Protein AF-0000000084344117 (afdb_homodimer)

Structure (mmCIF, N/CA/C/O backbone):
data_AF-0000000084344117-model_v1
#
loop_
_entity.id
_entity.type
_entity.pdbx_description
1 polymer 'Anaerobic sulfite reductase subunit C'
#
loop_
_atom_site.group_PDB
_atom_site.id
_atom_site.type_symbol
_atom_site.label_atom_id
_atom_site.label_alt_id
_atom_site.label_comp_id
_atom_site.label_asym_id
_atom_site.label_entity_id
_atom_site.label_seq_id
_atom_site.pdbx_PDB_ins_code
_atom_site.Cartn_x
_atom_site.Cartn_y
_atom_site.Cartn_z
_atom_site.occupancy
_atom_site.B_iso_or_equiv
_atom_site.auth_seq_id
_atom_site.auth_comp_id
_atom_site.auth_asym_id
_atom_site.auth_atom_id
_atom_site.pdbx_PDB_model_num
ATOM 1 N N . MET A 1 1 ? -4.855 -38.406 4.449 1 34.84 1 MET A N 1
ATOM 2 C CA . MET A 1 1 ? -6.293 -38.438 4.215 1 34.84 1 MET A CA 1
ATOM 3 C C . MET A 1 1 ? -6.719 -37.25 3.338 1 34.84 1 MET A C 1
ATOM 5 O O . MET A 1 1 ? -6.402 -36.094 3.639 1 34.84 1 MET A O 1
ATOM 9 N N . ASN A 1 2 ? -6.863 -37.438 2.084 1 42.69 2 ASN A N 1
ATOM 10 C CA . ASN A 1 2 ? -7.32 -36.531 1.04 1 42.69 2 ASN A CA 1
ATOM 11 C C . ASN A 1 2 ? -8.617 -35.812 1.436 1 42.69 2 ASN A C 1
ATOM 13 O O . ASN A 1 2 ? -9.672 -36.438 1.488 1 42.69 2 ASN A O 1
ATOM 17 N N . HIS A 1 3 ? -8.617 -35.219 2.625 1 52.12 3 HIS A N 1
ATOM 18 C CA . HIS A 1 3 ? -9.883 -34.594 3 1 52.12 3 HIS A CA 1
ATOM 19 C C . HIS A 1 3 ? -10.461 -33.781 1.849 1 52.12 3 HIS A C 1
ATOM 21 O O . HIS A 1 3 ? -9.719 -33.219 1.039 1 52.12 3 HIS A O 1
ATOM 27 N N . ASP A 1 4 ? -11.562 -34.219 1.38 1 69.56 4 ASP A N 1
ATOM 28 C CA . ASP A 1 4 ? -12.352 -33.375 0.467 1 69.56 4 ASP A CA 1
ATOM 29 C C . ASP A 1 4 ? -12.516 -31.969 1.008 1 69.56 4 ASP A C 1
ATOM 31 O O . ASP A 1 4 ? -13.461 -31.688 1.744 1 69.56 4 ASP A O 1
ATOM 35 N N . ILE A 1 5 ? -11.391 -31.266 0.991 1 75.94 5 ILE A N 1
ATOM 36 C CA . ILE A 1 5 ? -11.359 -29.906 1.54 1 75.94 5 ILE A CA 1
ATOM 37 C C . ILE A 1 5 ? -12.117 -28.953 0.612 1 75.94 5 ILE A C 1
ATOM 39 O O . ILE A 1 5 ? -11.836 -28.891 -0.587 1 75.94 5 ILE A O 1
ATOM 43 N N . ASP A 1 6 ? -13.219 -28.375 1.172 1 85.56 6 ASP A N 1
ATOM 44 C CA . ASP A 1 6 ? -13.898 -27.297 0.458 1 85.56 6 ASP A CA 1
ATOM 45 C C . ASP A 1 6 ? -13.102 -26 0.535 1 85.56 6 ASP A C 1
ATOM 47 O O . ASP A 1 6 ? -13.344 -25.156 1.406 1 85.56 6 ASP A O 1
ATOM 51 N N . ILE A 1 7 ? -12.266 -25.781 -0.329 1 83.5 7 ILE A N 1
ATOM 52 C CA . ILE A 1 7 ? -11.32 -24.672 -0.333 1 83.5 7 ILE A CA 1
ATOM 53 C C . ILE A 1 7 ? -12.07 -23.344 -0.405 1 83.5 7 ILE A C 1
ATOM 55 O O . ILE A 1 7 ? -11.664 -22.359 0.216 1 83.5 7 ILE A O 1
ATOM 59 N N . LYS A 1 8 ? -13.148 -23.375 -1.08 1 85.19 8 LYS A N 1
ATOM 60 C CA . LYS A 1 8 ? -13.938 -22.141 -1.223 1 85.19 8 LYS A CA 1
ATOM 61 C C . LYS A 1 8 ? -14.531 -21.719 0.116 1 85.19 8 LYS A C 1
ATOM 63 O O . LYS A 1 8 ? -14.508 -20.531 0.457 1 85.19 8 LYS A O 1
ATOM 68 N N . LYS A 1 9 ? -14.984 -22.625 0.789 1 86.69 9 LYS A N 1
ATOM 69 C CA . LYS A 1 9 ? -15.562 -22.328 2.098 1 86.69 9 LYS A CA 1
ATOM 70 C C . LYS A 1 9 ? -14.5 -21.828 3.068 1 86.69 9 LYS A C 1
ATOM 72 O O . LYS A 1 9 ? -14.719 -20.859 3.801 1 86.69 9 LYS A O 1
ATOM 77 N N . VAL A 1 10 ? -13.352 -22.469 3.059 1 92.56 10 VAL A N 1
ATOM 78 C CA . VAL A 1 10 ? -12.242 -22.109 3.941 1 92.56 10 VAL A CA 1
ATOM 79 C C . VAL A 1 10 ? -11.758 -20.703 3.619 1 92.56 10 VAL A C 1
ATOM 81 O O . VAL A 1 10 ? -11.477 -19.922 4.523 1 92.56 10 VAL A O 1
ATOM 84 N N . ARG A 1 11 ? -11.742 -20.391 2.357 1 91.88 11 ARG A N 1
ATOM 85 C CA . ARG A 1 11 ? -11.352 -19.047 1.925 1 91.88 11 ARG A CA 1
ATOM 86 C C . ARG A 1 11 ? -12.344 -18 2.416 1 91.88 11 ARG A C 1
ATOM 88 O O . ARG A 1 11 ? -11.945 -16.922 2.844 1 91.88 11 ARG A O 1
ATOM 95 N N . THR A 1 12 ? -13.602 -18.312 2.365 1 90.56 12 THR A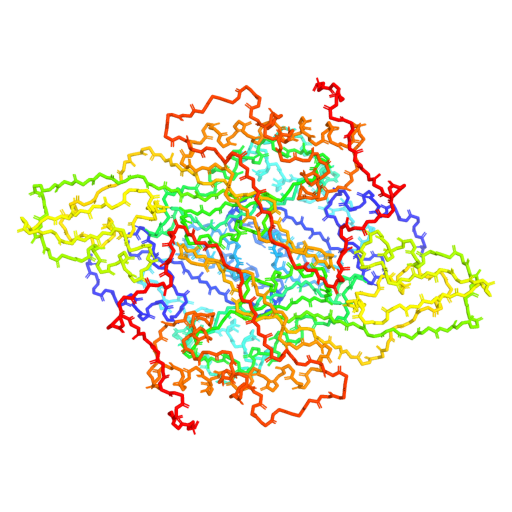 N 1
ATOM 96 C CA . THR A 1 12 ? -14.648 -17.406 2.812 1 90.56 12 THR A CA 1
ATOM 97 C C . THR A 1 12 ? -14.469 -17.062 4.289 1 90.56 12 THR A C 1
ATOM 99 O O . THR A 1 12 ? -14.789 -15.945 4.715 1 90.56 12 THR A O 1
ATOM 102 N N . ASN A 1 13 ? -13.875 -18 5.039 1 93.56 13 ASN A N 1
ATOM 103 C CA . ASN A 1 13 ? -13.641 -17.797 6.469 1 93.56 13 ASN A CA 1
ATOM 104 C C . ASN A 1 13 ? -12.289 -17.156 6.727 1 93.56 13 ASN A C 1
ATOM 106 O O . ASN A 1 13 ? -11.773 -17.203 7.848 1 93.56 13 ASN A O 1
ATOM 110 N N . CYS A 1 14 ? -11.664 -16.609 5.676 1 96.25 14 CYS A N 1
ATOM 111 C CA . CYS A 1 14 ? -10.461 -15.781 5.746 1 96.25 14 CYS A CA 1
ATOM 112 C C . CYS A 1 14 ? -9.219 -16.656 5.91 1 96.25 14 CYS A C 1
ATOM 114 O O . CYS A 1 14 ? -8.25 -16.234 6.547 1 96.25 14 CYS A O 1
ATOM 116 N N . TYR A 1 15 ? -9.312 -17.906 5.398 1 97.62 15 TYR A N 1
ATOM 117 C CA . TYR A 1 15 ? -8.141 -18.766 5.305 1 97.62 15 TYR A CA 1
ATOM 118 C C . TYR A 1 15 ? -7.633 -18.844 3.869 1 97.62 15 TYR A C 1
ATOM 120 O O . TYR A 1 15 ? -8.422 -19 2.932 1 97.62 15 TYR A O 1
ATOM 128 N N . ARG A 1 16 ? -6.344 -18.672 3.695 1 96.5 16 ARG A N 1
ATOM 129 C CA . ARG A 1 16 ? -5.727 -18.797 2.379 1 96.5 16 ARG A CA 1
ATOM 130 C C . ARG A 1 16 ? -4.965 -20.109 2.25 1 96.5 16 ARG A C 1
ATOM 132 O O . ARG A 1 16 ? -4.18 -20.469 3.131 1 96.5 16 ARG A O 1
ATOM 139 N N . GLN A 1 17 ? -5.195 -20.75 1.188 1 95.31 17 GLN A N 1
ATOM 140 C CA . GLN A 1 17 ? -4.562 -22.031 0.939 1 95.31 17 GLN A CA 1
ATOM 141 C C . GLN A 1 17 ? -3.057 -21.891 0.759 1 95.31 17 GLN A C 1
ATOM 143 O O . GLN A 1 17 ? -2.594 -20.938 0.116 1 95.31 17 GLN A O 1
ATOM 148 N N . SER A 1 18 ? -2.328 -22.859 1.298 1 94.81 18 SER A N 1
ATOM 149 C CA . SER A 1 18 ? -0.872 -22.875 1.229 1 94.81 18 SER A CA 1
ATOM 150 C C . SER A 1 18 ? -0.38 -23.781 0.109 1 94.81 18 SER A C 1
ATOM 152 O O . SER A 1 18 ? -1.098 -24.688 -0.323 1 94.81 18 SER A O 1
ATOM 154 N N . LYS A 1 19 ? 0.774 -23.516 -0.294 1 91.5 19 LYS A N 1
ATOM 155 C CA . LYS A 1 19 ? 1.463 -24.438 -1.199 1 91.5 19 LYS A CA 1
ATOM 156 C C . LYS A 1 19 ? 1.737 -25.766 -0.521 1 91.5 19 LYS A C 1
ATOM 158 O O . LYS A 1 19 ? 1.885 -26.797 -1.192 1 91.5 19 LYS A O 1
ATOM 163 N N . VAL A 1 20 ? 1.86 -25.719 0.78 1 91.69 20 VAL A N 1
ATOM 164 C CA . VAL A 1 20 ? 1.965 -26.953 1.549 1 91.69 20 VAL A CA 1
ATOM 165 C C . VAL A 1 20 ? 0.582 -27.578 1.708 1 91.69 20 VAL A C 1
ATOM 167 O O . VAL A 1 20 ? -0.302 -27 2.344 1 91.69 20 VAL A O 1
ATOM 170 N N . PRO A 1 21 ? 0.398 -28.766 1.154 1 91.38 21 PRO A N 1
ATOM 171 C CA . PRO A 1 21 ? -0.928 -29.375 1.167 1 91.38 21 PRO A CA 1
ATOM 172 C C . PRO A 1 21 ? -1.522 -29.469 2.57 1 91.38 21 PRO A C 1
ATOM 174 O O . PRO A 1 21 ? -0.833 -29.875 3.51 1 91.38 21 PRO A O 1
ATOM 177 N N . GLY A 1 22 ? -2.754 -29.031 2.686 1 94.19 22 GLY A N 1
ATOM 178 C CA . GLY A 1 22 ? -3.504 -29.172 3.922 1 94.19 22 GLY A CA 1
ATOM 179 C C . GLY A 1 22 ? -3.303 -28.016 4.887 1 94.19 22 GLY A C 1
ATOM 180 O O . GLY A 1 22 ? -3.924 -27.984 5.949 1 94.19 22 GLY A O 1
ATOM 181 N N . GLU A 1 23 ? -2.416 -27.094 4.562 1 96.44 23 GLU A N 1
ATOM 182 C CA . GLU A 1 23 ? -2.152 -25.953 5.438 1 96.44 23 GLU A CA 1
ATOM 183 C C . GLU A 1 23 ? -2.795 -24.688 4.895 1 96.44 23 GLU A C 1
ATOM 185 O O . GLU A 1 23 ? -2.977 -24.547 3.684 1 96.44 23 GLU A O 1
ATOM 190 N N . PHE A 1 24 ? -3.117 -23.812 5.82 1 98.12 24 PHE A N 1
ATOM 191 C CA . PHE A 1 24 ? -3.766 -22.562 5.488 1 98.12 24 PHE A CA 1
ATOM 192 C C . PHE A 1 24 ? -3.17 -21.406 6.301 1 98.12 24 PHE A C 1
ATOM 194 O O . PHE A 1 24 ? -2.488 -21.641 7.301 1 98.12 24 PHE A O 1
ATOM 201 N N . MET A 1 25 ? -3.359 -20.266 5.836 1 98.38 25 MET A N 1
ATOM 202 C CA . MET A 1 25 ? -3.021 -19.031 6.551 1 98.38 25 MET A CA 1
ATOM 203 C C . MET A 1 25 ? -4.281 -18.281 6.961 1 98.38 25 MET A C 1
ATOM 205 O O . MET A 1 25 ? -5.113 -17.953 6.113 1 98.38 25 MET A O 1
ATOM 209 N N . LEU A 1 26 ? -4.438 -18.078 8.242 1 98.69 26 LEU A N 1
ATOM 210 C CA . LEU A 1 26 ? -5.527 -17.25 8.727 1 98.69 26 LEU A CA 1
ATOM 211 C C . LEU A 1 26 ? -5.168 -15.766 8.617 1 98.69 26 LEU A C 1
ATOM 213 O O . LEU A 1 26 ? -4.078 -15.352 9.016 1 98.69 26 LEU A O 1
ATOM 217 N N . GLN A 1 27 ? -6.004 -14.992 8.07 1 98.25 27 GLN A N 1
ATOM 218 C CA . GLN A 1 27 ? -5.887 -13.539 8.016 1 98.25 27 GLN A CA 1
ATOM 219 C C . GLN A 1 27 ? -6.898 -12.875 8.938 1 98.25 27 GLN A C 1
ATOM 221 O O . GLN A 1 27 ? -8.055 -12.68 8.562 1 98.25 27 GLN A O 1
ATOM 226 N N . MET A 1 28 ? -6.414 -12.484 10.094 1 98.38 28 MET A N 1
ATOM 227 C CA . MET A 1 28 ? -7.297 -11.82 11.047 1 98.38 28 MET A CA 1
ATOM 228 C C . MET A 1 28 ? -7.402 -10.328 10.734 1 98.38 28 MET A C 1
ATOM 230 O O . MET A 1 28 ? -6.391 -9.648 10.562 1 98.38 28 MET A O 1
ATOM 234 N N . ARG A 1 29 ? -8.555 -9.859 10.703 1 98 29 ARG A N 1
ATOM 235 C CA . ARG A 1 29 ? -8.844 -8.484 10.297 1 98 29 ARG A CA 1
ATOM 236 C C . ARG A 1 29 ? -8.57 -7.516 11.445 1 98 29 ARG A C 1
ATOM 238 O O . ARG A 1 29 ? -8.734 -7.863 12.617 1 98 29 ARG A O 1
ATOM 245 N N . VAL A 1 30 ? -8.109 -6.344 11.133 1 98.19 30 VAL A N 1
ATOM 246 C CA . VAL A 1 30 ? -7.938 -5.199 12.023 1 98.19 30 VAL A CA 1
ATOM 247 C C . VAL A 1 30 ? -8.477 -3.938 11.352 1 98.19 30 VAL A C 1
ATOM 249 O O . VAL A 1 30 ? -7.703 -3.088 10.906 1 98.19 30 VAL A O 1
ATOM 252 N N . PRO A 1 31 ? -9.836 -3.764 11.312 1 97.81 31 PRO A N 1
ATOM 253 C CA . PRO A 1 31 ? -10.375 -2.592 10.625 1 97.81 31 PRO A CA 1
ATOM 254 C C . PRO A 1 31 ? -9.719 -1.287 11.07 1 97.81 31 PRO A C 1
ATOM 256 O O . PRO A 1 31 ? -9.695 -0.973 12.258 1 97.81 31 PRO A O 1
ATOM 259 N N . GLY A 1 32 ? -9.141 -0.625 10.094 1 97.81 32 GLY A N 1
ATOM 260 C CA . GLY A 1 32 ? -8.484 0.64 10.391 1 97.81 32 GLY A CA 1
ATOM 261 C C . GLY A 1 32 ? -7.055 0.477 10.859 1 97.81 32 GLY A C 1
ATOM 262 O O . GLY A 1 32 ? -6.367 1.464 11.133 1 97.81 32 GLY A O 1
ATOM 263 N N . GLY A 1 33 ? -6.562 -0.704 11.07 1 98 33 GLY A N 1
ATOM 264 C CA . GLY A 1 33 ? -5.156 -1.017 11.273 1 98 33 GLY A CA 1
ATOM 265 C C . GLY A 1 33 ? -4.691 -0.808 12.703 1 98 33 GLY A C 1
ATOM 266 O O . GLY A 1 33 ? -3.586 -1.208 13.062 1 98 33 GLY A O 1
ATOM 267 N N . THR A 1 34 ? -5.5 -0.123 13.523 1 97.94 34 THR A N 1
ATOM 268 C CA . THR A 1 34 ? -5.16 0.106 14.922 1 97.94 34 THR A CA 1
ATOM 269 C C . THR A 1 34 ? -6 -0.781 15.836 1 97.94 34 THR A C 1
ATOM 271 O O . THR A 1 34 ? -7.211 -0.914 15.641 1 97.94 34 THR A O 1
ATOM 274 N N . THR A 1 35 ? -5.363 -1.42 16.781 1 96.38 35 THR A N 1
ATOM 275 C CA . THR A 1 35 ? -6.086 -2.273 17.719 1 96.38 35 THR A CA 1
ATOM 276 C C . THR A 1 35 ? -5.43 -2.242 19.094 1 96.38 35 THR A C 1
ATOM 278 O O . THR A 1 35 ? -4.418 -1.566 19.297 1 96.38 35 THR A O 1
ATOM 281 N N . ASN A 1 36 ? -6.113 -2.859 20.047 1 97.88 36 ASN A N 1
ATOM 282 C CA . ASN A 1 36 ? -5.512 -3.045 21.359 1 97.88 36 ASN A CA 1
ATOM 283 C C . ASN A 1 36 ? -4.312 -3.988 21.297 1 97.88 36 ASN A C 1
ATOM 285 O O . ASN A 1 36 ? -4.383 -5.051 20.672 1 97.88 36 ASN A O 1
ATOM 289 N N . ALA A 1 37 ? -3.256 -3.607 21.984 1 98.31 37 ALA A N 1
ATOM 290 C CA . ALA A 1 37 ? -2.01 -4.363 21.922 1 98.31 37 ALA A CA 1
ATOM 291 C C . ALA A 1 37 ? -2.18 -5.758 22.516 1 98.31 37 ALA A C 1
ATOM 293 O O . ALA A 1 37 ? -1.412 -6.672 22.203 1 98.31 37 ALA A O 1
ATOM 294 N N . LYS A 1 38 ? -3.15 -5.98 23.344 1 97.94 38 LYS A N 1
ATOM 295 C CA . LYS A 1 38 ? -3.369 -7.273 23.984 1 97.94 38 LYS A CA 1
ATOM 296 C C . LYS A 1 38 ? -3.594 -8.375 22.953 1 97.94 38 LYS A C 1
ATOM 298 O O . LYS A 1 38 ? -3.287 -9.539 23.203 1 97.94 38 LYS A O 1
ATOM 303 N N . TYR A 1 39 ? -4.105 -8.016 21.812 1 98.06 39 TYR A N 1
ATOM 304 C CA . TYR A 1 39 ? -4.438 -9.016 20.812 1 98.06 39 TYR A CA 1
ATOM 305 C C . TYR A 1 39 ? -3.178 -9.562 20.141 1 98.06 39 TYR A C 1
ATOM 307 O O . TYR A 1 39 ? -3.221 -10.594 19.469 1 98.06 39 TYR A O 1
ATOM 315 N N . LEU A 1 40 ? -2.045 -8.852 20.312 1 98.56 40 LEU A N 1
ATOM 316 C CA . LEU A 1 40 ? -0.785 -9.406 19.828 1 98.56 40 LEU A CA 1
ATOM 317 C C . LEU A 1 40 ? -0.472 -10.727 20.516 1 98.56 40 LEU A C 1
ATOM 319 O O . LEU A 1 40 ? 0.058 -11.648 19.891 1 98.56 40 LEU A O 1
ATOM 323 N N . GLY A 1 41 ? -0.822 -10.781 21.781 1 98.25 41 GLY A N 1
ATOM 324 C CA . GLY A 1 41 ? -0.685 -12.047 22.484 1 98.25 41 GLY A CA 1
ATOM 325 C C . GLY A 1 41 ? -1.565 -13.148 21.922 1 98.25 41 GLY A C 1
ATOM 326 O O . GLY A 1 41 ? -1.14 -14.297 21.812 1 98.25 41 GLY A O 1
ATOM 327 N N . THR A 1 42 ? -2.791 -12.789 21.547 1 98.06 42 THR A N 1
ATOM 328 C CA . THR A 1 42 ? -3.715 -13.727 20.922 1 98.06 42 THR A CA 1
ATOM 329 C C . THR A 1 42 ? -3.135 -14.273 19.609 1 98.06 42 THR A C 1
ATOM 331 O O . THR A 1 42 ? -3.158 -15.477 19.375 1 98.06 42 THR A O 1
ATOM 334 N N . VAL A 1 43 ? -2.605 -13.398 18.812 1 98.69 43 VAL A N 1
ATOM 335 C CA . VAL A 1 43 ? -2.037 -13.766 17.531 1 98.69 43 VAL A CA 1
ATOM 336 C C . VAL A 1 43 ? -0.808 -14.648 17.734 1 98.69 43 VAL A C 1
ATOM 338 O O . VAL A 1 43 ? -0.629 -15.648 17.031 1 98.69 43 VAL A O 1
ATOM 341 N N . GLN A 1 44 ? 0.03 -14.242 18.703 1 98.75 44 GLN A N 1
ATOM 342 C CA . GLN A 1 44 ? 1.204 -15.047 19.016 1 98.75 44 GLN A CA 1
ATOM 343 C C . GLN A 1 44 ? 0.808 -16.469 19.422 1 98.75 44 GLN A C 1
ATOM 345 O O . GLN A 1 44 ? 1.42 -17.438 18.969 1 98.75 44 GLN A O 1
ATOM 350 N N . GLU A 1 45 ? -0.209 -16.609 20.219 1 98.75 45 GLU A N 1
ATOM 351 C CA . GLU A 1 45 ? -0.67 -17.906 20.672 1 98.75 45 GLU A CA 1
ATOM 352 C C . GLU A 1 45 ? -1.141 -18.766 19.5 1 98.75 45 GLU A C 1
ATOM 354 O O . GLU A 1 45 ? -0.785 -19.938 19.391 1 98.75 45 GLU A O 1
ATOM 359 N N . ILE A 1 46 ? -1.933 -18.188 18.594 1 98.81 46 ILE A N 1
ATOM 360 C CA . ILE A 1 46 ? -2.42 -18.938 17.438 1 98.81 46 ILE A CA 1
ATOM 361 C C . ILE A 1 46 ? -1.239 -19.406 16.594 1 98.81 46 ILE A C 1
ATOM 363 O O . ILE A 1 46 ? -1.197 -20.578 16.188 1 98.81 46 ILE A O 1
ATOM 367 N N . ALA A 1 47 ? -0.252 -18.516 16.375 1 98.81 47 ALA A N 1
ATOM 368 C CA . ALA A 1 47 ? 0.902 -18.844 15.547 1 98.81 47 ALA A CA 1
ATOM 369 C C . ALA A 1 47 ? 1.714 -19.984 16.156 1 98.81 47 ALA A C 1
ATOM 371 O O . ALA A 1 47 ? 2.213 -20.859 15.43 1 98.81 47 ALA A O 1
ATOM 372 N N . GLU A 1 48 ? 1.835 -20.031 17.453 1 98.75 48 GLU A N 1
ATOM 373 C CA . GLU A 1 48 ? 2.691 -21.016 18.125 1 98.75 48 GLU A CA 1
ATOM 374 C C . GLU A 1 48 ? 1.954 -22.328 18.375 1 98.75 48 GLU A C 1
ATOM 376 O O . GLU A 1 48 ? 2.547 -23.406 18.281 1 98.75 48 GLU A O 1
ATOM 381 N N . ARG A 1 49 ? 0.698 -22.266 18.609 1 98.69 49 ARG A N 1
ATOM 382 C CA . ARG A 1 49 ? -0.063 -23.469 18.953 1 98.69 49 ARG A CA 1
ATOM 383 C C . ARG A 1 49 ? -0.566 -24.172 17.703 1 98.69 49 ARG A C 1
ATOM 385 O O . ARG A 1 49 ? -0.547 -25.406 17.641 1 98.69 49 ARG A O 1
ATOM 392 N N . TRP A 1 50 ? -1.083 -23.406 16.75 1 98.75 50 TRP A N 1
ATOM 393 C CA . TRP A 1 50 ? -1.721 -24.016 15.594 1 98.75 50 TRP A CA 1
ATOM 394 C C . TRP A 1 50 ? -0.972 -23.688 14.305 1 98.75 50 TRP A C 1
ATOM 396 O O . TRP A 1 50 ? -1.09 -24.391 13.305 1 98.75 50 TRP A O 1
ATOM 406 N N . GLY A 1 51 ? -0.261 -22.562 14.297 1 98.38 51 GLY A N 1
ATOM 407 C CA . GLY A 1 51 ? 0.484 -22.156 13.117 1 98.38 51 GLY A CA 1
ATOM 408 C C . GLY A 1 51 ? 1.873 -22.75 13.047 1 98.38 51 GLY A C 1
ATOM 409 O O . GLY A 1 51 ? 2.139 -23.781 13.664 1 98.38 51 GLY A O 1
ATOM 410 N N . ASN A 1 52 ? 2.744 -22.172 12.219 1 97.81 52 ASN A N 1
ATOM 411 C CA . ASN A 1 52 ? 4.102 -22.688 12.062 1 97.81 52 ASN A CA 1
ATOM 412 C C . ASN A 1 52 ? 5.109 -21.844 12.852 1 97.81 52 ASN A C 1
ATOM 414 O O . ASN A 1 52 ? 6.312 -21.922 12.594 1 97.81 52 ASN A O 1
ATOM 418 N N . GLY A 1 53 ? 4.598 -20.938 13.695 1 98.38 53 GLY A N 1
ATOM 419 C CA . GLY A 1 53 ? 5.469 -20.172 14.57 1 98.38 53 GLY A CA 1
ATOM 420 C C . GLY A 1 53 ? 5.883 -18.844 13.961 1 98.38 53 GLY A C 1
ATOM 421 O O . GLY A 1 53 ? 6.52 -18.016 14.633 1 98.38 53 GLY A O 1
ATOM 422 N N . THR A 1 54 ? 5.504 -18.594 12.711 1 98 54 THR A N 1
ATOM 423 C CA . THR A 1 54 ? 5.836 -17.328 12.055 1 98 54 THR A CA 1
ATOM 424 C C . THR A 1 54 ? 4.602 -16.438 11.953 1 98 54 THR A C 1
ATOM 426 O O . THR A 1 54 ? 3.48 -16.891 12.195 1 98 54 THR A O 1
ATOM 429 N N . PHE A 1 55 ? 4.879 -15.195 11.758 1 98.12 55 PHE A N 1
ATOM 430 C CA . PHE A 1 55 ? 3.861 -14.156 11.617 1 98.12 55 PHE A CA 1
ATOM 431 C C . PHE A 1 55 ? 4.184 -13.234 10.453 1 98.12 55 PHE A C 1
ATOM 433 O O . PHE A 1 55 ? 5.332 -12.82 10.281 1 98.12 55 PHE A O 1
ATOM 440 N N . HIS A 1 56 ? 3.178 -13.008 9.641 1 98.69 56 HIS A N 1
ATOM 441 C CA . HIS A 1 56 ? 3.328 -12.07 8.531 1 98.69 56 HIS A CA 1
ATOM 442 C C . HIS A 1 56 ? 2.408 -10.867 8.695 1 98.69 56 HIS A C 1
ATOM 444 O O . HIS A 1 56 ? 1.212 -11.023 8.945 1 98.69 56 HIS A O 1
ATOM 450 N N . ILE A 1 57 ? 2.977 -9.648 8.625 1 98.62 57 ILE A N 1
ATOM 451 C CA . ILE A 1 57 ? 2.166 -8.438 8.586 1 98.62 57 ILE A CA 1
ATOM 452 C C . ILE A 1 57 ? 1.491 -8.312 7.223 1 98.62 57 ILE A C 1
ATOM 454 O O . ILE A 1 57 ? 2.148 -8.008 6.223 1 98.62 57 ILE A O 1
ATOM 458 N N . GLY A 1 58 ? 0.246 -8.508 7.211 1 98.38 58 GLY A N 1
ATOM 459 C CA . GLY A 1 58 ? -0.47 -8.523 5.945 1 98.38 58 GLY A CA 1
ATOM 460 C C . GLY A 1 58 ? -0.362 -7.219 5.18 1 98.38 58 GLY A C 1
ATOM 461 O O . GLY A 1 58 ? -0.386 -6.141 5.777 1 98.38 58 GLY A O 1
ATOM 462 N N . MET A 1 59 ? -0.394 -7.324 3.898 1 97.5 59 MET A N 1
ATOM 463 C CA . MET A 1 59 ? -0.273 -6.148 3.041 1 97.5 59 MET A CA 1
ATOM 464 C C . MET A 1 59 ? -1.49 -5.242 3.188 1 97.5 59 MET A C 1
ATOM 466 O O . MET A 1 59 ? -1.455 -4.078 2.777 1 97.5 59 MET A O 1
ATOM 470 N N . ARG A 1 60 ? -2.557 -5.789 3.713 1 97.75 60 ARG A N 1
ATOM 471 C CA . ARG A 1 60 ? -3.75 -4.988 3.965 1 97.75 60 ARG A CA 1
ATOM 472 C C . ARG A 1 60 ? -4.016 -4.859 5.461 1 97.75 60 ARG A C 1
ATOM 474 O O . ARG A 1 60 ? -5.172 -4.836 5.891 1 97.75 60 ARG A O 1
ATOM 481 N N . GLN A 1 61 ? -2.992 -4.906 6.234 1 98.31 61 GLN A N 1
ATOM 482 C CA . GLN A 1 61 ? -3.027 -4.672 7.676 1 98.31 61 GLN A CA 1
ATOM 483 C C . GLN A 1 61 ? -3.846 -5.746 8.383 1 98.31 61 GLN A C 1
ATOM 485 O O . GLN A 1 61 ? -4.684 -5.438 9.234 1 98.31 61 GLN A O 1
ATOM 490 N N . THR A 1 62 ? -3.668 -7 8.031 1 98.56 62 THR A N 1
ATOM 491 C CA . THR A 1 62 ? -4.211 -8.148 8.742 1 98.56 62 THR A CA 1
ATOM 492 C C . THR A 1 62 ? -3.119 -8.859 9.547 1 98.56 62 THR A C 1
ATOM 494 O O . THR A 1 62 ? -1.932 -8.711 9.242 1 98.56 62 THR A O 1
ATOM 497 N N . PHE A 1 63 ? -3.547 -9.539 10.57 1 98.69 63 PHE A N 1
ATOM 498 C CA . PHE A 1 63 ? -2.678 -10.531 11.203 1 98.69 63 PHE A CA 1
ATOM 499 C C . PHE A 1 63 ? -2.676 -11.828 10.406 1 98.69 63 PHE A C 1
ATOM 501 O O . PHE A 1 63 ? -3.66 -12.57 10.422 1 98.69 63 PHE A O 1
ATOM 508 N N . ASN A 1 64 ? -1.57 -12.094 9.703 1 98.75 64 ASN A N 1
ATOM 509 C CA . ASN A 1 64 ? -1.463 -13.32 8.914 1 98.75 64 ASN A CA 1
ATOM 510 C C . ASN A 1 64 ? -0.731 -14.422 9.68 1 98.75 64 ASN A C 1
ATOM 512 O O . ASN A 1 64 ? 0.43 -14.25 10.055 1 98.75 64 ASN A O 1
ATOM 516 N N . ILE A 1 65 ? -1.366 -15.508 9.898 1 98.81 65 ILE A N 1
ATOM 517 C CA . ILE A 1 65 ? -0.808 -16.625 10.656 1 98.81 65 ILE A CA 1
ATOM 518 C C . ILE A 1 65 ? -0.745 -17.875 9.766 1 98.81 65 ILE A C 1
ATOM 520 O O . ILE A 1 65 ? -1.732 -18.594 9.633 1 98.81 65 ILE A O 1
ATOM 524 N N . PRO A 1 66 ? 0.392 -18.172 9.203 1 98.44 66 PRO A N 1
ATOM 525 C CA . PRO A 1 66 ? 0.508 -19.312 8.305 1 98.44 66 PRO A CA 1
ATOM 526 C C . PRO A 1 66 ? 0.688 -20.641 9.055 1 98.44 66 PRO A C 1
ATOM 528 O O . PRO A 1 66 ? 0.981 -20.625 10.25 1 98.44 66 PRO A O 1
ATOM 531 N N . GLY A 1 67 ? 0.418 -21.734 8.336 1 98.12 67 GLY A N 1
ATOM 532 C CA . GLY A 1 67 ? 0.801 -23.047 8.82 1 98.12 67 GLY A CA 1
ATOM 533 C C . GLY A 1 67 ? -0.297 -23.734 9.602 1 98.12 67 GLY A C 1
ATOM 534 O O . GLY A 1 67 ? -0.041 -24.719 10.305 1 98.12 67 GLY A O 1
ATOM 535 N N . ILE A 1 68 ? -1.485 -23.25 9.461 1 98.5 68 ILE A N 1
ATOM 536 C CA . ILE A 1 68 ? -2.592 -23.859 10.188 1 98.5 68 ILE A CA 1
ATOM 537 C C . ILE A 1 68 ? -3.125 -25.062 9.406 1 98.5 68 ILE A C 1
ATOM 539 O O . ILE A 1 68 ? -3.533 -24.922 8.25 1 98.5 68 ILE A O 1
ATOM 543 N N . LYS A 1 69 ? -3.141 -26.188 10.016 1 97.88 69 LYS A N 1
ATOM 544 C CA . LYS A 1 69 ? -3.668 -27.391 9.375 1 97.88 69 LYS A CA 1
ATOM 545 C C . LYS A 1 69 ? -5.188 -27.328 9.258 1 97.88 69 LYS A C 1
ATOM 547 O O . LYS A 1 69 ? -5.867 -26.828 10.156 1 97.88 69 LYS A O 1
ATOM 552 N N . TYR A 1 70 ? -5.676 -27.938 8.234 1 97 70 TYR A N 1
ATOM 553 C CA . TYR A 1 70 ? -7.109 -27.922 7.949 1 97 70 TYR A CA 1
ATOM 554 C C . TYR A 1 70 ? -7.902 -28.453 9.141 1 97 70 TYR A C 1
ATOM 556 O O . TYR A 1 70 ? -8.922 -27.875 9.523 1 97 70 TYR A O 1
ATOM 564 N N . GLU A 1 71 ? -7.434 -29.516 9.75 1 96.44 71 GLU A N 1
ATOM 565 C CA . GLU A 1 71 ? -8.156 -30.203 10.82 1 96.44 71 GLU A CA 1
ATOM 566 C C . GLU A 1 71 ? -8.227 -29.328 12.078 1 96.44 71 GLU A C 1
ATOM 568 O O . GLU A 1 71 ? -8.992 -29.625 13 1 96.44 71 GLU A O 1
ATOM 573 N N . LYS A 1 72 ? -7.391 -28.266 12.078 1 97.94 72 LYS A N 1
ATOM 574 C CA . LYS A 1 72 ? -7.328 -27.438 13.273 1 97.94 72 LYS A CA 1
ATOM 575 C C . LYS A 1 72 ? -8.125 -26.141 13.078 1 97.94 72 LYS A C 1
ATOM 577 O O . LYS A 1 72 ? -8.258 -25.344 14.016 1 97.94 72 LYS A O 1
ATOM 582 N N . ILE A 1 73 ? -8.727 -25.891 11.969 1 97.69 73 ILE A N 1
ATOM 583 C CA . ILE A 1 73 ? -9.406 -24.656 11.625 1 97.69 73 ILE A CA 1
ATOM 584 C C . ILE A 1 73 ? -10.578 -24.422 12.578 1 97.69 73 ILE A C 1
ATOM 586 O O . ILE A 1 73 ? -10.789 -23.312 13.062 1 97.69 73 ILE A O 1
ATOM 590 N N . GLU A 1 74 ? -11.281 -25.484 12.891 1 97.19 74 GLU A N 1
ATOM 591 C CA . GLU A 1 74 ? -12.422 -25.344 13.789 1 97.19 74 GLU A CA 1
ATOM 592 C C . GLU A 1 74 ? -11.984 -24.875 15.172 1 97.19 74 GLU A C 1
ATOM 594 O O . GLU A 1 74 ? -12.656 -24.047 15.781 1 97.19 74 GLU A O 1
ATOM 599 N N . GLU A 1 75 ? -10.922 -25.422 15.656 1 98.25 75 GLU A N 1
ATOM 600 C CA . GLU A 1 75 ? -10.383 -25.016 16.953 1 98.25 75 GLU A CA 1
ATOM 601 C C . GLU A 1 75 ? -9.961 -23.547 16.953 1 98.25 75 GLU A C 1
ATOM 603 O O . GLU A 1 75 ? -10.234 -22.812 17.906 1 98.25 75 GLU A O 1
ATOM 608 N N . VAL A 1 76 ? -9.289 -23.156 15.875 1 98.56 76 VAL A N 1
ATOM 609 C CA . VAL A 1 76 ? -8.828 -21.781 15.75 1 98.56 76 VAL A CA 1
ATOM 610 C C . VAL A 1 76 ? -10.023 -20.828 15.672 1 98.56 76 VAL A C 1
ATOM 612 O O . VAL A 1 76 ? -10.039 -19.781 16.312 1 98.56 76 VAL A O 1
ATOM 615 N N . ASN A 1 77 ? -11.039 -21.234 14.891 1 97.94 77 ASN A N 1
ATOM 616 C CA . ASN A 1 77 ? -12.242 -20.422 14.758 1 97.94 77 ASN A CA 1
ATOM 617 C C . ASN A 1 77 ? -12.914 -20.188 16.109 1 97.94 77 ASN A C 1
ATOM 619 O O . ASN A 1 77 ? -13.328 -19.078 16.422 1 97.94 77 ASN A O 1
ATOM 623 N N . ALA A 1 78 ? -13 -21.188 16.906 1 98.31 78 ALA A N 1
ATOM 624 C CA . ALA A 1 78 ? -13.586 -21.062 18.234 1 98.31 78 ALA A CA 1
ATOM 625 C C . ALA A 1 78 ? -12.742 -20.141 19.109 1 98.31 78 ALA A C 1
ATOM 627 O O . ALA A 1 78 ? -13.273 -19.375 19.906 1 98.31 78 ALA A O 1
ATOM 628 N N . PHE A 1 79 ? -11.484 -20.281 18.953 1 98.31 79 PHE A N 1
ATOM 629 C CA . PHE A 1 79 ? -10.539 -19.531 19.781 1 98.31 79 PHE A CA 1
ATOM 630 C C . PHE A 1 79 ? -10.641 -18.031 19.5 1 98.31 79 PHE A C 1
ATOM 632 O O . PHE A 1 79 ? -10.469 -17.219 20.406 1 98.31 79 PHE A O 1
ATOM 639 N N . ILE A 1 80 ? -11 -17.609 18.25 1 97.88 80 ILE A N 1
ATOM 640 C CA . ILE A 1 80 ? -10.93 -16.188 17.922 1 97.88 80 ILE A CA 1
ATOM 641 C C . ILE A 1 80 ? -12.312 -15.562 18.062 1 97.88 80 ILE A C 1
ATOM 643 O O . ILE A 1 80 ? -12.516 -14.406 17.688 1 97.88 80 ILE A O 1
ATOM 647 N N . LYS A 1 81 ? -13.25 -16.266 18.625 1 97.94 81 LYS A N 1
ATOM 648 C CA . LYS A 1 81 ? -14.625 -15.781 18.75 1 97.94 81 LYS A CA 1
ATOM 649 C C . LYS A 1 81 ? -14.672 -14.469 19.516 1 97.94 81 LYS A C 1
ATOM 651 O O . LYS A 1 81 ? -15.336 -13.516 19.094 1 97.94 81 LYS A O 1
ATOM 656 N N . ASP A 1 82 ? -14 -14.398 20.656 1 96.94 82 ASP A N 1
ATOM 657 C CA . ASP A 1 82 ? -14 -13.195 21.484 1 96.94 82 ASP A CA 1
ATOM 658 C C . ASP A 1 82 ? -13.359 -12.016 20.75 1 96.94 82 ASP A C 1
ATOM 660 O O . ASP A 1 82 ? -13.781 -10.875 20.906 1 96.94 82 ASP A O 1
ATOM 664 N N . TYR A 1 83 ? -12.297 -12.352 20.016 1 97.69 83 TYR A N 1
ATOM 665 C CA . TYR A 1 83 ? -11.664 -11.312 19.219 1 97.69 83 TYR A CA 1
ATOM 666 C C . TYR A 1 83 ? -12.656 -10.719 18.219 1 97.69 83 TYR A C 1
ATOM 668 O O . TYR A 1 83 ? -12.75 -9.5 18.078 1 97.69 83 TYR A O 1
ATOM 676 N N . LEU A 1 84 ? -13.422 -11.578 17.531 1 97.44 84 LEU A N 1
ATOM 677 C CA . LEU A 1 84 ? -14.422 -11.141 16.562 1 97.44 84 LEU A CA 1
ATOM 678 C C . LEU A 1 84 ? -15.484 -10.273 17.234 1 97.44 84 LEU A C 1
ATOM 680 O O . LEU A 1 84 ? -15.891 -9.25 16.703 1 97.44 84 LEU A O 1
ATOM 684 N N . GLU A 1 85 ? -15.906 -10.68 18.422 1 97.44 85 GLU A N 1
ATOM 685 C CA . GLU A 1 85 ? -16.922 -9.938 19.156 1 97.44 85 GLU A CA 1
ATOM 686 C C . GLU A 1 85 ? -16.438 -8.531 19.484 1 97.44 85 GLU A C 1
ATOM 688 O O . GLU A 1 85 ? -17.156 -7.551 19.25 1 97.44 85 GLU A O 1
ATOM 693 N N . GLU A 1 86 ? -15.266 -8.445 19.938 1 96.88 86 GLU A N 1
ATOM 694 C CA . GLU A 1 86 ? -14.758 -7.152 20.391 1 96.88 86 GLU A CA 1
ATOM 695 C C . GLU A 1 86 ? -14.406 -6.254 19.203 1 96.88 86 GLU A C 1
ATOM 697 O O . GLU A 1 86 ? -14.797 -5.082 19.172 1 96.88 86 GLU A O 1
ATOM 702 N N . VAL A 1 87 ? -13.703 -6.762 18.234 1 96.12 87 VAL A N 1
ATOM 703 C CA . VAL A 1 87 ? -13.125 -5.949 17.172 1 96.12 87 VAL A CA 1
ATOM 704 C C . VAL A 1 87 ? -14.203 -5.605 16.141 1 96.12 87 VAL A C 1
ATOM 706 O O . VAL A 1 87 ? -14.344 -4.449 15.734 1 96.12 87 VAL A O 1
ATOM 709 N N . GLU A 1 88 ? -15.062 -6.566 15.734 1 96 88 GLU A N 1
ATOM 710 C CA . GLU A 1 88 ? -16.031 -6.352 14.664 1 96 88 GLU A CA 1
ATOM 711 C C . GLU A 1 88 ? -17.344 -5.805 15.211 1 96 88 GLU A C 1
ATOM 713 O O . GLU A 1 88 ? -17.938 -4.887 14.633 1 96 88 GLU A O 1
ATOM 718 N N . VAL A 1 89 ? -17.766 -6.309 16.359 1 96.75 89 VAL A N 1
ATOM 719 C CA . VAL A 1 89 ? -19.109 -5.977 16.859 1 96.75 89 VAL A CA 1
ATOM 720 C C . VAL A 1 89 ? -19.016 -4.805 17.828 1 96.75 89 VAL A C 1
ATOM 722 O O . VAL A 1 89 ? -19.625 -3.756 17.609 1 96.75 89 VAL A O 1
ATOM 725 N N . GLU A 1 90 ? -18.25 -4.926 18.844 1 97 90 GLU A N 1
ATOM 726 C CA . GLU A 1 90 ? -18.219 -3.889 19.875 1 97 90 GLU A CA 1
ATOM 727 C C . GLU A 1 90 ? -17.547 -2.615 19.344 1 97 90 GLU A C 1
ATOM 729 O O . GLU A 1 90 ? -18.062 -1.512 19.578 1 97 90 GLU A O 1
ATOM 734 N N . GLU A 1 91 ? -16.469 -2.773 18.641 1 95.88 91 GLU A N 1
ATOM 735 C CA . GLU A 1 91 ? -15.719 -1.606 18.188 1 95.88 91 GLU A CA 1
ATOM 736 C C . GLU A 1 91 ? -16.344 -1.012 16.922 1 95.88 91 GLU A C 1
ATOM 738 O O . GLU A 1 91 ? -16.453 0.21 16.797 1 95.88 91 GLU A O 1
ATOM 743 N N . CYS A 1 92 ? -16.766 -1.816 15.945 1 96.69 92 CYS A N 1
ATOM 744 C CA . CYS A 1 92 ? -17.188 -1.32 14.641 1 96.69 92 CYS A CA 1
ATOM 745 C C . CYS A 1 92 ? -18.703 -1.356 14.516 1 96.69 92 CYS A C 1
ATOM 747 O O . CYS A 1 92 ? -19.266 -0.821 13.555 1 96.69 92 CYS A O 1
ATOM 749 N N . ASP A 1 93 ? -19.406 -2.029 15.453 1 97.06 93 ASP A N 1
ATOM 750 C CA . ASP A 1 93 ? -20.859 -2.139 15.453 1 97.06 93 ASP A CA 1
ATOM 751 C C . ASP A 1 93 ? -21.344 -2.887 14.219 1 97.06 93 ASP A C 1
ATOM 753 O O . ASP A 1 93 ? -22.359 -2.506 13.617 1 97.06 93 ASP A O 1
ATOM 757 N N . CYS A 1 94 ? -20.516 -3.805 13.75 1 96.19 94 CYS A N 1
ATOM 758 C CA . CYS A 1 94 ? -20.938 -4.617 12.609 1 96.19 94 CYS A CA 1
ATOM 759 C C . CYS A 1 94 ? -22.172 -5.445 12.953 1 96.19 94 CYS A C 1
ATOM 761 O O . CYS A 1 94 ? -22.297 -5.945 14.07 1 96.19 94 CYS A O 1
ATOM 763 N N . ASN A 1 95 ? -23.062 -5.594 11.992 1 94.31 95 ASN A N 1
ATOM 764 C CA . ASN A 1 95 ? -24.266 -6.387 12.172 1 94.31 95 ASN A CA 1
ATOM 765 C C . ASN A 1 95 ? -24 -7.875 11.969 1 94.31 95 ASN A C 1
ATOM 767 O O . ASN A 1 95 ? -24.406 -8.461 10.969 1 94.31 95 ASN A O 1
ATOM 771 N N . MET A 1 96 ? -23.391 -8.438 12.992 1 93.75 96 MET A N 1
ATOM 772 C CA . MET A 1 96 ? -23.078 -9.867 12.969 1 93.75 96 MET A CA 1
ATOM 773 C C . MET A 1 96 ? -23.047 -10.445 14.375 1 93.75 96 MET A C 1
ATOM 775 O O . MET A 1 96 ? -22.953 -9.695 15.352 1 93.75 96 MET A O 1
ATOM 779 N N . LYS A 1 97 ? -23.234 -11.781 14.477 1 94.19 97 LYS A N 1
ATOM 780 C CA . LYS A 1 97 ? -23.125 -12.523 15.719 1 94.19 97 LYS A CA 1
ATOM 781 C C . LYS A 1 97 ? -22.016 -13.578 15.633 1 94.19 97 LYS A C 1
ATOM 783 O O . LYS A 1 97 ? -22.219 -14.648 15.055 1 94.19 97 LYS A O 1
ATOM 788 N N . PRO A 1 98 ? -20.875 -13.195 16.203 1 94.5 98 PRO A N 1
ATOM 789 C CA . PRO A 1 98 ? -19.766 -14.156 16.156 1 94.5 98 PRO A CA 1
ATOM 790 C C . PRO A 1 98 ? -20.125 -15.5 16.797 1 94.5 98 PRO A C 1
ATOM 792 O O . PRO A 1 98 ? -20.828 -15.539 17.812 1 94.5 98 PRO A O 1
ATOM 795 N N . ASP A 1 99 ? -19.734 -16.578 16.125 1 94 99 ASP A N 1
ATOM 796 C CA . ASP A 1 99 ? -19.891 -17.938 16.625 1 94 99 ASP A CA 1
ATOM 797 C C . ASP A 1 99 ? -18.609 -18.734 16.469 1 94 99 ASP A C 1
ATOM 799 O O . ASP A 1 99 ? -17.516 -18.156 16.359 1 94 99 ASP A O 1
ATOM 803 N N . ASP A 1 100 ? -18.766 -20.062 16.547 1 95.38 100 ASP A N 1
ATOM 804 C CA . ASP A 1 100 ? -17.562 -20.875 16.594 1 95.38 100 ASP A CA 1
ATOM 805 C C . ASP A 1 100 ? -17.031 -21.172 15.18 1 95.38 100 ASP A C 1
ATOM 807 O O . ASP A 1 100 ? -16.078 -21.938 15.016 1 95.38 100 ASP A O 1
ATOM 811 N N . ASN A 1 101 ? -17.578 -20.484 14.203 1 94.44 101 ASN A N 1
ATOM 812 C CA . ASN A 1 101 ? -17.234 -20.828 12.828 1 94.44 101 ASN A CA 1
ATOM 813 C C . ASN A 1 101 ? -16.266 -19.797 12.227 1 94.44 101 ASN A C 1
ATOM 815 O O . ASN A 1 101 ? -15.898 -19.906 11.055 1 94.44 101 ASN A O 1
ATOM 819 N N . GLY A 1 102 ? -15.891 -18.844 13.023 1 96.38 102 GLY A N 1
ATOM 820 C CA . GLY A 1 102 ? -14.93 -17.875 12.531 1 96.38 102 GLY A CA 1
ATOM 821 C C . GLY A 1 102 ? -15.57 -16.75 11.727 1 96.38 102 GLY A C 1
ATOM 822 O O . GLY A 1 102 ? -16.703 -16.359 11.992 1 96.38 102 GLY A O 1
ATOM 823 N N . TYR A 1 103 ? -14.828 -16.125 10.844 1 96.81 103 TYR A N 1
ATOM 824 C CA . TYR A 1 103 ? -15.336 -15.023 10.023 1 96.81 103 TYR A CA 1
ATOM 825 C C . TYR A 1 103 ? -16.453 -15.508 9.102 1 96.81 103 TYR A C 1
ATOM 827 O O . TYR A 1 103 ? -16.359 -16.594 8.523 1 96.81 103 TYR A O 1
ATOM 835 N N . PRO A 1 104 ? -17.391 -14.672 8.891 1 95.19 104 PRO A N 1
ATOM 836 C CA . PRO A 1 104 ? -18.516 -15.102 8.055 1 95.19 104 PRO A CA 1
ATOM 837 C C . PRO A 1 104 ? -18.25 -14.922 6.566 1 95.19 104 PRO A C 1
ATOM 839 O O . PRO A 1 104 ? -18.938 -15.531 5.734 1 95.19 104 PRO A O 1
ATOM 842 N N . THR A 1 105 ? -17.375 -14.031 6.215 1 93.44 105 THR A N 1
ATOM 843 C CA . THR A 1 105 ? -17.094 -13.734 4.816 1 93.44 105 THR A CA 1
ATOM 844 C C . THR A 1 105 ? -15.727 -13.086 4.664 1 93.44 105 THR A C 1
ATOM 846 O O . THR A 1 105 ? -15.156 -12.578 5.633 1 93.44 105 THR A O 1
ATOM 849 N N . ILE A 1 106 ? -15.211 -13.234 3.461 1 91.5 106 ILE A N 1
ATOM 850 C CA . ILE A 1 106 ? -13.977 -12.547 3.092 1 91.5 106 ILE A CA 1
ATOM 851 C C . ILE A 1 106 ? -14.281 -11.414 2.117 1 91.5 106 ILE A C 1
ATOM 853 O O . ILE A 1 106 ? -13.375 -10.742 1.622 1 91.5 106 ILE A O 1
ATOM 857 N N . GLY A 1 107 ? -15.555 -11.164 1.784 1 89.69 107 GLY A N 1
ATOM 858 C CA . GLY A 1 107 ? -15.977 -10.242 0.739 1 89.69 107 GLY A CA 1
ATOM 859 C C . GLY A 1 107 ? -15.328 -8.875 0.857 1 89.69 107 GLY A C 1
ATOM 860 O O . GLY A 1 107 ? -14.422 -8.539 0.094 1 89.69 107 GLY A O 1
ATOM 861 N N . ALA A 1 108 ? -15.758 -8.188 1.838 1 92.25 108 ALA A N 1
ATOM 862 C CA . ALA A 1 108 ? -15.086 -6.926 2.119 1 92.25 108 ALA A CA 1
ATOM 863 C C . ALA A 1 108 ? -13.719 -7.164 2.766 1 92.25 108 ALA A C 1
ATOM 865 O O . ALA A 1 108 ? -13.625 -7.82 3.803 1 92.25 108 ALA A O 1
ATOM 866 N N . ARG A 1 109 ? -12.734 -6.738 2.162 1 95.69 109 ARG A N 1
ATOM 867 C CA . ARG A 1 109 ? -11.398 -6.902 2.721 1 95.69 109 ARG A CA 1
ATOM 868 C C . ARG A 1 109 ? -11.164 -5.938 3.879 1 95.69 109 ARG A C 1
ATOM 870 O O . ARG A 1 109 ? -11.938 -5.004 4.082 1 95.69 109 ARG A O 1
ATOM 877 N N . ASN A 1 110 ? -10.125 -6.25 4.648 1 98.12 110 ASN A N 1
ATOM 878 C CA . ASN A 1 110 ? -9.789 -5.379 5.773 1 98.12 110 ASN A CA 1
ATOM 879 C C . ASN A 1 110 ? -9.594 -3.936 5.324 1 98.12 110 ASN A C 1
ATOM 881 O O . ASN A 1 110 ? -8.891 -3.676 4.348 1 98.12 110 ASN A O 1
ATOM 885 N N . ILE A 1 111 ? -10.266 -3.027 5.98 1 98.56 111 ILE A N 1
ATOM 886 C CA . ILE A 1 111 ? -10.062 -1.61 5.703 1 98.56 111 ILE A CA 1
ATOM 887 C C . ILE A 1 111 ? -8.703 -1.167 6.227 1 98.56 111 ILE A C 1
ATOM 889 O O . ILE A 1 111 ? -8.398 -1.337 7.41 1 98.56 111 ILE A O 1
ATOM 893 N N . MET A 1 112 ? -7.914 -0.644 5.355 1 98.56 112 MET A N 1
ATOM 894 C CA . MET A 1 112 ? -6.617 -0.11 5.762 1 98.56 112 MET A CA 1
ATOM 895 C C . MET A 1 112 ? -6.742 1.34 6.219 1 98.56 112 MET A C 1
ATOM 897 O O . MET A 1 112 ? -7.633 2.061 5.766 1 98.56 112 MET A O 1
ATOM 901 N N . ALA A 1 113 ? -5.875 1.726 7.082 1 98.81 113 ALA A N 1
ATOM 902 C CA . ALA A 1 113 ? -5.828 3.123 7.5 1 98.81 113 ALA A CA 1
ATOM 903 C C . ALA A 1 113 ? -4.449 3.486 8.047 1 98.81 113 ALA A C 1
ATOM 905 O O . ALA A 1 113 ? -3.832 2.695 8.758 1 98.81 113 ALA A O 1
ATOM 906 N N . CYS A 1 114 ? -3.949 4.633 7.664 1 98.56 114 CYS A N 1
ATOM 907 C CA . CYS A 1 114 ? -2.783 5.137 8.383 1 98.56 114 CYS A CA 1
ATOM 908 C C . CYS A 1 114 ? -3.135 5.473 9.828 1 98.56 114 CYS A C 1
ATOM 910 O O . CYS A 1 114 ? -4.285 5.32 10.242 1 98.56 114 CYS A O 1
ATOM 912 N N . ILE A 1 115 ? -2.191 5.918 10.578 1 97.88 115 ILE A N 1
ATOM 913 C CA . ILE A 1 115 ? -2.389 6.117 12.008 1 97.88 115 ILE A CA 1
ATOM 914 C C . ILE A 1 115 ? -3.338 7.289 12.242 1 97.88 115 ILE A C 1
ATOM 916 O O . ILE A 1 115 ? -4.035 7.34 13.258 1 97.88 115 ILE A O 1
ATOM 920 N N . GLY A 1 116 ? -3.363 8.25 11.336 1 97.12 116 GLY A N 1
ATOM 921 C CA . GLY A 1 116 ? -4.312 9.352 11.383 1 97.12 116 GLY A CA 1
ATOM 922 C C . GLY A 1 116 ? -4.055 10.312 12.531 1 97.12 116 GLY A C 1
ATOM 923 O O . GLY A 1 116 ? -2.941 10.375 13.055 1 97.12 116 GLY A O 1
ATOM 924 N N . ASN A 1 117 ? -5.039 11.133 12.883 1 93.5 117 ASN A N 1
ATOM 925 C CA . ASN A 1 117 ? -4.809 12.273 13.766 1 93.5 117 ASN A CA 1
ATOM 926 C C . ASN A 1 117 ? -4.832 11.859 15.234 1 93.5 117 ASN A C 1
ATOM 928 O O . ASN A 1 117 ? -4.734 12.703 16.125 1 93.5 117 ASN A O 1
ATOM 932 N N . THR A 1 118 ? -4.957 10.523 15.492 1 91.81 118 THR A N 1
ATOM 933 C CA . THR A 1 118 ? -4.75 10.07 16.859 1 91.81 118 THR A CA 1
ATOM 934 C C . THR A 1 118 ? -3.283 10.211 17.266 1 91.81 118 THR A C 1
ATOM 936 O O . THR A 1 118 ? -2.959 10.234 18.453 1 91.81 118 THR A O 1
ATOM 939 N N . HIS A 1 119 ? -2.484 10.281 16.172 1 96.06 119 HIS A N 1
ATOM 940 C CA . HIS A 1 119 ? -1.06 10.414 16.453 1 96.06 119 HIS A CA 1
ATOM 941 C C . HIS A 1 119 ? -0.409 11.445 15.539 1 96.06 119 HIS A C 1
ATOM 943 O O . HIS A 1 119 ? 0.286 12.352 16 1 96.06 119 HIS A O 1
ATOM 949 N N . CYS A 1 120 ? -0.64 11.43 14.336 1 96.81 120 CYS A N 1
ATOM 950 C CA . CYS A 1 120 ? 0.155 12.117 13.328 1 96.81 120 CYS A CA 1
ATOM 951 C C . CYS A 1 120 ? -0.125 13.617 13.336 1 96.81 120 CYS A C 1
ATOM 953 O O . CYS A 1 120 ? -1.28 14.039 13.25 1 96.81 120 CYS A O 1
ATOM 955 N N . ILE A 1 121 ? 0.867 14.414 13.305 1 94.38 121 ILE A N 1
ATOM 956 C CA . ILE A 1 121 ? 0.762 15.875 13.367 1 94.38 121 ILE A CA 1
ATOM 957 C C . ILE A 1 121 ? 0.238 16.406 12.039 1 94.38 121 ILE A C 1
ATOM 959 O O . ILE A 1 121 ? -0.282 17.516 11.969 1 94.38 121 ILE A O 1
ATOM 963 N N . LYS A 1 122 ? 0.318 15.617 10.992 1 96.25 122 LYS A N 1
ATOM 964 C CA . LYS A 1 122 ? -0.1 16.062 9.672 1 96.25 122 LYS A CA 1
ATOM 965 C C . LYS A 1 122 ? -1.562 15.719 9.406 1 96.25 122 LYS A C 1
ATOM 967 O O . LYS A 1 122 ? -2.184 16.266 8.5 1 96.25 122 LYS A O 1
ATOM 972 N N . ALA A 1 123 ? -2.092 14.789 10.148 1 97.56 123 ALA A N 1
ATOM 973 C CA . ALA A 1 123 ? -3.4 14.227 9.836 1 97.56 123 ALA A CA 1
ATOM 974 C C . ALA A 1 123 ? -4.52 15.219 10.148 1 97.56 123 ALA A C 1
ATOM 976 O O . ALA A 1 123 ? -4.527 15.836 11.211 1 97.56 123 ALA A O 1
ATOM 977 N N . ASN A 1 124 ? -5.48 15.32 9.242 1 97.56 124 ASN A N 1
ATOM 978 C CA . ASN A 1 124 ? -6.648 16.188 9.367 1 97.56 124 ASN A CA 1
ATOM 979 C C . ASN A 1 124 ? -7.812 15.453 10.039 1 97.56 124 ASN A C 1
ATOM 981 O O . ASN A 1 124 ? -8.703 16.078 10.609 1 97.56 124 ASN A O 1
ATOM 985 N N . VAL A 1 125 ? -7.758 14.125 9.953 1 98 125 VAL A N 1
ATOM 986 C CA . VAL A 1 125 ? -8.945 13.398 10.398 1 98 125 VAL A CA 1
ATOM 987 C C . VAL A 1 125 ? -8.523 12.164 11.195 1 98 125 VAL A C 1
ATOM 989 O O . VAL A 1 125 ? -7.363 11.758 11.156 1 98 125 VAL A O 1
ATOM 992 N N . ASN A 1 126 ? -9.477 11.656 11.977 1 97.88 126 ASN A N 1
ATOM 993 C CA . ASN A 1 126 ? -9.305 10.383 12.68 1 97.88 126 ASN A CA 1
ATOM 994 C C . ASN A 1 126 ? -9.594 9.195 11.758 1 97.88 126 ASN A C 1
ATOM 996 O O . ASN A 1 126 ? -10.758 8.844 11.547 1 97.88 126 ASN A O 1
ATOM 1000 N N . THR A 1 127 ? -8.57 8.562 11.281 1 98.62 127 THR A N 1
ATOM 1001 C CA . THR A 1 127 ? -8.703 7.535 10.258 1 98.62 127 THR A CA 1
ATOM 1002 C C . THR A 1 127 ? -9.32 6.266 10.844 1 98.62 127 THR A C 1
ATOM 1004 O O . THR A 1 127 ? -10.117 5.594 10.188 1 98.62 127 THR A O 1
ATOM 1007 N N . LYS A 1 128 ? -8.953 5.945 12.078 1 97.94 128 LYS A N 1
ATOM 1008 C CA . LYS A 1 128 ? -9.508 4.762 12.727 1 97.94 128 LYS A CA 1
ATOM 1009 C C . LYS A 1 128 ? -11.016 4.895 12.914 1 97.94 128 LYS A C 1
ATOM 1011 O O . LYS A 1 128 ? -11.766 3.961 12.625 1 97.94 128 LYS A O 1
ATOM 1016 N N . GLU A 1 129 ? -11.438 6.027 13.359 1 98.19 129 GLU A N 1
ATOM 1017 C CA . GLU A 1 129 ? -12.859 6.246 13.594 1 98.19 129 GLU A CA 1
ATOM 1018 C C . GLU A 1 129 ? -13.656 6.152 12.297 1 98.19 129 GLU A C 1
ATOM 1020 O O . GLU A 1 129 ? -14.727 5.539 12.258 1 98.19 129 GLU A O 1
ATOM 1025 N N . LEU A 1 130 ? -13.141 6.766 11.273 1 98.69 130 LEU A N 1
ATOM 1026 C CA . LEU A 1 130 ? -13.828 6.68 9.992 1 98.69 130 LEU A CA 1
ATOM 1027 C C . LEU A 1 130 ? -13.852 5.242 9.484 1 98.69 130 LEU A C 1
ATOM 1029 O O . LEU A 1 130 ? -14.875 4.781 8.961 1 98.69 130 LEU A O 1
ATOM 1033 N N . ALA A 1 131 ? -12.758 4.547 9.594 1 98.69 131 ALA A N 1
ATOM 1034 C CA . ALA A 1 131 ? -12.688 3.152 9.164 1 98.69 131 ALA A CA 1
ATOM 1035 C C . ALA A 1 131 ? -13.734 2.305 9.875 1 98.69 131 ALA A C 1
ATOM 1037 O O . ALA A 1 131 ? -14.375 1.451 9.258 1 98.69 131 ALA A O 1
ATOM 1038 N N . LYS A 1 132 ? -13.93 2.529 11.172 1 98.31 132 LYS A N 1
ATOM 1039 C CA . LYS A 1 132 ? -14.938 1.791 11.938 1 98.31 132 LYS A CA 1
ATOM 1040 C C . LYS A 1 132 ? -16.344 2.041 11.383 1 98.31 132 LYS A C 1
ATOM 1042 O O . LYS A 1 132 ? -17.125 1.109 11.25 1 98.31 132 LYS A O 1
ATOM 1047 N N . LYS A 1 133 ? -16.562 3.27 11.094 1 98.62 133 LYS A N 1
ATOM 1048 C CA . LYS A 1 133 ? -17.891 3.627 10.578 1 98.62 133 LYS A CA 1
ATOM 1049 C C . LYS A 1 133 ? -18.125 3.002 9.211 1 98.62 133 LYS A C 1
ATOM 1051 O O . LYS A 1 133 ? -19.234 2.562 8.906 1 98.62 133 LYS A O 1
ATOM 1056 N N . ILE A 1 134 ? -17.094 2.984 8.375 1 98.75 134 ILE A N 1
ATOM 1057 C CA . ILE A 1 134 ? -17.219 2.355 7.062 1 98.75 134 ILE A CA 1
ATOM 1058 C C . ILE A 1 134 ? -17.391 0.847 7.227 1 98.75 134 ILE A C 1
ATOM 1060 O O . ILE A 1 134 ? -18.188 0.226 6.523 1 98.75 134 ILE A O 1
ATOM 1064 N N . GLU A 1 135 ? -16.594 0.254 8.188 1 98.44 135 GLU A N 1
ATOM 1065 C CA . GLU A 1 135 ? -16.688 -1.18 8.453 1 98.44 135 GLU A CA 1
ATOM 1066 C C . GLU A 1 135 ? -18.109 -1.597 8.805 1 98.44 135 GLU A C 1
ATOM 1068 O O . GLU A 1 135 ? -18.594 -2.623 8.328 1 98.44 135 GLU A O 1
ATOM 1073 N N . LYS A 1 136 ? -18.734 -0.862 9.594 1 98.12 136 LYS A N 1
ATOM 1074 C CA . LYS A 1 136 ? -20.125 -1.115 9.977 1 98.12 136 LYS A CA 1
ATOM 1075 C C . LYS A 1 136 ? -21.016 -1.268 8.75 1 98.12 136 LYS A C 1
ATOM 1077 O O . LYS A 1 136 ? -21.969 -2.053 8.766 1 98.12 136 LYS A O 1
ATOM 1082 N N . ILE A 1 137 ? -20.656 -0.573 7.719 1 98.12 137 ILE A N 1
ATOM 1083 C CA . ILE A 1 137 ? -21.516 -0.498 6.539 1 98.12 137 ILE A CA 1
ATOM 1084 C C . ILE A 1 137 ? -21.188 -1.65 5.59 1 98.12 137 ILE A C 1
ATOM 1086 O O . ILE A 1 137 ? -22.094 -2.275 5.027 1 98.12 137 ILE A O 1
ATOM 1090 N N . ILE A 1 138 ? -19.922 -2.014 5.469 1 96.81 138 ILE A N 1
ATOM 1091 C CA . ILE A 1 138 ? -19.562 -2.846 4.324 1 96.81 138 ILE A CA 1
ATOM 1092 C C . ILE A 1 138 ? -19.281 -4.27 4.793 1 96.81 138 ILE A C 1
ATOM 1094 O O . ILE A 1 138 ? -19.125 -5.18 3.973 1 96.81 138 ILE A O 1
ATOM 1098 N N . PHE A 1 139 ? -19.234 -4.484 6.098 1 96.12 139 PHE A N 1
ATOM 1099 C CA . PHE A 1 139 ? -18.938 -5.816 6.605 1 96.12 139 PHE A CA 1
ATOM 1100 C C . PHE A 1 139 ? -19.984 -6.262 7.613 1 96.12 139 PHE A C 1
ATOM 1102 O O . PHE A 1 139 ? -20.438 -5.469 8.438 1 96.12 139 PHE A O 1
ATOM 1109 N N . PRO A 1 140 ? -20.469 -7.492 7.617 1 95.31 140 PRO A N 1
ATOM 1110 C CA . PRO A 1 140 ? -20.094 -8.508 6.629 1 95.31 140 PRO A CA 1
ATOM 1111 C C . PRO A 1 140 ? -20.891 -8.391 5.332 1 95.31 140 PRO A C 1
ATOM 1113 O O . PRO A 1 140 ? -22.062 -7.988 5.355 1 95.31 140 PRO A O 1
ATOM 1116 N N . SER A 1 141 ? -20.25 -8.594 4.219 1 91 141 SER A N 1
ATOM 1117 C CA . SER A 1 141 ? -20.844 -8.656 2.893 1 91 141 SER A CA 1
ATOM 1118 C C . SER A 1 141 ? -20.078 -9.602 1.978 1 91 141 SER A C 1
ATOM 1120 O O . SER A 1 141 ? -18.859 -9.727 2.08 1 91 141 SER A O 1
ATOM 1122 N N . ASN A 1 142 ? -20.766 -10.266 1.12 1 88.56 142 ASN A N 1
ATOM 1123 C CA . ASN A 1 142 ? -20.109 -11.156 0.168 1 88.56 142 ASN A CA 1
ATOM 1124 C C . ASN A 1 142 ? -19.516 -10.391 -1.007 1 88.56 142 ASN A C 1
ATOM 1126 O O . ASN A 1 142 ? -18.734 -10.945 -1.787 1 88.56 142 ASN A O 1
ATOM 1130 N N . TYR A 1 143 ? -19.859 -9.156 -1.098 1 90.56 143 TYR A N 1
ATOM 1131 C CA . TYR A 1 143 ? -19.359 -8.359 -2.207 1 90.56 143 TYR A CA 1
ATOM 1132 C C . TYR A 1 143 ? -17.969 -7.801 -1.885 1 90.56 143 TYR A C 1
ATOM 1134 O O . TYR A 1 143 ? -17.734 -7.332 -0.77 1 90.56 143 TYR A O 1
ATOM 1142 N N . HIS A 1 144 ? -17.172 -7.855 -2.875 1 94 144 HIS A N 1
ATOM 1143 C CA . HIS A 1 144 ? -15.766 -7.5 -2.725 1 94 144 HIS A CA 1
ATOM 1144 C C . HIS A 1 144 ? -15.578 -5.988 -2.758 1 94 144 HIS A C 1
ATOM 1146 O O . HIS A 1 144 ? -16.188 -5.297 -3.574 1 94 144 HIS A O 1
ATOM 1152 N N . ILE A 1 145 ? -14.758 -5.457 -1.895 1 96.44 145 ILE A N 1
ATOM 1153 C CA . ILE A 1 145 ? -14.367 -4.055 -1.892 1 96.44 145 ILE A CA 1
ATOM 1154 C C . ILE A 1 145 ? -13.047 -3.889 -1.144 1 96.44 145 ILE A C 1
ATOM 1156 O O . ILE A 1 145 ? -12.836 -4.512 -0.099 1 96.44 145 ILE A O 1
ATOM 1160 N N . LYS A 1 146 ? -12.141 -3.131 -1.648 1 97.62 146 LYS A N 1
ATOM 1161 C CA . LYS A 1 146 ? -10.906 -2.727 -0.983 1 97.62 146 LYS A CA 1
ATOM 1162 C C . LYS A 1 146 ? -10.898 -1.229 -0.692 1 97.62 146 LYS A C 1
ATOM 1164 O O . LYS A 1 146 ? -10.992 -0.413 -1.611 1 97.62 146 LYS A O 1
ATOM 1169 N N . VAL A 1 147 ? -10.773 -0.903 0.604 1 98.56 147 VAL A N 1
ATOM 1170 C CA . VAL A 1 147 ? -10.859 0.484 1.05 1 98.56 147 VAL A CA 1
ATOM 1171 C C . VAL A 1 147 ? -9.609 0.851 1.851 1 98.56 147 VAL A C 1
ATOM 1173 O O . VAL A 1 147 ? -9.062 0.017 2.576 1 98.56 147 VAL A O 1
ATOM 1176 N N . SER A 1 148 ? -9.148 2.064 1.713 1 98.62 148 SER A N 1
ATOM 1177 C CA . SER A 1 148 ? -8.094 2.619 2.557 1 98.62 148 SER A CA 1
ATOM 1178 C C . SER A 1 148 ? -8.414 4.055 2.969 1 98.62 148 SER A C 1
ATOM 1180 O O . SER A 1 148 ? -8.969 4.824 2.178 1 98.62 148 SER A O 1
ATOM 1182 N N . VAL A 1 149 ? -8.07 4.395 4.188 1 98.88 149 VAL A N 1
ATOM 1183 C CA . VAL A 1 149 ? -8.305 5.734 4.723 1 98.88 149 VAL A CA 1
ATOM 1184 C C . VAL A 1 149 ? -6.969 6.379 5.09 1 98.88 149 VAL A C 1
ATOM 1186 O O . VAL A 1 149 ? -6.16 5.785 5.809 1 98.88 149 VAL A O 1
ATOM 1189 N N . SER A 1 150 ? -6.734 7.543 4.578 1 98.81 150 SER A N 1
ATOM 1190 C CA . SER A 1 150 ? -5.566 8.344 4.938 1 98.81 150 SER A CA 1
ATOM 1191 C C . SER A 1 150 ? -5.973 9.625 5.652 1 98.81 150 SER A C 1
ATOM 1193 O O . SER A 1 150 ? -7 10.227 5.324 1 98.81 150 SER A O 1
ATOM 1195 N N . GLY A 1 151 ? -5.152 10.07 6.551 1 98.56 151 GLY A N 1
ATOM 1196 C CA . GLY A 1 151 ? -5.516 11.203 7.395 1 98.56 151 GLY A CA 1
ATOM 1197 C C . GLY A 1 151 ? -5.262 12.539 6.73 1 98.56 151 GLY A C 1
ATOM 1198 O O . GLY A 1 151 ? -5.766 13.57 7.191 1 98.56 151 GLY A O 1
ATOM 1199 N N . CYS A 1 152 ? -4.508 12.57 5.703 1 98.44 152 CYS A N 1
ATOM 1200 C CA . CYS A 1 152 ? -4.172 13.781 4.973 1 98.44 152 CYS A CA 1
ATOM 1201 C C . CYS A 1 152 ? -3.77 13.469 3.539 1 98.44 152 CYS A C 1
ATOM 1203 O O . CYS A 1 152 ? -3.631 12.297 3.172 1 98.44 152 CYS A O 1
ATOM 1205 N N . PRO A 1 153 ? -3.518 14.414 2.717 1 98.06 153 PRO A N 1
ATOM 1206 C CA . PRO A 1 153 ? -3.252 14.211 1.29 1 98.06 153 PRO A CA 1
ATOM 1207 C C . PRO A 1 153 ? -1.898 13.555 1.028 1 98.06 153 PRO A C 1
ATOM 1209 O O . PRO A 1 153 ? -1.563 13.266 -0.122 1 98.06 153 PRO A O 1
ATOM 1212 N N . ASN A 1 154 ? -1.107 13.336 2.08 1 97.06 154 ASN A N 1
ATOM 1213 C CA . ASN A 1 154 ? 0.081 12.516 1.864 1 97.06 154 ASN A CA 1
ATOM 1214 C C . ASN A 1 154 ? -0.283 11.117 1.375 1 97.06 154 ASN A C 1
ATOM 1216 O O . ASN A 1 154 ? 0.52 10.461 0.712 1 97.06 154 ASN A O 1
ATOM 1220 N N . ASP A 1 155 ? -1.491 10.648 1.765 1 97.56 155 ASP A N 1
ATOM 1221 C CA . ASP A 1 155 ? -2.029 9.375 1.297 1 97.56 155 ASP A CA 1
ATOM 1222 C C . ASP A 1 155 ? -1.107 8.219 1.677 1 97.56 155 ASP A C 1
ATOM 1224 O O . ASP A 1 155 ? -0.785 7.375 0.839 1 97.56 155 ASP A O 1
ATOM 1228 N N . CYS A 1 156 ? -0.685 8.172 2.943 1 97.06 156 CYS A N 1
ATOM 1229 C CA . CYS A 1 156 ? 0.155 7.082 3.432 1 97.06 156 CYS A CA 1
ATOM 1230 C C . CYS A 1 156 ? -0.576 5.75 3.342 1 97.06 156 CYS A C 1
ATOM 1232 O O . CYS A 1 156 ? 0.056 4.691 3.309 1 97.06 156 CYS A O 1
ATOM 1234 N N . GLY A 1 157 ? -1.88 5.812 3.328 1 97 157 GLY A N 1
ATOM 1235 C CA . GLY A 1 157 ? -2.695 4.613 3.217 1 97 157 GLY A CA 1
ATOM 1236 C C . GLY A 1 157 ? -2.785 4.082 1.799 1 97 157 GLY A C 1
ATOM 123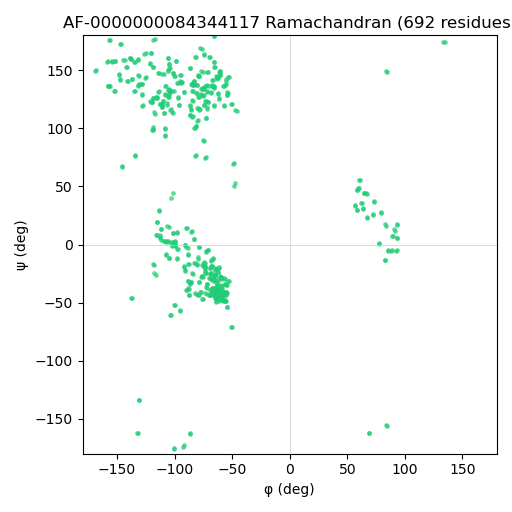7 O O . GLY A 1 157 ? -3.416 3.051 1.555 1 97 157 GLY A O 1
ATOM 1238 N N . LYS A 1 158 ? -2.184 4.758 0.879 1 96.69 158 LYS A N 1
ATOM 1239 C CA . LYS A 1 158 ? -2.186 4.359 -0.525 1 96.69 158 LYS A CA 1
ATOM 1240 C C . LYS A 1 158 ? -3.607 4.27 -1.07 1 96.69 158 LYS A C 1
ATOM 1242 O O . LYS A 1 158 ? -3.979 3.275 -1.695 1 96.69 158 LYS A O 1
ATOM 1247 N N . GLY A 1 159 ? -4.348 5.254 -0.781 1 96.69 159 GLY A N 1
ATOM 1248 C CA . GLY A 1 159 ? -5.727 5.309 -1.248 1 96.69 159 GLY A CA 1
ATOM 1249 C C . GLY A 1 159 ? -5.848 5.203 -2.756 1 96.69 159 GLY A C 1
ATOM 1250 O O . GLY A 1 159 ? -6.793 4.602 -3.268 1 96.69 159 GLY A O 1
ATOM 1251 N N . HIS A 1 160 ? -4.895 5.633 -3.498 1 95.56 160 HIS A N 1
ATOM 1252 C CA . HIS A 1 160 ? -4.91 5.648 -4.957 1 95.56 160 HIS A CA 1
ATOM 1253 C C . HIS A 1 160 ? -4.762 4.242 -5.523 1 95.56 160 HIS A C 1
ATOM 1255 O O . HIS A 1 160 ? -4.934 4.031 -6.727 1 95.56 160 HIS A O 1
ATOM 1261 N N . PHE A 1 161 ? -4.52 3.244 -4.664 1 93.44 161 PHE A N 1
ATOM 1262 C CA . PHE A 1 161 ? -4.32 1.886 -5.156 1 93.44 161 PHE A CA 1
ATOM 1263 C C . PHE A 1 161 ? -5.434 0.964 -4.668 1 93.44 161 PHE A C 1
ATOM 1265 O O . PHE A 1 161 ? -5.266 -0.257 -4.637 1 93.44 161 PHE A O 1
ATOM 1272 N N . GLN A 1 162 ? -6.5 1.565 -4.273 1 96.38 162 GLN A N 1
ATOM 1273 C CA . GLN A 1 162 ? -7.648 0.816 -3.779 1 96.38 162 GLN A CA 1
ATOM 1274 C C . GLN A 1 162 ? -8.891 1.095 -4.625 1 96.38 162 GLN A C 1
ATOM 1276 O O . GLN A 1 162 ? -8.922 2.061 -5.391 1 96.38 162 GLN A O 1
ATOM 1281 N N . ASP A 1 163 ? -9.906 0.206 -4.438 1 97.62 163 ASP A N 1
ATOM 1282 C CA . ASP A 1 163 ? -11.18 0.521 -5.078 1 97.62 163 ASP A CA 1
ATOM 1283 C C . ASP A 1 163 ? -11.68 1.902 -4.656 1 97.62 163 ASP A C 1
ATOM 1285 O O . ASP A 1 163 ? -12.094 2.699 -5.5 1 97.62 163 ASP A O 1
ATOM 1289 N N . PHE A 1 164 ? -11.641 2.109 -3.328 1 98.56 164 PHE A N 1
ATOM 1290 C CA . PHE A 1 164 ? -11.977 3.398 -2.732 1 98.56 164 PHE A CA 1
ATOM 1291 C C . PHE A 1 164 ? -10.859 3.873 -1.807 1 98.56 164 PHE A C 1
ATOM 1293 O O . PHE A 1 164 ? -10.484 3.168 -0.871 1 98.56 164 PHE A O 1
ATOM 1300 N N . GLY A 1 165 ? -10.297 4.988 -2.088 1 98.62 165 GLY A N 1
ATOM 1301 C CA . GLY A 1 165 ? -9.445 5.707 -1.153 1 98.62 165 GLY A CA 1
ATOM 1302 C C . GLY A 1 165 ? -10.117 6.926 -0.554 1 98.62 165 GLY A C 1
ATOM 1303 O O . GLY A 1 165 ? -10.711 7.734 -1.274 1 98.62 165 GLY A O 1
ATOM 1304 N N . VAL A 1 166 ? -10.125 7.008 0.741 1 98.94 166 VAL A N 1
ATOM 1305 C CA . VAL A 1 166 ? -10.672 8.164 1.437 1 98.94 166 VAL A CA 1
ATOM 1306 C C . VAL A 1 166 ? -9.555 8.953 2.113 1 98.94 166 VAL A C 1
ATOM 1308 O O . VAL A 1 166 ? -8.867 8.422 2.99 1 98.94 166 VAL A O 1
ATOM 1311 N N . ILE A 1 167 ? -9.359 10.188 1.727 1 98.81 167 ILE A N 1
ATOM 1312 C CA . ILE A 1 167 ? -8.227 10.992 2.164 1 98.81 167 ILE A CA 1
ATOM 1313 C C . ILE A 1 167 ? -8.727 12.234 2.906 1 98.81 167 ILE A C 1
ATOM 1315 O O . ILE A 1 167 ? -9.461 13.047 2.342 1 98.81 167 ILE A O 1
ATOM 1319 N N . GLY A 1 168 ? -8.305 12.398 4.129 1 98.75 168 GLY A N 1
ATOM 1320 C CA . GLY A 1 168 ? -8.719 13.539 4.926 1 98.75 168 GLY A CA 1
ATOM 1321 C C . GLY A 1 168 ? -8.18 14.859 4.402 1 98.75 168 GLY A C 1
ATOM 1322 O O . GLY A 1 168 ? -7.016 14.945 4 1 98.75 168 GLY A O 1
ATOM 1323 N N . GLN A 1 169 ? -9.031 15.805 4.391 1 98.38 169 GLN A N 1
ATOM 1324 C CA . GLN A 1 169 ? -8.703 17.156 3.959 1 98.38 169 GLN A CA 1
ATOM 1325 C C . GLN A 1 169 ? -9.195 18.203 4.965 1 98.38 169 GLN A C 1
ATOM 1327 O O . GLN A 1 169 ? -10.023 17.891 5.82 1 98.38 169 GLN A O 1
ATOM 1332 N N . ALA A 1 170 ? -8.609 19.312 4.906 1 96.88 170 ALA A N 1
ATOM 1333 C CA . ALA A 1 170 ? -9.055 20.438 5.719 1 96.88 170 ALA A CA 1
ATOM 1334 C C . ALA A 1 170 ? -9.203 21.703 4.879 1 96.88 170 ALA A C 1
ATOM 1336 O O . ALA A 1 170 ? -8.508 21.875 3.875 1 96.88 170 ALA A O 1
ATOM 1337 N N . ARG A 1 171 ? -10.18 22.469 5.234 1 95.94 171 ARG A N 1
ATOM 1338 C CA . ARG A 1 171 ? -10.234 23.844 4.754 1 95.94 171 ARG A CA 1
ATOM 1339 C C . ARG A 1 171 ? -9.664 24.812 5.781 1 95.94 171 ARG A C 1
ATOM 1341 O O . ARG A 1 171 ? -9.883 24.656 6.984 1 95.94 171 ARG A O 1
ATOM 1348 N N . MET A 1 172 ? -8.914 25.766 5.312 1 96.12 172 MET A N 1
ATOM 1349 C CA . MET A 1 172 ? -8.234 26.672 6.223 1 96.12 172 MET A CA 1
ATOM 1350 C C . MET A 1 172 ? -8.906 28.031 6.23 1 96.12 172 MET A C 1
ATOM 1352 O O . MET A 1 172 ? -9.508 28.453 5.234 1 96.12 172 MET A O 1
ATOM 1356 N N . VAL A 1 173 ? -8.805 28.641 7.371 1 96.88 173 VAL A N 1
ATOM 1357 C CA . VAL A 1 173 ? -9.203 30.047 7.539 1 96.88 173 VAL A CA 1
ATOM 1358 C C . VAL A 1 173 ? -7.961 30.906 7.711 1 96.88 173 VAL A C 1
ATOM 1360 O O . VAL A 1 173 ? -7.062 30.578 8.492 1 96.88 173 VAL A O 1
ATOM 1363 N N . TYR A 1 174 ? -7.906 31.969 6.918 1 97.94 174 TYR A N 1
ATOM 1364 C CA . TYR A 1 174 ? -6.809 32.938 7.02 1 97.94 174 TYR A CA 1
ATOM 1365 C C . TYR A 1 174 ? -7.207 34.125 7.867 1 97.94 174 TYR A C 1
ATOM 1367 O O . TYR A 1 174 ? -8.242 34.75 7.625 1 97.94 174 TYR A O 1
ATOM 1375 N N . HIS A 1 175 ? -6.398 34.406 8.883 1 98.12 175 HIS A N 1
ATOM 1376 C CA . HIS A 1 175 ? -6.562 35.594 9.758 1 98.12 175 HIS A CA 1
ATOM 1377 C C . HIS A 1 175 ? -5.48 36.625 9.492 1 98.12 175 HIS A C 1
ATOM 1379 O O . HIS A 1 175 ? -4.461 36.656 10.188 1 98.12 175 HIS A O 1
ATOM 1385 N N . PRO A 1 176 ? -5.793 37.562 8.633 1 97.38 176 PRO A N 1
ATOM 1386 C CA . PRO A 1 176 ? -4.758 38.5 8.227 1 97.38 176 PRO A CA 1
ATOM 1387 C C . PRO A 1 176 ? -4.266 39.375 9.383 1 97.38 176 PRO A C 1
ATOM 1389 O O . PRO A 1 176 ? -3.113 39.812 9.383 1 97.38 176 PRO A O 1
ATOM 1392 N N . GLU A 1 177 ? -5.07 39.594 10.383 1 97.38 177 GLU A N 1
ATOM 1393 C CA . GLU A 1 177 ? -4.711 40.438 11.523 1 97.38 177 GLU A CA 1
ATOM 1394 C C . GLU A 1 177 ? -3.609 39.781 12.359 1 97.38 177 GLU A C 1
ATOM 1396 O O . GLU A 1 177 ? -2.932 40.469 13.133 1 97.38 177 GLU A O 1
ATOM 1401 N N . ARG A 1 178 ? -3.414 38.469 12.203 1 97.81 178 ARG A N 1
ATOM 1402 C CA . ARG A 1 178 ? -2.379 37.75 12.938 1 97.81 178 ARG A CA 1
ATOM 1403 C C . ARG A 1 178 ? -1.125 37.562 12.086 1 97.81 178 ARG A C 1
ATOM 1405 O O . ARG A 1 178 ? -0.08 37.156 12.594 1 97.81 178 ARG A O 1
ATOM 1412 N N . CYS A 1 179 ? -1.229 37.844 10.805 1 98 179 CYS A N 1
ATOM 1413 C CA . CYS A 1 179 ? -0.145 37.594 9.859 1 98 179 CYS A CA 1
ATOM 1414 C C . CYS A 1 179 ? 0.939 38.656 9.984 1 98 179 CYS A C 1
ATOM 1416 O O . CYS A 1 179 ? 0.644 39.844 9.992 1 98 179 CYS A O 1
ATOM 1418 N N . ILE A 1 180 ? 2.227 38.219 10.023 1 98.06 180 ILE A N 1
ATOM 1419 C CA . ILE A 1 180 ? 3.328 39.188 10.141 1 98.06 180 ILE A CA 1
ATOM 1420 C C . ILE A 1 180 ? 4.133 39.188 8.844 1 98.06 180 ILE A C 1
ATOM 1422 O O . ILE A 1 180 ? 5.262 39.688 8.812 1 98.06 180 ILE A O 1
ATOM 1426 N N . GLY A 1 181 ? 3.635 38.5 7.855 1 97.81 181 GLY A N 1
ATOM 1427 C CA . GLY A 1 181 ? 4.219 38.562 6.523 1 97.81 181 GLY A CA 1
ATOM 1428 C C . GLY A 1 181 ? 5.555 37.844 6.43 1 97.81 181 GLY A C 1
ATOM 1429 O O . GLY A 1 181 ? 6.395 38.188 5.605 1 97.81 181 GLY A O 1
ATOM 1430 N N . CYS A 1 182 ? 5.855 36.875 7.242 1 97.75 182 CYS A N 1
ATOM 1431 C CA . CYS A 1 182 ? 7.168 36.219 7.301 1 97.75 182 CYS A CA 1
ATOM 1432 C C . CYS A 1 182 ? 7.363 35.281 6.125 1 97.75 182 CYS A C 1
ATOM 1434 O O . CYS A 1 182 ? 8.492 34.906 5.809 1 97.75 182 CYS A O 1
ATOM 1436 N N . GLY A 1 183 ? 6.25 34.719 5.578 1 98 183 GLY A N 1
ATOM 1437 C CA . GLY A 1 183 ? 6.336 33.906 4.387 1 98 183 GLY A CA 1
ATOM 1438 C C . GLY A 1 183 ? 6.574 32.438 4.695 1 98 183 GLY A C 1
ATOM 1439 O O . GLY A 1 183 ? 6.742 31.625 3.783 1 98 183 GLY A O 1
ATOM 1440 N N . ALA A 1 184 ? 6.547 31.984 5.926 1 98.44 184 ALA A N 1
ATOM 1441 C CA . ALA A 1 184 ? 6.805 30.594 6.297 1 98.44 184 ALA A CA 1
ATOM 1442 C C . ALA A 1 184 ? 5.797 29.656 5.641 1 98.44 184 ALA A C 1
ATOM 1444 O O . ALA A 1 184 ? 6.164 28.594 5.152 1 98.44 184 ALA A O 1
ATOM 1445 N N . CYS A 1 185 ? 4.57 30.062 5.664 1 98.5 185 CYS A N 1
ATOM 1446 C CA . CYS A 1 185 ? 3.525 29.234 5.059 1 98.5 185 CYS A CA 1
ATOM 1447 C C . CYS A 1 185 ? 3.746 29.094 3.559 1 98.5 185 CYS A C 1
ATOM 1449 O O . CYS A 1 185 ? 3.516 28.031 2.992 1 98.5 185 CYS A O 1
ATOM 1451 N N . VAL A 1 186 ? 4.199 30.109 2.863 1 98.38 186 VAL A N 1
ATOM 1452 C CA . VAL A 1 186 ? 4.473 30.109 1.431 1 98.38 186 VAL A CA 1
ATOM 1453 C C . VAL A 1 186 ? 5.594 29.109 1.128 1 98.38 186 VAL A C 1
ATOM 1455 O O . VAL A 1 186 ? 5.469 28.281 0.22 1 98.38 186 VAL A O 1
ATOM 1458 N N . ARG A 1 187 ? 6.629 29.172 1.912 1 97.44 187 ARG A N 1
ATOM 1459 C CA . ARG A 1 187 ? 7.754 28.25 1.718 1 97.44 187 ARG A CA 1
ATOM 1460 C C . ARG A 1 187 ? 7.332 26.812 1.956 1 97.44 187 ARG A C 1
ATOM 1462 O O . ARG A 1 187 ? 7.707 25.922 1.197 1 97.44 187 ARG A O 1
ATOM 1469 N N . ALA A 1 188 ? 6.527 26.594 2.943 1 97.62 188 ALA A N 1
ATOM 1470 C CA . ALA A 1 188 ? 6.055 25.25 3.25 1 97.62 188 ALA A CA 1
ATOM 1471 C C . ALA A 1 188 ? 5.191 24.703 2.119 1 97.62 188 ALA A C 1
ATOM 1473 O O . ALA A 1 188 ? 5.352 23.547 1.709 1 97.62 188 ALA A O 1
ATOM 1474 N N . CYS A 1 189 ? 4.32 25.484 1.657 1 97.38 189 CYS A N 1
ATOM 1475 C CA . CYS A 1 189 ? 3.436 25.062 0.577 1 97.38 189 CYS A CA 1
ATOM 1476 C C . CYS A 1 189 ? 4.227 24.766 -0.689 1 97.38 189 CYS A C 1
ATOM 1478 O O . CYS A 1 189 ? 3.926 23.797 -1.399 1 97.38 189 CYS A O 1
ATOM 1480 N N . GLN A 1 190 ? 5.207 25.562 -0.936 1 94.25 190 GLN A N 1
ATOM 1481 C CA . GLN A 1 190 ? 6.047 25.391 -2.115 1 94.25 190 GLN A CA 1
ATOM 1482 C C . GLN A 1 190 ? 6.836 24.094 -2.047 1 94.25 190 GLN A C 1
ATOM 1484 O O . GLN A 1 190 ? 6.957 23.375 -3.047 1 94.25 190 GLN A O 1
ATOM 1489 N N . HIS A 1 191 ? 7.27 23.75 -0.893 1 92.06 191 HIS A N 1
ATOM 1490 C CA . HIS A 1 191 ? 8.172 22.625 -0.74 1 92.06 191 HIS A CA 1
ATOM 1491 C C . HIS A 1 191 ? 7.395 21.312 -0.559 1 92.06 191 HIS A C 1
ATOM 1493 O O . HIS A 1 191 ? 7.832 20.266 -1.021 1 92.06 191 HIS A O 1
ATOM 1499 N N . HIS A 1 192 ? 6.234 21.406 0.053 1 93.56 192 HIS A N 1
ATOM 1500 C CA . HIS A 1 192 ? 5.621 20.172 0.52 1 93.56 192 HIS A CA 1
ATOM 1501 C C . HIS A 1 192 ? 4.277 19.922 -0.166 1 93.56 192 HIS A C 1
ATOM 1503 O O . HIS A 1 192 ? 3.75 18.812 -0.129 1 93.56 192 HIS A O 1
ATOM 1509 N N . ALA A 1 193 ? 3.781 20.969 -0.719 1 95.38 193 ALA A N 1
ATOM 1510 C CA . ALA A 1 193 ? 2.414 20.828 -1.217 1 95.38 193 ALA A CA 1
ATOM 1511 C C . ALA A 1 193 ? 2.301 21.328 -2.652 1 95.38 193 ALA A C 1
ATOM 1513 O O . ALA A 1 193 ? 3.086 20.938 -3.52 1 95.38 193 ALA A O 1
ATOM 1514 N N . THR A 1 194 ? 1.24 22.172 -3.035 1 95.38 194 THR A N 1
ATOM 1515 C CA . THR A 1 194 ? 0.933 22.422 -4.438 1 95.38 194 THR A CA 1
ATOM 1516 C C . THR A 1 194 ? 1.253 23.875 -4.812 1 95.38 194 THR A C 1
ATOM 1518 O O . THR A 1 194 ? 0.816 24.359 -5.859 1 95.38 194 THR A O 1
ATOM 1521 N N . ARG A 1 195 ? 1.943 24.609 -4.031 1 94.88 195 ARG A N 1
ATOM 1522 C CA . ARG A 1 195 ? 2.438 25.953 -4.328 1 94.88 195 ARG A CA 1
ATOM 1523 C C . ARG A 1 195 ? 1.284 26.906 -4.613 1 94.88 195 ARG A C 1
ATOM 1525 O O . ARG A 1 195 ? 1.292 27.609 -5.621 1 94.88 195 ARG A O 1
ATOM 1532 N N . VAL A 1 196 ? 0.338 27 -3.662 1 96.5 196 VAL A N 1
ATOM 1533 C CA . VAL A 1 196 ? -0.846 27.812 -3.943 1 96.5 196 VAL A CA 1
ATOM 1534 C C . VAL A 1 196 ? -0.798 29.094 -3.131 1 96.5 196 VAL A C 1
ATOM 1536 O O . VAL A 1 196 ? -1.726 29.906 -3.188 1 96.5 196 VAL A O 1
ATOM 1539 N N . LEU A 1 197 ? 0.264 29.328 -2.344 1 97.56 197 LEU A N 1
ATOM 1540 C CA . LEU A 1 197 ? 0.368 30.516 -1.511 1 97.56 197 LEU A CA 1
ATOM 1541 C C . LEU A 1 197 ? 1.435 31.469 -2.049 1 97.56 197 LEU A C 1
ATOM 1543 O O . LEU A 1 197 ? 2.463 31.016 -2.564 1 97.56 197 LEU A O 1
ATOM 1547 N N . SER A 1 198 ? 1.182 32.781 -1.874 1 97.25 198 SER A N 1
ATOM 1548 C CA . SER A 1 198 ? 2.154 33.812 -2.229 1 97.25 198 SER A CA 1
ATOM 1549 C C . SER A 1 198 ? 2.055 35.031 -1.294 1 97.25 198 SER A C 1
ATOM 1551 O O . SER A 1 198 ? 0.971 35.344 -0.805 1 97.25 198 SER A O 1
ATOM 1553 N N . LEU A 1 199 ? 3.172 35.531 -1.007 1 97.62 199 LEU A N 1
ATOM 1554 C CA . LEU A 1 199 ? 3.205 36.781 -0.265 1 97.62 199 LEU A CA 1
ATOM 1555 C C . LEU A 1 199 ? 2.881 37.969 -1.177 1 97.62 199 LEU A C 1
ATOM 1557 O O . LEU A 1 199 ? 3.486 38.125 -2.24 1 97.62 199 LEU A O 1
ATOM 1561 N N . ASN A 1 200 ? 1.937 38.781 -0.73 1 96.88 200 ASN A N 1
ATOM 1562 C CA . ASN A 1 200 ? 1.553 39.906 -1.585 1 96.88 200 ASN A CA 1
ATOM 1563 C C . ASN A 1 200 ? 2.209 41.219 -1.132 1 96.88 200 ASN A C 1
ATOM 1565 O O . ASN A 1 200 ? 2.996 41.219 -0.185 1 96.88 200 ASN A O 1
ATOM 1569 N N . ASP A 1 201 ? 1.854 42.344 -1.805 1 95.06 201 ASP A N 1
ATOM 1570 C CA . ASP A 1 201 ? 2.51 43.625 -1.576 1 95.06 201 ASP A CA 1
ATOM 1571 C C . ASP A 1 201 ? 2.047 44.25 -0.261 1 95.06 201 ASP A C 1
ATOM 1573 O O . ASP A 1 201 ? 2.674 45.188 0.241 1 95.06 201 ASP A O 1
ATOM 1577 N N . ARG A 1 202 ? 1.033 43.906 0.37 1 95.31 202 ARG A N 1
ATOM 1578 C CA . ARG A 1 202 ? 0.492 44.438 1.623 1 95.31 202 ARG A CA 1
ATOM 1579 C C . ARG A 1 202 ? 1.061 43.688 2.818 1 95.31 202 ARG A C 1
ATOM 1581 O O . ARG A 1 202 ? 0.677 43.938 3.961 1 95.31 202 ARG A O 1
ATOM 1588 N N . GLY A 1 203 ? 1.914 42.656 2.455 1 95.81 203 GLY A N 1
ATOM 1589 C CA . GLY A 1 203 ? 2.52 41.875 3.523 1 95.81 203 GLY A CA 1
ATOM 1590 C C . GLY A 1 203 ? 1.617 40.75 4.043 1 95.81 203 GLY A C 1
ATOM 1591 O O . GLY A 1 203 ? 1.76 40.312 5.184 1 95.81 203 GLY A O 1
ATOM 1592 N N . THR A 1 204 ? 0.639 40.438 3.303 1 97.38 204 THR A N 1
ATOM 1593 C CA . THR A 1 204 ? -0.26 39.344 3.652 1 97.38 204 THR A CA 1
ATOM 1594 C C . THR A 1 204 ? -0.198 38.219 2.605 1 97.38 204 THR A C 1
ATOM 1596 O O . THR A 1 204 ? 0.592 38.312 1.662 1 97.38 204 THR A O 1
ATOM 1599 N N . ILE A 1 205 ? -0.913 37.156 2.844 1 98.25 205 ILE A N 1
ATOM 1600 C CA . ILE A 1 205 ? -0.788 35.969 2.002 1 98.25 205 ILE A CA 1
ATOM 1601 C C . ILE A 1 205 ? -1.997 35.844 1.075 1 98.25 205 ILE A C 1
ATOM 1603 O O . ILE A 1 205 ? -3.139 36 1.513 1 98.25 205 ILE A O 1
ATOM 1607 N N . ASP A 1 206 ? -1.743 35.656 -0.206 1 97.56 206 ASP A N 1
ATOM 1608 C CA . ASP A 1 206 ? -2.77 35.281 -1.163 1 97.56 206 ASP A CA 1
ATOM 1609 C C . ASP A 1 206 ? -2.779 33.75 -1.356 1 97.56 206 ASP A C 1
ATOM 1611 O O . ASP A 1 206 ? -1.733 33.094 -1.282 1 97.56 206 ASP A O 1
ATOM 1615 N N . LYS A 1 207 ? -3.951 33.219 -1.575 1 96.31 207 LYS A N 1
ATOM 1616 C CA . LYS A 1 207 ? -4.125 31.797 -1.787 1 96.31 207 LYS A CA 1
ATOM 1617 C C . LYS A 1 207 ? -4.918 31.516 -3.062 1 96.31 207 LYS A C 1
ATOM 1619 O O . LYS A 1 207 ? -5.969 32.125 -3.287 1 96.31 207 LYS A O 1
ATOM 1624 N N . ASP A 1 208 ? -4.367 30.641 -3.924 1 92.69 208 ASP A N 1
ATOM 1625 C CA . ASP A 1 208 ? -5.137 30.047 -5.012 1 92.69 208 ASP A CA 1
ATOM 1626 C C . ASP A 1 208 ? -5.949 28.844 -4.527 1 92.69 208 ASP A C 1
ATOM 1628 O O . ASP A 1 208 ? -5.453 27.719 -4.512 1 92.69 208 ASP A O 1
ATOM 1632 N N . ALA A 1 209 ? -7.176 29 -4.285 1 89.19 209 ALA A N 1
ATOM 1633 C CA . ALA A 1 209 ? -7.988 28 -3.586 1 89.19 209 ALA A CA 1
ATOM 1634 C C . ALA A 1 209 ? -8.258 26.797 -4.477 1 89.19 209 ALA A C 1
ATOM 1636 O O . ALA A 1 209 ? -8.461 25.688 -3.982 1 89.19 209 ALA A O 1
ATOM 1637 N N . CYS A 1 210 ? -8.211 26.969 -5.742 1 87.31 210 CYS A N 1
ATOM 1638 C CA . CYS A 1 210 ? -8.633 25.938 -6.672 1 87.31 210 CYS A CA 1
ATOM 1639 C C . CYS A 1 210 ? -7.664 24.75 -6.633 1 87.31 210 CYS A C 1
ATOM 1641 O O . CYS A 1 210 ? -8.055 23.609 -6.883 1 87.31 210 CYS A O 1
ATOM 1643 N N . CYS A 1 211 ? -6.402 24.984 -6.227 1 91.81 211 CYS A N 1
ATOM 1644 C CA . CYS A 1 211 ? -5.406 23.922 -6.316 1 91.81 211 CYS A CA 1
ATOM 1645 C C . CYS A 1 211 ? -4.914 23.516 -4.934 1 91.81 211 CYS A C 1
ATOM 1647 O O . CYS A 1 211 ? -3.932 22.781 -4.809 1 91.81 211 CYS A O 1
ATOM 1649 N N . CYS A 1 212 ? -5.621 24.078 -3.984 1 95.62 212 CYS A N 1
ATOM 1650 C CA . CYS A 1 212 ? -5.312 23.656 -2.623 1 95.62 212 CYS A CA 1
ATOM 1651 C C . CYS A 1 212 ? -5.812 22.234 -2.367 1 95.62 212 CYS A C 1
ATOM 1653 O O . CYS A 1 212 ? -6.977 21.938 -2.621 1 95.62 212 CYS A O 1
ATOM 1655 N N . VAL A 1 213 ? -4.945 21.375 -1.805 1 96.94 213 VAL A N 1
ATOM 1656 C CA . VAL A 1 213 ? -5.32 19.969 -1.61 1 96.94 213 VAL A CA 1
ATOM 1657 C C . VAL A 1 213 ? -5.758 19.75 -0.165 1 96.94 213 VAL A C 1
ATOM 1659 O O . VAL A 1 213 ? -5.988 18.609 0.253 1 96.94 213 VAL A O 1
ATOM 1662 N N . GLY A 1 214 ? -5.801 20.75 0.642 1 97.5 214 GLY A N 1
ATOM 1663 C CA . GLY A 1 214 ? -6.328 20.656 1.995 1 97.5 214 GLY A CA 1
ATOM 1664 C C . GLY A 1 214 ? -5.41 19.906 2.945 1 97.5 214 GLY A C 1
ATOM 1665 O O . GLY A 1 214 ? -5.879 19.203 3.834 1 97.5 214 GLY A O 1
ATOM 1666 N N . CYS A 1 215 ? -4.109 20.062 2.807 1 97.62 215 CYS A N 1
ATOM 1667 C CA . CYS A 1 215 ? -3.166 19.266 3.592 1 97.62 215 CYS A CA 1
ATOM 1668 C C . CYS A 1 215 ? -2.918 19.922 4.949 1 97.62 215 CYS A C 1
ATOM 1670 O O . CYS A 1 215 ? -2.557 19.234 5.91 1 97.62 215 CYS A O 1
ATOM 1672 N N . GLY A 1 216 ? -2.982 21.234 4.957 1 96.81 216 GLY A N 1
ATOM 1673 C CA . GLY A 1 216 ? -2.838 21.922 6.234 1 96.81 216 GLY A CA 1
ATOM 1674 C C . GLY A 1 216 ? -1.401 22.281 6.559 1 96.81 216 GLY A C 1
ATOM 1675 O O . GLY A 1 216 ? -1.1 22.703 7.676 1 96.81 216 GLY A O 1
ATOM 1676 N N . GLU A 1 217 ? -0.489 22.203 5.625 1 97.31 217 GLU A N 1
ATOM 1677 C CA . GLU A 1 217 ? 0.905 22.578 5.863 1 97.31 217 GLU A CA 1
ATOM 1678 C C . GLU A 1 217 ? 1.027 24.031 6.309 1 97.31 217 GLU A C 1
ATOM 1680 O O . GLU A 1 217 ? 1.89 24.359 7.125 1 97.31 217 GLU A O 1
ATOM 1685 N N . CYS A 1 218 ? 0.199 24.906 5.797 1 98 218 CYS A N 1
ATOM 1686 C CA . CYS A 1 218 ? 0.244 26.328 6.117 1 98 218 CYS A CA 1
ATOM 1687 C C . CYS A 1 218 ? -0.05 26.562 7.594 1 98 218 CYS A C 1
ATOM 1689 O O . CYS A 1 218 ? 0.55 27.438 8.219 1 98 218 CYS A O 1
ATOM 1691 N N . VAL A 1 219 ? -0.933 25.75 8.125 1 97.62 219 VAL A N 1
ATOM 1692 C CA . VAL A 1 219 ? -1.282 25.859 9.539 1 97.62 219 VAL A CA 1
ATOM 1693 C C . VAL A 1 219 ? -0.09 25.438 10.398 1 97.62 219 VAL A C 1
ATOM 1695 O O . VAL A 1 219 ? 0.25 26.125 11.367 1 97.62 219 VAL A O 1
ATOM 1698 N N . LEU A 1 220 ? 0.576 24.359 10.023 1 95.19 220 LEU A N 1
ATOM 1699 C CA . LEU A 1 220 ? 1.694 23.828 10.797 1 95.19 220 LEU A CA 1
ATOM 1700 C C . LEU A 1 220 ? 2.889 24.766 10.75 1 95.19 220 LEU A C 1
ATOM 1702 O O . LEU A 1 220 ? 3.625 24.906 11.727 1 95.19 220 LEU A O 1
ATOM 1706 N N . ALA A 1 221 ? 3.02 25.5 9.664 1 97.5 221 ALA A N 1
ATOM 1707 C CA . ALA A 1 221 ? 4.203 26.328 9.422 1 97.5 221 ALA A CA 1
ATOM 1708 C C . ALA A 1 221 ? 4.039 27.719 10.023 1 97.5 221 ALA A C 1
ATOM 1710 O O . ALA A 1 221 ? 5.02 28.438 10.211 1 97.5 221 ALA A O 1
ATOM 1711 N N . CYS A 1 222 ? 2.818 28.156 10.359 1 98.12 222 CYS A N 1
ATOM 1712 C CA . CYS A 1 222 ? 2.559 29.547 10.75 1 98.12 222 CYS A CA 1
ATOM 1713 C C . CYS A 1 222 ? 2.947 29.781 12.203 1 98.12 222 CYS A C 1
ATOM 1715 O O . CYS A 1 222 ? 2.361 29.188 13.109 1 98.12 222 CYS A O 1
ATOM 1717 N N . PRO A 1 223 ? 3.848 30.594 12.453 1 97.44 223 PRO A N 1
ATOM 1718 C CA . PRO A 1 223 ? 4.285 30.812 13.836 1 97.44 223 PRO A CA 1
ATOM 1719 C C . PRO A 1 223 ? 3.279 31.609 14.656 1 97.44 223 PRO A C 1
ATOM 1721 O O . PRO A 1 223 ? 3.348 31.625 15.891 1 97.44 223 PRO A O 1
ATOM 1724 N N . THR A 1 224 ? 2.346 32.344 13.977 1 97.88 224 THR A N 1
ATOM 1725 C CA . THR A 1 224 ? 1.442 33.25 14.695 1 97.88 224 THR A CA 1
ATOM 1726 C C . THR A 1 224 ? 0.005 32.719 14.617 1 97.88 224 THR A C 1
ATOM 1728 O O . THR A 1 224 ? -0.931 33.438 14.984 1 97.88 224 THR A O 1
ATOM 1731 N N . SER A 1 225 ? -0.203 31.578 14.039 1 97.44 225 SER A N 1
ATOM 1732 C CA . SER A 1 225 ? -1.521 30.969 13.883 1 97.44 225 SER A CA 1
ATOM 1733 C C . SER A 1 225 ? -2.434 31.844 13.023 1 97.44 225 SER A C 1
ATOM 1735 O O . SER A 1 225 ? -3.619 32 13.328 1 97.44 225 SER A O 1
ATOM 1737 N N . ALA A 1 226 ? -1.797 32.438 12.094 1 98.44 226 ALA A N 1
ATOM 1738 C CA . ALA A 1 226 ? -2.6 33.188 11.133 1 98.44 226 ALA A CA 1
ATOM 1739 C C . ALA A 1 226 ? -3.43 32.25 10.258 1 98.44 226 ALA A C 1
ATOM 1741 O O . ALA A 1 226 ? -4.418 32.656 9.648 1 98.44 226 ALA A O 1
ATOM 1742 N N . TRP A 1 227 ? -2.975 31.016 10.086 1 98.12 227 TRP A N 1
ATOM 1743 C CA . TRP A 1 227 ? -3.748 29.969 9.445 1 98.12 227 TRP A CA 1
ATOM 1744 C C . TRP A 1 227 ? -4.34 29.016 10.492 1 98.12 227 TRP A C 1
ATOM 1746 O O . TRP A 1 227 ? -3.637 28.562 11.398 1 98.12 227 TRP A O 1
ATOM 1756 N N . THR A 1 228 ? -5.613 28.75 10.336 1 97.31 228 THR A N 1
ATOM 1757 C CA . THR A 1 228 ? -6.262 27.75 11.172 1 97.31 228 THR A CA 1
ATOM 1758 C C . THR A 1 228 ? -7.137 26.828 10.336 1 97.31 228 THR A C 1
ATOM 1760 O O . THR A 1 228 ? -7.5 27.156 9.211 1 97.31 228 THR A O 1
ATOM 1763 N N . ARG A 1 229 ? -7.398 25.656 10.852 1 95.69 229 ARG A N 1
ATOM 1764 C CA . ARG A 1 229 ? -8.305 24.734 10.188 1 95.69 229 ARG A CA 1
ATOM 1765 C C . ARG A 1 229 ? -9.758 25.031 10.547 1 95.69 229 ARG A C 1
ATOM 1767 O O . ARG A 1 229 ? -10.07 25.312 11.703 1 95.69 229 ARG A O 1
ATOM 1774 N N . LYS A 1 230 ? -10.617 24.984 9.547 1 95.38 230 LYS A N 1
ATOM 1775 C CA . LYS A 1 230 ? -12.039 24.922 9.891 1 95.38 230 LYS A CA 1
ATOM 1776 C C . LYS A 1 230 ? -12.344 23.656 10.703 1 95.38 230 LYS A C 1
ATOM 1778 O O . LYS A 1 230 ? -11.695 22.625 10.523 1 95.38 230 LYS A O 1
ATOM 1783 N N . PRO A 1 231 ? -13.32 23.781 11.586 1 94.75 231 PRO A N 1
ATOM 1784 C CA . PRO A 1 231 ? -13.656 22.625 12.398 1 94.75 231 PRO A CA 1
ATOM 1785 C C . PRO A 1 231 ? -14.234 21.469 11.57 1 94.75 231 PRO A C 1
ATOM 1787 O O . PRO A 1 231 ? -14.047 20.297 11.914 1 94.75 231 PRO A O 1
ATOM 1790 N N . GLU A 1 232 ? -14.906 21.812 10.531 1 95.62 232 GLU A N 1
ATOM 1791 C CA . GLU A 1 232 ? -15.508 20.797 9.672 1 95.62 232 GLU A CA 1
ATOM 1792 C C . GLU A 1 232 ? -14.438 19.969 8.977 1 95.62 232 GLU A C 1
ATOM 1794 O O . GLU A 1 232 ? -13.43 20.5 8.508 1 95.62 232 GLU A O 1
ATOM 1799 N N . LYS A 1 233 ? -14.641 18.656 8.977 1 97.38 233 LYS A N 1
ATOM 1800 C CA . LYS A 1 233 ? -13.727 17.734 8.312 1 97.38 233 LYS A CA 1
ATOM 1801 C C . LYS A 1 233 ? -14.195 17.406 6.898 1 97.38 233 LYS A C 1
ATOM 1803 O O . LYS A 1 233 ? -15.398 17.25 6.66 1 97.38 233 LYS A O 1
ATOM 1808 N N . TYR A 1 234 ? -13.266 17.344 5.98 1 98.44 234 TYR A N 1
ATOM 1809 C CA . TYR A 1 234 ? -13.578 17 4.598 1 98.44 234 TYR A CA 1
ATOM 1810 C C . TYR A 1 234 ? -12.742 15.82 4.121 1 98.44 234 TYR A C 1
ATOM 1812 O O . TYR A 1 234 ? -11.758 15.445 4.77 1 98.44 234 TYR A O 1
ATOM 1820 N N . TYR A 1 235 ? -13.188 15.273 3.033 1 98.81 235 TYR A N 1
ATOM 1821 C CA . TYR A 1 235 ? -12.523 14.094 2.48 1 98.81 235 TYR A CA 1
ATOM 1822 C C . TYR A 1 235 ? -12.484 14.156 0.958 1 98.81 235 TYR A C 1
ATOM 1824 O O . TYR A 1 235 ? -13.422 14.641 0.325 1 98.81 235 TYR A O 1
ATOM 1832 N N . ARG A 1 236 ? -11.391 13.727 0.43 1 98.5 236 ARG A N 1
ATOM 1833 C CA . ARG A 1 236 ? -11.328 13.336 -0.976 1 98.5 236 ARG A CA 1
ATOM 1834 C C . ARG A 1 236 ? -11.602 11.844 -1.146 1 98.5 236 ARG A C 1
ATOM 1836 O O . ARG A 1 236 ? -11.078 11.023 -0.392 1 98.5 236 ARG A O 1
ATOM 1843 N N . ILE A 1 237 ? -12.445 11.453 -2.021 1 98.81 237 ILE A N 1
ATOM 1844 C CA . ILE A 1 237 ? -12.656 10.055 -2.383 1 98.81 237 ILE A CA 1
ATOM 1845 C C . ILE A 1 237 ? -11.984 9.758 -3.725 1 98.81 237 ILE A C 1
ATOM 1847 O O . ILE A 1 237 ? -12.312 10.383 -4.738 1 98.81 237 ILE A O 1
ATOM 1851 N N . VAL A 1 238 ? -11.016 8.898 -3.729 1 98 238 VAL A N 1
ATOM 1852 C CA . VAL A 1 238 ? -10.375 8.422 -4.949 1 98 238 VAL A CA 1
ATOM 1853 C C . VAL A 1 238 ? -10.922 7.047 -5.316 1 98 238 VAL A C 1
ATOM 1855 O O . VAL A 1 238 ? -11.18 6.219 -4.438 1 98 238 VAL A O 1
ATOM 1858 N N . LEU A 1 239 ? -11.047 6.801 -6.617 1 97.25 239 LEU A N 1
ATOM 1859 C CA . LEU A 1 239 ? -11.828 5.668 -7.102 1 97.25 239 LEU A CA 1
ATOM 1860 C C . LEU A 1 239 ? -11.039 4.852 -8.117 1 97.25 239 LEU A C 1
ATOM 1862 O O . LEU A 1 239 ? -10.344 5.418 -8.969 1 97.25 239 LEU A O 1
ATOM 1866 N N . GLY A 1 240 ? -11.141 3.488 -8.008 1 96.75 240 GLY A N 1
ATOM 1867 C CA . GLY A 1 240 ? -10.867 2.617 -9.133 1 96.75 240 GLY A CA 1
ATOM 1868 C C . GLY A 1 240 ? -9.43 2.125 -9.172 1 96.75 240 GLY A C 1
ATOM 1869 O O . GLY A 1 240 ? -9.008 1.511 -10.156 1 96.75 240 GLY A O 1
ATOM 1870 N N . GLY A 1 241 ? -8.633 2.43 -8.156 1 95.62 241 GLY A N 1
ATOM 1871 C CA . GLY A 1 241 ? -7.266 1.93 -8.109 1 95.62 241 GLY A CA 1
ATOM 1872 C C . GLY A 1 241 ? -7.188 0.421 -7.977 1 95.62 241 GLY A C 1
ATOM 1873 O O . GLY A 1 241 ? -8.078 -0.203 -7.398 1 95.62 241 GLY A O 1
ATOM 1874 N N . ARG A 1 242 ? -6.102 -0.138 -8.469 1 94 242 ARG A N 1
ATOM 1875 C CA . ARG A 1 242 ? -5.895 -1.577 -8.336 1 94 242 ARG A CA 1
ATOM 1876 C C . ARG A 1 242 ? -4.473 -1.968 -8.719 1 94 242 ARG A C 1
ATOM 1878 O O . ARG A 1 242 ? -3.84 -1.293 -9.539 1 94 242 ARG A O 1
ATOM 1885 N N . THR A 1 243 ? -4.023 -3.035 -8.062 1 92.38 243 THR A N 1
ATOM 1886 C CA . THR A 1 243 ? -2.852 -3.76 -8.547 1 92.38 243 THR A CA 1
ATOM 1887 C C . THR A 1 243 ? -3.268 -4.906 -9.469 1 92.38 243 THR A C 1
ATOM 1889 O O . THR A 1 243 ? -4.414 -4.969 -9.906 1 92.38 243 THR A O 1
ATOM 1892 N N . GLY A 1 244 ? -2.334 -5.723 -9.859 1 91.19 244 GLY A N 1
ATOM 1893 C CA . GLY A 1 244 ? -2.695 -6.898 -10.633 1 91.19 244 GLY A CA 1
ATOM 1894 C C . GLY A 1 244 ? -1.821 -7.102 -11.859 1 91.19 244 GLY A C 1
ATOM 1895 O O . GLY A 1 244 ? -1.046 -6.219 -12.227 1 91.19 244 GLY A O 1
ATOM 1896 N N . LYS A 1 245 ? -2.086 -8.172 -12.422 1 93.38 245 LYS A N 1
ATOM 1897 C CA . LYS A 1 245 ? -1.224 -8.57 -13.539 1 93.38 245 LYS A CA 1
ATOM 1898 C C . LYS A 1 245 ? -1.876 -8.25 -14.875 1 93.38 245 LYS A C 1
ATOM 1900 O O . LYS A 1 245 ? -1.287 -8.484 -15.938 1 93.38 245 LYS A O 1
ATOM 1905 N N . GLN A 1 246 ? -3.094 -7.699 -14.883 1 92.5 246 GLN A N 1
ATOM 1906 C CA . GLN A 1 246 ? -3.74 -7.395 -16.156 1 92.5 246 GLN A CA 1
ATOM 1907 C C . GLN A 1 246 ? -3.674 -5.898 -16.453 1 92.5 246 GLN A C 1
ATOM 1909 O O . GLN A 1 246 ? -3.066 -5.488 -17.453 1 92.5 246 GLN A O 1
ATOM 1914 N N . THR A 1 247 ? -4.27 -5.148 -15.555 1 92.62 247 THR A N 1
ATOM 1915 C CA . THR A 1 247 ? -4.359 -3.719 -15.836 1 92.62 247 THR A CA 1
ATOM 1916 C C . THR A 1 247 ? -4.246 -2.902 -14.555 1 92.62 247 THR A C 1
ATOM 1918 O O . THR A 1 247 ? -5.184 -2.199 -14.18 1 92.62 247 THR A O 1
ATOM 1921 N N . PRO A 1 248 ? -3.061 -2.928 -13.914 1 94.06 248 PRO A N 1
ATOM 1922 C CA . PRO A 1 248 ? -2.932 -2.062 -12.742 1 94.06 248 PRO A CA 1
ATOM 1923 C C . PRO A 1 248 ? -3.08 -0.582 -13.078 1 94.06 248 PRO A C 1
ATOM 1925 O O . PRO A 1 248 ? -2.713 -0.154 -14.18 1 94.06 248 PRO A O 1
ATOM 1928 N N . ARG A 1 249 ? -3.697 0.18 -12.156 1 94.81 249 ARG A N 1
ATOM 1929 C CA . ARG A 1 249 ? -3.916 1.6 -12.414 1 94.81 249 ARG A CA 1
ATOM 1930 C C . ARG A 1 249 ? -4.027 2.385 -11.109 1 94.81 249 ARG A C 1
ATOM 1932 O O . ARG A 1 249 ? -4.324 1.813 -10.062 1 94.81 249 ARG A O 1
ATOM 1939 N N . MET A 1 250 ? -3.775 3.592 -11.219 1 94.31 250 MET A N 1
ATOM 1940 C CA . MET A 1 250 ? -3.98 4.52 -10.109 1 94.31 250 MET A CA 1
ATOM 1941 C C . MET A 1 250 ? -5.422 5.02 -10.078 1 94.31 250 MET A C 1
ATOM 1943 O O . MET A 1 250 ? -5.996 5.332 -11.117 1 94.31 250 MET A O 1
ATOM 1947 N N . GLY A 1 251 ? -5.988 5.094 -8.898 1 95.75 251 GLY A N 1
ATOM 1948 C CA . GLY A 1 251 ? -7.312 5.676 -8.742 1 95.75 251 GLY A CA 1
ATOM 1949 C C . GLY A 1 251 ? -7.355 7.156 -9.055 1 95.75 251 GLY A C 1
ATOM 1950 O O . GLY A 1 251 ? -6.32 7.828 -9.047 1 95.75 251 GLY A O 1
ATOM 1951 N N . LYS A 1 252 ? -8.523 7.645 -9.398 1 97.12 252 LYS A N 1
ATOM 1952 C CA . LYS A 1 252 ? -8.758 9.047 -9.742 1 97.12 252 LYS A CA 1
ATOM 1953 C C . LYS A 1 252 ? -9.758 9.688 -8.781 1 97.12 252 LYS A C 1
ATOM 1955 O O . LYS A 1 252 ? -10.609 9 -8.211 1 97.12 252 LYS A O 1
ATOM 1960 N N . THR A 1 253 ? -9.625 10.984 -8.633 1 97.06 253 THR A N 1
ATOM 1961 C CA . THR A 1 253 ? -10.539 11.711 -7.75 1 97.06 253 THR A CA 1
ATOM 1962 C C . THR A 1 253 ? -11.977 11.586 -8.234 1 97.06 253 THR A C 1
ATOM 1964 O O . THR A 1 253 ? -12.273 11.891 -9.391 1 97.06 253 THR A O 1
ATOM 1967 N N . PHE A 1 254 ? -12.852 11.156 -7.383 1 98.44 254 PHE A N 1
ATOM 1968 C CA . PHE A 1 254 ? -14.289 11.062 -7.637 1 98.44 254 PHE A CA 1
ATOM 1969 C C . PHE A 1 254 ? -15.031 12.234 -7.016 1 98.44 254 PHE A C 1
ATOM 1971 O O . PHE A 1 254 ? -15.781 12.93 -7.699 1 98.44 254 PHE A O 1
ATOM 1978 N N . ILE A 1 255 ? -14.742 12.422 -5.707 1 98.44 255 ILE A N 1
ATOM 1979 C CA . ILE A 1 255 ? -15.32 13.547 -4.988 1 98.44 255 ILE A CA 1
ATOM 1980 C C . ILE A 1 255 ? -14.227 14.273 -4.203 1 98.44 255 ILE A C 1
ATOM 1982 O O . ILE A 1 255 ? -13.375 13.633 -3.582 1 98.44 255 ILE A O 1
ATOM 1986 N N . ASN A 1 256 ? -14.266 15.539 -4.25 1 97.69 256 ASN A N 1
ATOM 1987 C CA . ASN A 1 256 ? -13.375 16.391 -3.475 1 97.69 256 ASN A CA 1
ATOM 1988 C C . ASN A 1 256 ? -14.141 17.203 -2.424 1 97.69 256 ASN A C 1
ATOM 1990 O O . ASN A 1 256 ? -15.219 17.719 -2.703 1 97.69 256 ASN A O 1
ATOM 1994 N N . PHE A 1 257 ? -13.641 17.188 -1.141 1 97.62 257 PHE A N 1
ATOM 1995 C CA . PHE A 1 257 ? -14.148 17.953 -0.006 1 97.62 257 PHE A CA 1
ATOM 1996 C C . PHE A 1 257 ? -15.547 17.484 0.378 1 97.62 257 PHE A C 1
ATOM 1998 O O . PHE A 1 257 ? -16.453 18.297 0.578 1 97.62 257 PHE A O 1
ATOM 2005 N N . ALA A 1 258 ? -15.719 16.234 0.42 1 98.69 258 ALA A N 1
ATOM 2006 C CA . ALA A 1 258 ? -16.938 15.625 0.942 1 98.69 258 ALA A CA 1
ATOM 2007 C C . ALA A 1 258 ? -16.938 15.602 2.469 1 98.69 258 ALA A C 1
ATOM 2009 O O . ALA A 1 258 ? -15.883 15.438 3.09 1 98.69 258 ALA A O 1
ATOM 2010 N N . THR A 1 259 ? -18.078 15.773 3.029 1 98.44 259 THR A N 1
ATOM 2011 C CA . THR A 1 259 ? -18.219 15.539 4.465 1 98.44 259 THR A CA 1
ATOM 2012 C C . THR A 1 259 ? -18.266 14.047 4.773 1 98.44 259 THR A C 1
ATOM 2014 O O . THR A 1 259 ? -18.375 13.227 3.861 1 98.44 259 THR A O 1
ATOM 2017 N N . GLU A 1 260 ? -18.141 13.75 6.051 1 98.56 260 GLU A N 1
ATOM 2018 C CA . GLU A 1 260 ? -18.219 12.352 6.48 1 98.56 260 GLU A CA 1
ATOM 2019 C C . GLU A 1 260 ? -19.562 11.727 6.09 1 98.56 260 GLU A C 1
ATOM 2021 O O . GLU A 1 260 ? -19.609 10.562 5.699 1 98.56 260 GLU A O 1
ATOM 2026 N N . GLU A 1 261 ? -20.609 12.492 6.191 1 98.56 261 GLU A N 1
ATOM 2027 C CA . GLU A 1 261 ? -21.938 12 5.828 1 98.56 261 GLU A CA 1
ATOM 2028 C C . GLU A 1 261 ? -21.984 11.555 4.371 1 98.56 261 GLU A C 1
ATOM 2030 O O . GLU A 1 261 ? -22.531 10.5 4.059 1 98.56 261 GLU A O 1
ATOM 2035 N N . VAL A 1 262 ? -21.391 12.352 3.535 1 98.75 262 VAL A N 1
ATOM 2036 C CA . VAL A 1 262 ? -21.359 12.016 2.115 1 98.75 262 VAL A CA 1
ATOM 2037 C C . VAL A 1 262 ? -20.547 10.734 1.912 1 98.75 262 VAL A C 1
ATOM 2039 O O . VAL A 1 262 ? -20.969 9.836 1.183 1 98.75 262 VAL A O 1
ATOM 2042 N N . VAL A 1 263 ? -19.375 10.625 2.574 1 98.88 263 VAL A N 1
ATOM 2043 C CA . VAL A 1 263 ? -18.531 9.453 2.469 1 98.88 263 VAL A CA 1
ATOM 2044 C C . VAL A 1 263 ? -19.312 8.195 2.854 1 98.88 263 VAL A C 1
ATOM 2046 O O . VAL A 1 263 ? -19.328 7.215 2.109 1 98.88 263 VAL A O 1
ATOM 2049 N N . LEU A 1 264 ? -19.984 8.273 3.98 1 98.81 264 LEU A N 1
ATOM 2050 C CA . LEU A 1 264 ? -20.719 7.113 4.48 1 98.81 264 LEU A CA 1
ATOM 2051 C C . LEU A 1 264 ? -21.906 6.785 3.574 1 98.81 264 LEU A C 1
ATOM 2053 O O . LEU A 1 264 ? -22.25 5.613 3.391 1 98.81 264 LEU A O 1
ATOM 2057 N N . GLY A 1 265 ? -22.547 7.809 3.062 1 98.75 265 GLY A N 1
ATOM 2058 C CA . GLY A 1 265 ? -23.609 7.578 2.1 1 98.75 265 GLY A CA 1
ATOM 2059 C C . GLY A 1 265 ? -23.156 6.832 0.862 1 98.75 265 GLY A C 1
ATOM 2060 O O . GLY A 1 265 ? -23.844 5.938 0.375 1 98.75 265 GLY A O 1
ATOM 2061 N N . VAL A 1 266 ? -22 7.215 0.366 1 98.75 266 VAL A N 1
ATOM 2062 C CA . VAL A 1 266 ? -21.406 6.555 -0.791 1 98.75 266 VAL A CA 1
ATOM 2063 C C . VAL A 1 266 ? -21.188 5.074 -0.485 1 98.75 266 VAL A C 1
ATOM 2065 O O . VAL A 1 266 ? -21.609 4.207 -1.259 1 98.75 266 VAL A O 1
ATOM 2068 N N . PHE A 1 267 ? -20.609 4.746 0.651 1 98.62 267 PHE A N 1
ATOM 2069 C CA . PHE A 1 267 ? -20.359 3.359 1.024 1 98.62 267 PHE A CA 1
ATOM 2070 C C . PHE A 1 267 ? -21.672 2.619 1.26 1 98.62 267 PHE A C 1
ATOM 2072 O O . PHE A 1 267 ? -21.766 1.414 1.015 1 98.62 267 PHE A O 1
ATOM 2079 N N . GLY A 1 268 ? -22.688 3.332 1.674 1 98.25 268 GLY A N 1
ATOM 2080 C CA . GLY A 1 268 ? -23.984 2.734 1.874 1 98.25 268 GLY A CA 1
ATOM 2081 C C . GLY A 1 268 ? -24.609 2.195 0.595 1 98.25 268 GLY A C 1
ATOM 2082 O O . GLY A 1 268 ? -25.469 1.318 0.636 1 98.25 268 GLY A O 1
ATOM 2083 N N . ASN A 1 269 ? -24.125 2.703 -0.529 1 98.06 269 ASN A N 1
ATOM 2084 C CA . ASN A 1 269 ? -24.688 2.318 -1.815 1 98.06 269 ASN A CA 1
ATOM 2085 C C . ASN A 1 269 ? -23.844 1.263 -2.514 1 98.06 269 ASN A C 1
ATOM 2087 O O . ASN A 1 269 ? -24.188 0.794 -3.598 1 98.06 269 ASN A O 1
ATOM 2091 N N . TRP A 1 270 ? -22.719 0.828 -1.901 1 96.94 270 TRP A N 1
ATOM 2092 C CA . TRP A 1 270 ? -21.812 -0.097 -2.574 1 96.94 270 TRP A CA 1
ATOM 2093 C C . TRP A 1 270 ? -22.484 -1.438 -2.83 1 96.94 270 TRP A C 1
ATOM 2095 O O . TRP A 1 270 ? -22.344 -2.018 -3.908 1 96.94 270 TRP A O 1
ATOM 2105 N N . GLN A 1 271 ? -23.188 -1.963 -1.8 1 94.06 271 GLN A N 1
ATOM 2106 C CA . GLN A 1 271 ? -23.844 -3.254 -1.973 1 94.06 271 GLN A CA 1
ATOM 2107 C C . GLN A 1 271 ? -24.875 -3.205 -3.102 1 94.06 271 GLN A C 1
ATOM 2109 O O . GLN A 1 271 ? -24.953 -4.125 -3.92 1 94.06 271 GLN A O 1
ATOM 2114 N N . LYS A 1 272 ? -25.625 -2.104 -3.117 1 94.56 272 LYS A N 1
ATOM 2115 C CA . LYS A 1 272 ? -26.609 -1.911 -4.18 1 94.56 272 LYS A CA 1
ATOM 2116 C C . LYS A 1 272 ? -25.938 -1.902 -5.551 1 94.56 272 LYS A C 1
ATOM 2118 O O . LYS A 1 272 ? -26.406 -2.555 -6.484 1 94.56 272 LYS A O 1
ATOM 2123 N N . PHE A 1 273 ? -24.891 -1.206 -5.66 1 96.31 273 PHE A N 1
ATOM 2124 C CA . PHE A 1 273 ? -24.156 -1.115 -6.914 1 96.31 273 PHE A CA 1
ATOM 2125 C C . PHE A 1 273 ? -23.594 -2.477 -7.316 1 96.31 273 PHE A C 1
ATOM 2127 O O . PHE A 1 273 ? -23.734 -2.898 -8.469 1 96.31 273 PHE A O 1
ATOM 2134 N N . SER A 1 274 ? -22.922 -3.154 -6.367 1 94.94 274 SER A N 1
ATOM 2135 C CA . SER A 1 274 ? -22.312 -4.441 -6.645 1 94.94 274 SER A CA 1
ATOM 2136 C C . SER A 1 274 ? -23.344 -5.469 -7.102 1 94.94 274 SER A C 1
ATOM 2138 O O . SER A 1 274 ? -23.094 -6.215 -8.055 1 94.94 274 SER A O 1
ATOM 2140 N N . GLN A 1 275 ? -24.484 -5.48 -6.402 1 93.19 275 GLN A N 1
ATOM 2141 C CA . GLN A 1 275 ? -25.562 -6.383 -6.785 1 93.19 275 GLN A CA 1
ATOM 2142 C C . GLN A 1 275 ? -26.031 -6.113 -8.219 1 93.19 275 GLN A C 1
ATOM 2144 O O . GLN A 1 275 ? -26.156 -7.043 -9.016 1 93.19 275 GLN A O 1
ATOM 2149 N N . TRP A 1 276 ? -26.203 -4.875 -8.5 1 93.56 276 TRP A N 1
ATOM 2150 C CA . TRP A 1 276 ? -26.656 -4.477 -9.828 1 93.56 276 TRP A CA 1
ATOM 2151 C C . TRP A 1 276 ? -25.641 -4.855 -10.891 1 93.56 276 TRP A C 1
ATOM 2153 O O . TRP A 1 276 ? -25.984 -5.441 -11.922 1 93.56 276 TRP A O 1
ATOM 2163 N N . ALA A 1 277 ? -24.406 -4.582 -10.586 1 92.44 277 ALA A N 1
ATOM 2164 C CA . ALA A 1 277 ? -23.344 -4.75 -11.57 1 92.44 277 ALA A CA 1
ATOM 2165 C C . ALA A 1 277 ? -23.031 -6.227 -11.805 1 92.44 277 ALA A C 1
ATOM 2167 O O . ALA A 1 277 ? -22.469 -6.598 -12.836 1 92.44 277 ALA A O 1
ATOM 2168 N N . LEU A 1 278 ? -23.375 -7.09 -10.875 1 91.69 278 LEU A N 1
ATOM 2169 C CA . LEU A 1 278 ? -23.109 -8.516 -10.984 1 91.69 278 LEU A CA 1
ATOM 2170 C C . LEU A 1 278 ? -24.375 -9.297 -11.312 1 91.69 278 LEU A C 1
ATOM 2172 O O . LEU A 1 278 ? -24.438 -10.508 -11.117 1 91.69 278 LEU A O 1
ATOM 2176 N N . ASP A 1 279 ? -25.344 -8.641 -11.719 1 88.56 279 ASP A N 1
ATOM 2177 C CA . ASP A 1 279 ? -26.609 -9.258 -12.094 1 88.56 279 ASP A CA 1
ATOM 2178 C C . ASP A 1 279 ? -27.219 -10.039 -10.93 1 88.56 279 ASP A C 1
ATOM 2180 O O . ASP A 1 279 ? -27.734 -11.133 -11.117 1 88.56 279 ASP A O 1
ATOM 2184 N N . TYR A 1 280 ? -26.859 -9.484 -9.68 1 85 280 TYR A N 1
ATOM 2185 C CA . TYR A 1 280 ? -27.422 -9.977 -8.43 1 85 280 TYR A CA 1
ATOM 2186 C C . TYR A 1 280 ? -26.953 -11.391 -8.141 1 85 280 TYR A C 1
ATOM 2188 O O . TYR A 1 280 ? -27.672 -12.18 -7.52 1 85 280 TYR A O 1
ATOM 2196 N N . LYS A 1 281 ? -25.828 -11.727 -8.727 1 83.12 281 LYS A N 1
ATOM 2197 C CA . LYS A 1 281 ? -25.094 -12.953 -8.406 1 83.12 281 LYS A CA 1
ATOM 2198 C C . LYS A 1 281 ? -23.844 -12.648 -7.602 1 83.12 281 LYS A C 1
ATOM 2200 O O . LYS A 1 281 ? -23 -11.852 -8.023 1 83.12 281 LYS A O 1
ATOM 2205 N N . PRO A 1 282 ? -23.75 -13.203 -6.488 1 78.31 282 PRO A N 1
ATOM 2206 C CA . PRO A 1 282 ? -22.609 -12.859 -5.637 1 78.31 282 PRO A CA 1
ATOM 2207 C C . PRO A 1 282 ? -21.297 -13.469 -6.133 1 78.31 282 PRO A C 1
ATOM 2209 O O . PRO A 1 282 ? -20.828 -14.461 -5.574 1 78.31 282 PRO A O 1
ATOM 2212 N N . GLU A 1 283 ? -20.703 -12.984 -7.168 1 81.81 283 GLU A N 1
ATOM 2213 C CA . GLU A 1 283 ? -19.422 -13.398 -7.715 1 81.81 283 GLU A CA 1
ATOM 2214 C C . GLU A 1 283 ? -18.312 -12.422 -7.32 1 81.81 283 GLU A C 1
ATOM 2216 O O . GLU A 1 283 ? -18.578 -11.234 -7.113 1 81.81 283 GLU A O 1
ATOM 2221 N N . TYR A 1 284 ? -17.266 -13.039 -7.191 1 82 284 TYR A N 1
ATOM 2222 C CA . TYR A 1 284 ? -16.094 -12.227 -6.875 1 82 284 TYR A CA 1
ATOM 2223 C C . TYR A 1 284 ? -15.633 -11.438 -8.094 1 82 284 TYR A C 1
ATOM 2225 O O . TYR A 1 284 ? -15.422 -12.008 -9.164 1 82 284 TYR A O 1
ATOM 2233 N N . LEU A 1 285 ? -15.57 -10.125 -7.918 1 86.69 285 LEU A N 1
ATOM 2234 C CA . LEU A 1 285 ? -14.93 -9.227 -8.875 1 86.69 285 LEU A CA 1
ATOM 2235 C C . LEU A 1 285 ? -14.398 -7.977 -8.18 1 86.69 285 LEU A C 1
ATOM 2237 O O . LEU A 1 285 ? -15.086 -7.391 -7.344 1 86.69 285 LEU A O 1
ATOM 2241 N N . HIS A 1 286 ? -13.172 -7.676 -8.508 1 88.81 286 HIS A N 1
ATOM 2242 C CA . HIS A 1 286 ? -12.555 -6.488 -7.938 1 88.81 286 HIS A CA 1
ATOM 2243 C C . HIS A 1 286 ? -13.391 -5.242 -8.211 1 88.81 286 HIS A C 1
ATOM 2245 O O . HIS A 1 286 ? -13.922 -5.074 -9.312 1 88.81 286 HIS A O 1
ATOM 2251 N N . GLY A 1 287 ? -13.461 -4.359 -7.266 1 92.06 287 GLY A N 1
ATOM 2252 C CA . GLY A 1 287 ? -14.273 -3.156 -7.383 1 92.06 287 GLY A CA 1
ATOM 2253 C C . GLY A 1 287 ? -13.93 -2.328 -8.609 1 92.06 287 GLY A C 1
ATOM 2254 O O . GLY A 1 287 ? -14.828 -1.815 -9.289 1 92.06 287 GLY A O 1
ATOM 2255 N N . GLY A 1 288 ? -12.641 -2.217 -8.883 1 91.62 288 GLY A N 1
ATOM 2256 C CA . GLY A 1 288 ? -12.234 -1.481 -10.07 1 91.62 288 GLY A CA 1
ATOM 2257 C C . GLY A 1 288 ? -12.797 -2.055 -11.352 1 91.62 288 GLY A C 1
ATOM 2258 O O . GLY A 1 288 ? -13.219 -1.31 -12.242 1 91.62 288 GLY A O 1
ATOM 2259 N N . HIS A 1 289 ? -12.812 -3.352 -11.43 1 91.94 289 HIS A N 1
ATOM 2260 C CA . HIS A 1 289 ? -13.344 -4.008 -12.617 1 91.94 289 HIS A CA 1
ATOM 2261 C C . HIS A 1 289 ? -14.867 -3.885 -12.68 1 91.94 289 HIS A C 1
ATOM 2263 O O . HIS A 1 289 ? -15.445 -3.811 -13.766 1 91.94 289 HIS A O 1
ATOM 2269 N N . LEU A 1 290 ? -15.5 -3.891 -11.5 1 92.94 290 LEU A N 1
ATOM 2270 C CA . LEU A 1 290 ? -16.938 -3.695 -11.445 1 92.94 290 LEU A CA 1
ATOM 2271 C C . LEU A 1 290 ? -17.328 -2.328 -12 1 92.94 290 LEU A C 1
ATOM 2273 O O . LEU A 1 290 ? -18.297 -2.209 -12.758 1 92.94 290 LEU A O 1
ATOM 2277 N N . ILE A 1 291 ? -16.547 -1.351 -11.602 1 94.31 291 ILE A N 1
ATOM 2278 C CA . ILE A 1 291 ? -16.797 0.005 -12.086 1 94.31 291 ILE A CA 1
ATOM 2279 C C . ILE A 1 291 ? -16.609 0.058 -13.602 1 94.31 291 ILE A C 1
ATOM 2281 O O . ILE A 1 291 ? -17.391 0.691 -14.305 1 94.31 291 ILE A O 1
ATOM 2285 N N . ASP A 1 292 ? -15.57 -0.638 -14.102 1 92.69 292 ASP A N 1
ATOM 2286 C CA . ASP A 1 292 ? -15.32 -0.688 -15.539 1 92.69 292 ASP A CA 1
ATOM 2287 C C . ASP A 1 292 ? -16.5 -1.336 -16.281 1 92.69 292 ASP A C 1
ATOM 2289 O O . ASP A 1 292 ? -16.891 -0.874 -17.344 1 92.69 292 ASP A O 1
ATOM 2293 N N . ARG A 1 293 ? -17 -2.369 -15.688 1 90.62 293 ARG A N 1
ATOM 2294 C CA . ARG A 1 293 ? -18.125 -3.1 -16.281 1 90.62 293 ARG A CA 1
ATOM 2295 C C . ARG A 1 293 ? -19.375 -2.229 -16.359 1 90.62 293 ARG A C 1
ATOM 2297 O O . ARG A 1 293 ? -20.094 -2.252 -17.359 1 90.62 293 ARG A O 1
ATOM 2304 N N . ALA A 1 294 ? -19.625 -1.481 -15.344 1 92.81 294 ALA A N 1
ATOM 2305 C CA . ALA A 1 294 ? -20.828 -0.648 -15.25 1 92.81 294 ALA A CA 1
ATOM 2306 C C . ALA A 1 294 ? -20.672 0.626 -16.078 1 92.81 294 ALA A C 1
ATOM 2308 O O . ALA A 1 294 ? -21.656 1.149 -16.609 1 92.81 294 ALA A O 1
ATOM 2309 N N . GLY A 1 295 ? -19.422 1.12 -16.156 1 93 295 GLY A N 1
ATOM 2310 C CA . GLY A 1 295 ? -19.203 2.471 -16.641 1 93 295 GLY A CA 1
ATOM 2311 C C . GLY A 1 295 ? -19.359 3.531 -15.57 1 93 295 GLY A C 1
ATOM 2312 O O . GLY A 1 295 ? -20.203 3.412 -14.688 1 93 295 GLY A O 1
ATOM 2313 N N . TYR A 1 296 ? -18.609 4.59 -15.719 1 94.81 296 TYR A N 1
ATOM 2314 C CA . TYR A 1 296 ? -18.516 5.594 -14.664 1 94.81 296 TYR A CA 1
ATOM 2315 C C . TYR A 1 296 ? -19.859 6.258 -14.422 1 94.81 296 TYR A C 1
ATOM 2317 O O . TYR A 1 296 ? -20.25 6.488 -13.273 1 94.81 296 TYR A O 1
ATOM 2325 N N . HIS A 1 297 ? -20.578 6.578 -15.484 1 94.75 297 HIS A N 1
ATOM 2326 C CA . HIS A 1 297 ? -21.812 7.352 -15.328 1 94.75 297 HIS A CA 1
ATOM 2327 C C . HIS A 1 297 ? -22.875 6.555 -14.57 1 94.75 297 HIS A C 1
ATOM 2329 O O . HIS A 1 297 ? -23.562 7.094 -13.703 1 94.75 297 HIS A O 1
ATOM 2335 N N . LYS A 1 298 ? -22.969 5.277 -14.93 1 95 298 LYS A N 1
ATOM 2336 C CA . LYS A 1 298 ? -23.922 4.438 -14.195 1 95 298 LYS A CA 1
ATOM 2337 C C . LYS A 1 298 ? -23.453 4.223 -12.758 1 95 298 LYS A C 1
ATOM 2339 O O . LYS A 1 298 ? -24.281 4.199 -11.836 1 95 298 LYS A O 1
ATOM 2344 N N . PHE A 1 299 ? -22.219 4.051 -12.609 1 96.88 299 PHE A N 1
ATOM 2345 C CA . PHE A 1 299 ? -21.672 3.979 -11.258 1 96.88 299 PHE A CA 1
ATOM 2346 C C . PHE A 1 299 ? -22.062 5.207 -10.445 1 96.88 299 PHE A C 1
ATOM 2348 O O . PHE A 1 299 ? -22.594 5.086 -9.344 1 96.88 299 PHE A O 1
ATOM 2355 N N . LYS A 1 300 ? -21.766 6.387 -10.984 1 97.5 300 LYS A N 1
ATOM 2356 C CA . LYS A 1 300 ? -22.047 7.66 -10.328 1 97.5 300 LYS A CA 1
ATOM 2357 C C . LYS A 1 300 ? -23.531 7.77 -9.961 1 97.5 300 LYS A C 1
ATOM 2359 O O . LYS A 1 300 ? -23.859 8.188 -8.852 1 97.5 300 LYS A O 1
ATOM 2364 N N . GLU A 1 301 ? -24.359 7.332 -10.844 1 96.31 301 GLU A N 1
ATOM 2365 C CA . GLU A 1 301 ? -25.797 7.371 -10.617 1 96.31 301 GLU A CA 1
ATOM 2366 C C . GLU A 1 301 ? -26.188 6.531 -9.398 1 96.31 301 GLU A C 1
ATOM 2368 O O . GLU A 1 301 ? -26.891 7.012 -8.508 1 96.31 301 GLU A O 1
ATOM 2373 N N . ILE A 1 302 ? -25.688 5.32 -9.344 1 97 302 ILE A N 1
ATOM 2374 C CA . ILE A 1 302 ? -26.125 4.379 -8.312 1 97 302 ILE A CA 1
ATOM 2375 C C . ILE A 1 302 ? -25.453 4.742 -6.98 1 97 302 ILE A C 1
ATOM 2377 O O . ILE A 1 302 ? -26.125 4.773 -5.941 1 97 302 ILE A O 1
ATOM 2381 N N . ILE A 1 303 ? -24.188 5.102 -6.977 1 98.25 303 ILE A N 1
ATOM 2382 C CA . ILE A 1 303 ? -23.422 5.262 -5.758 1 98.25 303 ILE A CA 1
ATOM 2383 C C . ILE A 1 303 ? -23.844 6.535 -5.031 1 98.25 303 ILE A C 1
ATOM 2385 O O . ILE A 1 303 ? -23.672 6.648 -3.814 1 98.25 303 ILE A O 1
ATOM 2389 N N . LEU A 1 304 ? -24.422 7.508 -5.785 1 98.25 304 LEU A N 1
ATOM 2390 C CA . LEU A 1 304 ? -24.828 8.773 -5.184 1 98.25 304 LEU A CA 1
ATOM 2391 C C . LEU A 1 304 ? -26.328 8.805 -4.934 1 98.25 304 LEU A C 1
ATOM 2393 O O . LEU A 1 304 ? -26.875 9.82 -4.48 1 98.25 304 LEU A O 1
ATOM 2397 N N . ASP A 1 305 ? -26.984 7.719 -5.234 1 97.56 305 ASP A N 1
ATOM 2398 C CA . ASP A 1 305 ? -28.422 7.664 -5.008 1 97.56 305 ASP A CA 1
ATOM 2399 C C . ASP A 1 305 ? -28.766 7.938 -3.545 1 97.56 305 ASP A C 1
ATOM 2401 O O . ASP A 1 305 ? -28.297 7.227 -2.652 1 97.56 305 ASP A O 1
ATOM 2405 N N . GLY A 1 306 ? -29.531 8.977 -3.283 1 97.88 306 GLY A N 1
ATOM 2406 C CA . GLY A 1 306 ? -29.969 9.312 -1.941 1 97.88 306 GLY A CA 1
ATOM 2407 C C . GLY A 1 306 ? -28.906 9.992 -1.11 1 97.88 306 GLY A C 1
ATOM 2408 O O . GLY A 1 306 ? -29.109 10.289 0.069 1 97.88 306 GLY A O 1
ATOM 2409 N N . VAL A 1 307 ? -27.75 10.227 -1.654 1 98.5 307 VAL A N 1
ATOM 2410 C CA . VAL A 1 307 ? -26.672 10.883 -0.928 1 98.5 307 VAL A CA 1
ATOM 2411 C C . VAL A 1 307 ? -26.812 12.398 -1.058 1 98.5 307 VAL A C 1
ATOM 2413 O O . VAL A 1 307 ? -26.828 12.938 -2.168 1 98.5 307 VAL A O 1
ATOM 2416 N N . LYS A 1 308 ? -26.969 13.102 0.063 1 98.06 308 LYS A N 1
ATOM 2417 C CA . LYS A 1 308 ? -27.016 14.555 0.067 1 98.06 308 LYS A CA 1
ATOM 2418 C C . LYS A 1 308 ? -25.609 15.148 0.107 1 98.06 308 LYS A C 1
ATOM 2420 O O . LYS A 1 308 ? -24.938 15.102 1.141 1 98.06 308 LYS A O 1
ATOM 2425 N N . LEU A 1 309 ? -25.219 15.734 -0.968 1 98.25 309 LEU A N 1
ATOM 2426 C CA . LEU A 1 309 ? -23.906 16.328 -1.062 1 98.25 309 LEU A CA 1
ATOM 2427 C C . LEU A 1 309 ? -23.844 17.641 -0.276 1 98.25 309 LEU A C 1
ATOM 2429 O O . LEU A 1 309 ? -24.781 18.422 -0.299 1 98.25 309 LEU A O 1
ATOM 2433 N N . ASN A 1 310 ? -22.781 17.797 0.481 1 97.38 310 ASN A N 1
ATOM 2434 C CA . ASN A 1 310 ? -22.578 19.094 1.104 1 97.38 310 ASN A CA 1
ATOM 2435 C C . ASN A 1 310 ? -22.203 20.156 0.071 1 97.38 310 ASN A C 1
ATOM 2437 O O . ASN A 1 310 ? -21.734 19.828 -1.017 1 97.38 310 ASN A O 1
ATOM 2441 N N . PRO A 1 311 ? -22.344 21.422 0.406 1 96.31 311 PRO A N 1
ATOM 2442 C CA . PRO A 1 311 ? -22.141 22.5 -0.57 1 96.31 311 PRO A CA 1
ATOM 2443 C C . PRO A 1 311 ? -20.719 22.547 -1.115 1 96.31 311 PRO A C 1
ATOM 2445 O O . PRO A 1 311 ? -20.516 22.938 -2.27 1 96.31 311 PRO A O 1
ATOM 2448 N N . GLU A 1 312 ? -19.734 22.156 -0.355 1 94.25 312 GLU A N 1
ATOM 2449 C CA . GLU A 1 312 ? -18.328 22.266 -0.739 1 94.25 312 GLU A CA 1
ATOM 2450 C C . GLU A 1 312 ? -17.906 21.141 -1.669 1 94.25 312 GLU A C 1
ATOM 2452 O O . GLU A 1 312 ? -16.875 21.219 -2.32 1 94.25 312 GLU A O 1
ATOM 2457 N N . ALA A 1 313 ? -18.688 20.078 -1.71 1 97.31 313 ALA A N 1
ATOM 2458 C CA . ALA A 1 313 ? -18.297 18.859 -2.42 1 97.31 313 ALA A CA 1
ATOM 2459 C C . ALA A 1 313 ? -18.266 19.094 -3.926 1 97.31 313 ALA A C 1
ATOM 2461 O O . ALA A 1 313 ? -19.172 19.719 -4.492 1 97.31 313 ALA A O 1
ATOM 2462 N N . LEU A 1 314 ? -17.234 18.734 -4.555 1 97.06 314 LEU A N 1
ATOM 2463 C CA . LEU A 1 314 ? -17.062 18.719 -6.004 1 97.06 314 LEU A CA 1
ATOM 2464 C C . LEU A 1 314 ? -17.016 17.281 -6.527 1 97.06 314 LEU A C 1
ATOM 2466 O O . LEU A 1 314 ? -16.188 16.484 -6.09 1 97.06 314 LEU A O 1
ATOM 2470 N N . VAL A 1 315 ? -17.875 16.906 -7.453 1 98.19 315 VAL A N 1
ATOM 2471 C CA . VAL A 1 315 ? -17.953 15.547 -7.984 1 98.19 315 VAL A CA 1
ATOM 2472 C C . VAL A 1 315 ? -17.406 15.516 -9.406 1 98.19 315 VAL A C 1
ATOM 2474 O O . VAL A 1 315 ? -17.703 16.406 -10.211 1 98.19 315 VAL A O 1
ATOM 2477 N N . ALA A 1 316 ? -16.625 14.531 -9.695 1 97.44 316 ALA A N 1
ATOM 2478 C CA . ALA A 1 316 ? -16.078 14.406 -11.039 1 97.44 316 ALA A CA 1
ATOM 2479 C C . ALA A 1 316 ? -17.188 14.227 -12.078 1 97.44 316 ALA A C 1
ATOM 2481 O O . ALA A 1 316 ? -18.047 13.359 -11.922 1 97.44 316 ALA A O 1
ATOM 2482 N N . ASP A 1 317 ? -17.109 15.031 -13.102 1 97 317 ASP A N 1
ATOM 2483 C CA . ASP A 1 317 ? -18.062 14.875 -14.195 1 97 317 ASP A CA 1
ATOM 2484 C C . ASP A 1 317 ? -17.734 13.625 -15.023 1 97 317 ASP A C 1
ATOM 2486 O O . ASP A 1 317 ? -18.656 12.93 -15.469 1 97 317 ASP A O 1
ATOM 2490 N N . ASN A 1 318 ? -16.484 13.43 -15.266 1 95.88 318 ASN A N 1
ATOM 2491 C CA . ASN A 1 318 ? -15.93 12.258 -15.938 1 95.88 318 ASN A CA 1
ATOM 2492 C C . ASN A 1 318 ? -14.609 11.82 -15.312 1 95.88 318 ASN A C 1
ATOM 2494 O O . ASN A 1 318 ? -13.922 12.625 -14.672 1 95.88 318 ASN A O 1
ATOM 2498 N N . ILE A 1 319 ? -14.336 10.547 -15.43 1 95.31 319 ILE A N 1
ATOM 2499 C CA . ILE A 1 319 ? -13.039 10.023 -15.016 1 95.31 319 ILE A CA 1
ATOM 2500 C C . ILE A 1 319 ? -12.344 9.359 -16.203 1 95.31 319 ILE A C 1
ATOM 2502 O O . ILE A 1 319 ? -12.922 8.477 -16.844 1 95.31 319 ILE A O 1
ATOM 2506 N N . PHE A 1 320 ? -11.156 9.836 -16.5 1 91.5 320 PHE A N 1
ATOM 2507 C CA . PHE A 1 320 ? -10.312 9.242 -17.531 1 91.5 320 PHE A CA 1
ATOM 2508 C C . PHE A 1 320 ? -9.219 8.383 -16.906 1 91.5 320 PHE A C 1
ATOM 2510 O O . PHE A 1 320 ? -8.266 8.914 -16.328 1 91.5 320 PHE A O 1
ATOM 2517 N N . TRP A 1 321 ? -9.289 7.102 -17.125 1 91.94 321 TRP A N 1
ATOM 2518 C CA . TRP A 1 321 ? -8.383 6.152 -16.5 1 91.94 321 TRP A CA 1
ATOM 2519 C C . TRP A 1 321 ? -7.062 6.062 -17.266 1 91.94 321 TRP A C 1
ATOM 2521 O O . TRP A 1 321 ? -7.047 6.148 -18.5 1 91.94 321 TRP A O 1
ATOM 2531 N N . ALA A 1 322 ? -5.977 6.008 -16.547 1 87.94 322 ALA A N 1
ATOM 2532 C CA . ALA A 1 322 ? -4.676 5.625 -17.094 1 87.94 322 ALA A CA 1
ATOM 2533 C C . ALA A 1 322 ? -4.152 4.355 -16.438 1 87.94 322 ALA A C 1
ATOM 2535 O O . ALA A 1 322 ? -3.955 4.32 -15.211 1 87.94 322 ALA A O 1
ATOM 2536 N N . GLU A 1 323 ? -4.059 3.27 -17.25 1 90.75 323 GLU A N 1
ATOM 2537 C CA . GLU A 1 323 ? -3.633 1.99 -16.688 1 90.75 323 GLU A CA 1
ATOM 2538 C C . GLU A 1 323 ? -2.379 1.472 -17.391 1 90.75 323 GLU A C 1
ATOM 2540 O O . GLU A 1 323 ? -2.016 1.957 -18.469 1 90.75 323 GLU A O 1
ATOM 2545 N N . THR A 1 324 ? -1.655 0.654 -16.703 1 90 324 THR A N 1
ATOM 2546 C CA . THR A 1 324 ? -0.556 -0.079 -17.328 1 90 324 THR A CA 1
ATOM 2547 C C . THR A 1 324 ? -1.079 -1.284 -18.094 1 90 324 THR A C 1
ATOM 2549 O O . THR A 1 324 ? -1.861 -2.078 -17.578 1 90 324 THR A O 1
ATOM 2552 N N . GLU A 1 325 ? -0.695 -1.36 -19.344 1 88.69 325 GLU A N 1
ATOM 2553 C CA . GLU A 1 325 ? -1.023 -2.52 -20.172 1 88.69 325 GLU A CA 1
ATOM 2554 C C . GLU A 1 325 ? 0.216 -3.363 -20.453 1 88.69 325 GLU A C 1
ATOM 2556 O O . GLU A 1 325 ? 1.108 -2.938 -21.188 1 88.69 325 GLU A O 1
ATOM 2561 N N . TYR A 1 326 ? 0.236 -4.496 -19.938 1 90.25 326 TYR A N 1
ATOM 2562 C CA . TYR A 1 326 ? 1.337 -5.41 -20.203 1 90.25 326 TYR A CA 1
ATOM 2563 C C . TYR A 1 326 ? 1.191 -6.043 -21.594 1 90.25 326 TYR A C 1
ATOM 2565 O O . TYR A 1 326 ? 2.166 -6.543 -22.156 1 90.25 326 TYR A O 1
ATOM 2573 N N . ARG A 1 327 ? -0.023 -6.141 -22.016 1 88.81 327 ARG A N 1
ATOM 2574 C CA . ARG A 1 327 ? -0.365 -6.484 -23.391 1 88.81 327 ARG A CA 1
ATOM 2575 C C . ARG A 1 327 ? -1.079 -5.328 -24.094 1 88.81 327 ARG A C 1
ATOM 2577 O O . ARG A 1 327 ? -2.111 -4.855 -23.609 1 88.81 327 ARG A O 1
ATOM 2584 N N . SER A 1 328 ? -0.539 -4.953 -25.219 1 84 328 SER A N 1
ATOM 2585 C CA . SER A 1 328 ? -1.166 -3.861 -25.953 1 84 328 SER A CA 1
ATOM 2586 C C . SER A 1 328 ? -2.6 -4.207 -26.344 1 84 328 SER A C 1
ATOM 2588 O O . SER A 1 328 ? -2.906 -5.363 -26.641 1 84 328 SER A O 1
ATOM 2590 N N . ASN A 1 329 ? -3.561 -3.145 -26.375 1 81.94 329 ASN A N 1
ATOM 2591 C CA . ASN A 1 329 ? -4.957 -3.279 -26.781 1 81.94 329 ASN A CA 1
ATOM 2592 C C . ASN A 1 329 ? -5.684 -4.328 -25.938 1 81.94 329 ASN A C 1
ATOM 2594 O O . ASN A 1 329 ? -6.512 -5.074 -26.453 1 81.94 329 ASN A O 1
ATOM 2598 N N . PHE A 1 330 ? -5.23 -4.352 -24.734 1 88.56 330 PHE A N 1
ATOM 2599 C CA . PHE A 1 330 ? -5.816 -5.363 -23.859 1 88.56 330 PHE A CA 1
ATOM 2600 C C . PHE A 1 330 ? -7.336 -5.234 -23.812 1 88.56 330 PHE A C 1
ATOM 2602 O O . PHE A 1 330 ? -8.047 -6.238 -23.797 1 88.56 330 PHE A O 1
ATOM 2609 N N . ASN A 1 331 ? -7.871 -4.027 -23.875 1 86.75 331 ASN A N 1
ATOM 2610 C CA . ASN A 1 331 ? -9.305 -3.789 -23.719 1 86.75 331 ASN A CA 1
ATOM 2611 C C . ASN A 1 331 ? -10.039 -3.891 -25.062 1 86.75 331 ASN A C 1
ATOM 2613 O O . ASN A 1 331 ? -11.266 -3.818 -25.109 1 86.75 331 ASN A O 1
ATOM 2617 N N . VAL A 1 332 ? -9.32 -4 -26.141 1 86.94 332 VAL A N 1
ATOM 2618 C CA . VAL A 1 332 ? -9.914 -4.234 -27.453 1 86.94 332 VAL A CA 1
ATOM 2619 C C . VAL A 1 332 ? -10.102 -5.734 -27.672 1 86.94 332 VAL A C 1
ATOM 2621 O O . VAL A 1 332 ? -9.117 -6.48 -27.75 1 86.94 332 VAL A O 1
ATOM 2624 N N . LYS A 1 333 ? -11.367 -6.238 -27.719 1 86.62 333 LYS A N 1
ATOM 2625 C CA . LYS A 1 333 ? -11.68 -7.664 -27.797 1 86.62 333 LYS A CA 1
ATOM 2626 C C . LYS A 1 333 ? -12.914 -7.906 -28.656 1 86.62 333 LYS A C 1
ATOM 2628 O O . LYS A 1 333 ? -13.695 -6.984 -28.906 1 86.62 333 LYS A O 1
ATOM 2633 N N . PRO A 1 334 ? -13 -9.18 -29.156 1 87.31 334 PRO A N 1
ATOM 2634 C CA . PRO A 1 334 ? -14.242 -9.508 -29.859 1 87.31 334 PRO A CA 1
ATOM 2635 C C . PRO A 1 334 ? -15.492 -9.211 -29.031 1 87.31 334 PRO A C 1
ATOM 2637 O O . PRO A 1 334 ? -15.484 -9.414 -27.812 1 87.31 334 PRO A O 1
ATOM 2640 N N . ILE A 1 335 ? -16.5 -8.781 -29.703 1 88.25 335 ILE A N 1
ATOM 2641 C CA . ILE A 1 335 ? -17.719 -8.32 -29.047 1 88.25 335 ILE A CA 1
ATOM 2642 C C . ILE A 1 335 ? -18.266 -9.43 -28.156 1 88.25 335 ILE A C 1
ATOM 2644 O O . ILE A 1 335 ? -18.828 -9.148 -27.094 1 88.25 335 ILE A O 1
ATOM 2648 N N . GLY A 1 336 ? -18.094 -10.688 -28.594 1 85.62 336 GLY A N 1
ATOM 2649 C CA . GLY A 1 336 ? -18.609 -11.82 -27.828 1 85.62 336 GLY A CA 1
ATOM 2650 C C . GLY A 1 336 ? -17.922 -12.008 -26.5 1 85.62 336 GLY A C 1
ATOM 2651 O O . GLY A 1 336 ? -18.438 -12.711 -25.625 1 85.62 336 GLY A O 1
ATOM 2652 N N . MET A 1 337 ? -16.797 -11.32 -26.266 1 86.75 337 MET A N 1
ATOM 2653 C CA . MET A 1 337 ? -16.047 -11.438 -25.031 1 86.75 337 MET A CA 1
ATOM 2654 C C . MET A 1 337 ? -16.406 -10.32 -24.062 1 86.75 337 MET A C 1
ATOM 2656 O O . MET A 1 337 ? -15.914 -10.289 -22.922 1 86.75 337 MET A O 1
ATOM 2660 N N . HIS A 1 338 ? -17.25 -9.438 -24.547 1 83.56 338 HIS A N 1
ATOM 2661 C CA . HIS A 1 338 ? -17.625 -8.32 -23.688 1 83.56 338 HIS A CA 1
ATOM 2662 C C . HIS A 1 338 ? -18.609 -8.766 -22.609 1 83.56 338 HIS A C 1
ATOM 2664 O O . HIS A 1 338 ? -19.578 -9.484 -22.891 1 83.56 338 HIS A O 1
ATOM 2670 N N . LYS A 1 339 ? -18.281 -8.461 -21.406 1 79.81 339 LYS A N 1
ATOM 2671 C CA . LYS A 1 339 ? -19.172 -8.719 -20.266 1 79.81 339 LYS A CA 1
ATOM 2672 C C . LYS A 1 339 ? -19.891 -7.445 -19.828 1 79.81 339 LYS A C 1
ATOM 2674 O O . LYS A 1 339 ? -20.094 -7.223 -18.641 1 79.81 339 LYS A O 1
ATOM 2679 N N . SER A 1 340 ? -20.406 -6.672 -20.719 1 76.56 340 SER A N 1
ATOM 2680 C CA . SER A 1 340 ? -21.047 -5.398 -20.422 1 76.56 340 SER A CA 1
ATOM 2681 C C . SER A 1 340 ? -22.453 -5.609 -19.859 1 76.56 340 SER A C 1
ATOM 2683 O O . SER A 1 340 ? -23.062 -6.66 -20.078 1 76.56 340 SER A O 1
ATOM 2685 N N . ILE A 1 341 ? -22.812 -4.711 -19.047 1 83 341 ILE A N 1
ATOM 2686 C CA . ILE A 1 341 ? -24.125 -4.703 -18.438 1 83 341 ILE A CA 1
ATOM 2687 C C . ILE A 1 341 ? -25.078 -3.84 -19.281 1 83 341 ILE A C 1
ATOM 2689 O O . ILE A 1 341 ? -24.672 -2.797 -19.797 1 83 341 ILE A O 1
ATOM 2693 N N . GLU A 1 342 ? -26.25 -4.34 -19.391 1 79.56 342 GLU A N 1
ATOM 2694 C CA . GLU A 1 342 ? -27.25 -3.471 -20 1 79.56 342 GLU A CA 1
ATOM 2695 C C . GLU A 1 342 ? -27.531 -2.258 -19.125 1 79.56 342 GLU A C 1
ATOM 2697 O O . GLU A 1 342 ? -27.953 -2.404 -17.969 1 79.56 342 GLU A O 1
ATOM 2702 N N . SER A 1 343 ? -27.281 -1.129 -19.641 1 76.44 343 SER A N 1
ATOM 2703 C CA . SER A 1 343 ? -27.406 0.107 -18.875 1 76.44 343 SER A CA 1
ATOM 2704 C C . SER A 1 343 ? -28.859 0.314 -18.406 1 76.44 343 SER A C 1
ATOM 2706 O O . SER A 1 343 ? -29.109 1.062 -17.469 1 76.44 343 SER A O 1
ATOM 2708 N N . THR A 1 344 ? -29.766 -0.359 -19.078 1 78.81 344 THR A N 1
ATOM 2709 C CA . THR A 1 344 ? -31.172 -0.16 -18.781 1 78.81 344 THR A CA 1
ATOM 2710 C C . THR A 1 344 ? -31.656 -1.145 -17.719 1 78.81 344 THR A C 1
ATOM 2712 O O . THR A 1 344 ? -32.812 -1.105 -17.312 1 78.81 344 THR A O 1
ATOM 2715 N N . ARG A 1 345 ? -30.719 -1.919 -17.344 1 84.81 345 ARG A N 1
ATOM 2716 C CA . ARG A 1 345 ? -31.109 -2.844 -16.281 1 84.81 345 ARG A CA 1
ATOM 2717 C C . ARG A 1 345 ? -31.672 -2.092 -15.078 1 84.81 345 ARG A C 1
ATOM 2719 O O . ARG A 1 345 ? -31.109 -1.076 -14.656 1 84.81 345 ARG A O 1
ATOM 2726 N N . GLU A 1 346 ? -32.719 -2.592 -14.508 1 86 346 GLU A N 1
ATOM 2727 C CA . GLU A 1 346 ? -33.375 -1.934 -13.391 1 86 346 GLU A CA 1
ATOM 2728 C C . GLU A 1 346 ? -32.531 -2.027 -12.117 1 86 346 GLU A C 1
ATOM 2730 O O . GLU A 1 346 ? -31.922 -3.061 -11.852 1 86 346 GLU A O 1
ATOM 2735 N N . ILE A 1 347 ? -32.5 -0.972 -11.492 1 85.94 347 ILE A N 1
ATOM 2736 C CA . ILE A 1 347 ? -31.875 -0.941 -10.188 1 85.94 347 ILE A CA 1
ATOM 2737 C C . ILE A 1 347 ? -32.875 -1.356 -9.109 1 85.94 347 ILE A C 1
ATOM 2739 O O . ILE A 1 347 ? -33.938 -0.742 -8.961 1 85.94 347 ILE A O 1
ATOM 2743 N N . ARG A 1 348 ? -32.531 -2.498 -8.477 1 81.5 348 ARG A N 1
ATOM 2744 C CA . ARG A 1 348 ? -33.406 -2.98 -7.422 1 81.5 348 ARG A CA 1
ATOM 2745 C C . ARG A 1 348 ? -32.969 -2.434 -6.062 1 81.5 348 ARG A C 1
ATOM 2747 O O . ARG A 1 348 ? -31.797 -2.174 -5.836 1 81.5 348 ARG A O 1
ATOM 2754 N N . MET B 1 1 ? 8.375 20.172 31.562 1 34.72 1 MET B N 1
ATOM 2755 C CA . MET B 1 1 ? 9.758 20.453 31.203 1 34.72 1 MET B CA 1
ATOM 2756 C C . MET B 1 1 ? 9.945 20.453 29.688 1 34.72 1 MET B C 1
ATOM 2758 O O . MET B 1 1 ? 9.594 19.484 29.016 1 34.72 1 MET B O 1
ATOM 2762 N N . ASN B 1 2 ? 9.883 21.562 29.062 1 42.97 2 ASN B N 1
ATOM 2763 C CA . ASN B 1 2 ? 10.109 21.859 27.656 1 42.97 2 ASN B CA 1
ATOM 2764 C C . ASN B 1 2 ? 11.398 21.219 27.156 1 42.97 2 ASN B C 1
ATOM 2766 O O . ASN B 1 2 ? 12.492 21.656 27.516 1 42.97 2 ASN B O 1
ATOM 2770 N N . HIS B 1 3 ? 11.547 19.906 27.375 1 52.69 3 HIS B N 1
ATOM 2771 C CA . HIS B 1 3 ? 12.812 19.328 26.938 1 52.69 3 HIS B CA 1
ATOM 2772 C C . HIS B 1 3 ? 13.156 19.766 25.516 1 52.69 3 HIS B C 1
ATOM 2774 O O . HIS B 1 3 ? 12.266 19.984 24.703 1 52.69 3 HIS B O 1
ATOM 2780 N N . ASP B 1 4 ? 14.211 20.484 25.406 1 69.75 4 ASP B N 1
ATOM 2781 C CA . ASP B 1 4 ? 14.797 20.75 24.094 1 69.75 4 ASP B CA 1
ATOM 2782 C C . ASP B 1 4 ? 14.953 19.453 23.297 1 69.75 4 ASP B C 1
ATOM 2784 O O . ASP B 1 4 ? 15.984 18.781 23.391 1 69.75 4 ASP B O 1
ATOM 2788 N N . ILE B 1 5 ? 13.797 18.922 22.906 1 76.25 5 ILE B N 1
ATOM 2789 C CA . ILE B 1 5 ? 13.773 17.641 22.203 1 76.25 5 ILE B CA 1
ATOM 2790 C C . ILE B 1 5 ? 14.312 17.828 20.781 1 76.25 5 ILE B C 1
ATOM 2792 O O . ILE B 1 5 ? 13.844 18.688 20.031 1 76.25 5 ILE B O 1
ATOM 2796 N N . ASP B 1 6 ? 15.445 17.109 20.5 1 85.62 6 ASP B N 1
ATOM 2797 C CA . ASP B 1 6 ? 15.938 17.047 19.125 1 85.62 6 ASP B CA 1
ATOM 2798 C C . ASP B 1 6 ? 15.07 16.109 18.281 1 85.62 6 ASP B C 1
ATOM 2800 O O . ASP B 1 6 ? 15.383 14.93 18.141 1 85.62 6 ASP B O 1
ATOM 2804 N N . ILE B 1 7 ? 14.117 16.578 17.703 1 83.81 7 ILE B N 1
ATOM 2805 C CA . ILE B 1 7 ? 13.102 15.82 16.984 1 83.81 7 ILE B CA 1
ATOM 2806 C C . ILE B 1 7 ? 13.742 15.094 15.797 1 83.81 7 ILE B C 1
ATOM 2808 O O . ILE B 1 7 ? 13.367 13.969 15.477 1 83.81 7 ILE B O 1
ATOM 2812 N N . LYS B 1 8 ? 14.711 15.719 15.242 1 85.25 8 LYS B N 1
ATOM 2813 C CA . LYS B 1 8 ? 15.383 15.117 14.094 1 85.25 8 LYS B CA 1
ATOM 2814 C C . LYS B 1 8 ? 16.125 13.852 14.5 1 85.25 8 LYS B C 1
ATOM 2816 O O . LYS B 1 8 ? 16.078 12.836 13.789 1 85.25 8 LYS B O 1
ATOM 2821 N N . LYS B 1 9 ? 16.75 13.93 15.555 1 86.56 9 LYS B N 1
ATOM 2822 C CA . LYS B 1 9 ? 17.484 12.773 16.047 1 86.56 9 LYS B CA 1
ATOM 2823 C C . LYS B 1 9 ? 16.547 11.625 16.406 1 86.56 9 LYS B C 1
ATOM 2825 O O . LYS B 1 9 ? 16.812 10.469 16.078 1 86.56 9 LYS B O 1
ATOM 2830 N N . VAL B 1 10 ? 15.453 11.961 17.062 1 92.62 10 VAL B N 1
ATOM 2831 C CA . VAL B 1 10 ? 14.469 10.969 17.484 1 92.62 10 VAL B CA 1
ATOM 2832 C C . VAL B 1 10 ? 13.844 10.297 16.266 1 92.62 10 VAL B C 1
ATOM 2834 O O . VAL B 1 10 ? 13.641 9.086 16.25 1 92.62 10 VAL B O 1
ATOM 2837 N N . ARG B 1 11 ? 13.633 11.078 15.25 1 92 11 ARG B N 1
ATOM 2838 C CA . ARG B 1 11 ? 13.086 10.547 14 1 92 11 ARG B CA 1
ATOM 2839 C C . ARG B 1 11 ? 14.062 9.57 13.352 1 92 11 ARG B C 1
ATOM 2841 O O . ARG B 1 11 ? 13.656 8.539 12.82 1 92 11 ARG B O 1
ATOM 2848 N N . THR B 1 12 ? 15.32 9.898 13.383 1 90.62 12 THR B N 1
ATOM 2849 C CA . THR B 1 12 ? 16.359 9.055 12.805 1 90.62 12 THR B CA 1
ATOM 2850 C C . THR B 1 12 ? 16.359 7.68 13.461 1 90.62 12 THR B C 1
ATOM 2852 O O . THR B 1 12 ? 16.672 6.672 12.82 1 90.62 12 THR B O 1
ATOM 2855 N N . ASN B 1 13 ? 15.945 7.652 14.742 1 93.69 13 ASN B N 1
ATOM 2856 C CA . ASN B 1 13 ? 15.906 6.402 15.5 1 93.69 13 ASN B CA 1
ATOM 2857 C C . ASN B 1 13 ? 14.562 5.699 15.344 1 93.69 13 ASN B C 1
ATOM 2859 O O . ASN B 1 13 ? 14.219 4.82 16.141 1 93.69 13 ASN B O 1
ATOM 2863 N N . CYS B 1 14 ? 13.758 6.129 14.367 1 96.25 14 CYS B N 1
ATOM 2864 C CA . CYS B 1 14 ? 12.523 5.473 13.938 1 96.25 14 CYS B CA 1
ATOM 2865 C C . CYS B 1 14 ? 11.375 5.801 14.891 1 96.25 14 CYS B C 1
ATOM 2867 O O . CYS B 1 14 ? 10.477 4.98 15.094 1 96.25 14 CYS B O 1
ATOM 2869 N N . TYR B 1 15 ? 11.492 6.996 15.539 1 97.69 15 TYR B N 1
ATOM 2870 C CA . TYR B 1 15 ? 10.383 7.527 16.328 1 97.69 15 TYR B CA 1
ATOM 2871 C C . TYR B 1 15 ? 9.68 8.656 15.57 1 97.69 15 TYR B C 1
ATOM 2873 O O . TYR B 1 15 ? 10.328 9.539 15.016 1 97.69 15 TYR B O 1
ATOM 2881 N N . ARG B 1 16 ? 8.359 8.586 15.523 1 96.56 16 ARG B N 1
ATOM 2882 C CA . ARG B 1 16 ? 7.57 9.641 14.898 1 96.56 16 ARG B CA 1
ATOM 2883 C C . ARG B 1 16 ? 6.895 10.516 15.953 1 96.56 16 ARG B C 1
ATOM 2885 O O . ARG B 1 16 ? 6.277 10 16.891 1 96.56 16 ARG B O 1
ATOM 2892 N N . GLN B 1 17 ? 7.008 11.75 15.742 1 95.38 17 GLN B N 1
ATOM 2893 C CA . GLN B 1 17 ? 6.438 12.711 16.688 1 95.38 17 GLN B CA 1
ATOM 2894 C C . GLN B 1 17 ? 4.914 12.648 16.672 1 95.38 17 GLN B C 1
ATOM 2896 O O . GLN B 1 17 ? 4.297 12.516 15.617 1 95.38 17 GLN B O 1
ATOM 2901 N N . SER B 1 18 ? 4.352 12.789 17.875 1 94.94 18 SER B N 1
ATOM 2902 C CA . SER B 1 18 ? 2.902 12.75 18.047 1 94.94 18 SER B CA 1
ATOM 2903 C C . SER B 1 18 ? 2.318 14.156 18.141 1 94.94 18 SER B C 1
ATOM 2905 O O . SER B 1 18 ? 3.029 15.109 18.469 1 94.94 18 SER B O 1
ATOM 2907 N N . LYS B 1 19 ? 1.097 14.219 17.859 1 91.62 19 LYS B N 1
ATOM 2908 C CA . LYS B 1 19 ? 0.351 15.445 18.109 1 91.62 19 LYS B CA 1
ATOM 2909 C C . LYS B 1 19 ? 0.276 15.742 19.609 1 91.62 19 LYS B C 1
ATOM 2911 O O . LYS B 1 19 ? 0.108 16.891 20.016 1 91.62 19 LYS B O 1
ATOM 2916 N N . VAL B 1 20 ? 0.347 14.695 20.375 1 91.81 20 VAL B N 1
ATOM 2917 C CA . VAL B 1 20 ? 0.445 14.867 21.812 1 91.81 20 VAL B CA 1
ATOM 2918 C C . VAL B 1 20 ? 1.878 15.227 22.203 1 91.81 20 VAL B C 1
ATOM 2920 O O . VAL B 1 20 ? 2.799 14.43 22 1 91.81 20 VAL B O 1
ATOM 2923 N N . PRO B 1 21 ? 2.061 16.422 22.75 1 91.44 21 PRO B N 1
ATOM 2924 C CA . PRO B 1 21 ? 3.416 16.891 23.047 1 91.44 21 PRO B CA 1
ATOM 2925 C C . PRO B 1 21 ? 4.211 15.898 23.906 1 91.44 21 PRO B C 1
ATOM 2927 O O . PRO B 1 21 ? 3.693 15.367 24.891 1 91.44 21 PRO B O 1
ATOM 2930 N N . GLY B 1 22 ? 5.41 15.609 23.453 1 94.19 22 GLY B N 1
ATOM 2931 C CA . GLY B 1 22 ? 6.336 14.797 24.219 1 94.19 22 GLY B CA 1
ATOM 2932 C C . GLY B 1 22 ? 6.195 13.312 23.953 1 94.19 22 GLY B C 1
ATOM 2933 O O . GLY B 1 22 ? 6.961 12.5 24.484 1 94.19 22 GLY B O 1
ATOM 2934 N N . GLU B 1 23 ? 5.207 12.922 23.156 1 96.5 23 GLU B N 1
ATOM 2935 C CA . GLU B 1 23 ? 4.992 11.516 22.844 1 96.5 23 GLU B CA 1
ATOM 2936 C C . GLU B 1 23 ? 5.461 11.18 21.438 1 96.5 23 GLU B C 1
ATOM 2938 O O . GLU B 1 23 ? 5.461 12.047 20.547 1 96.5 23 GLU B O 1
ATOM 2943 N N . PHE B 1 24 ? 5.848 9.938 21.281 1 98.12 24 PHE B N 1
ATOM 2944 C CA . PHE B 1 24 ? 6.352 9.445 20 1 98.12 24 PHE B CA 1
ATOM 2945 C C . PHE B 1 24 ? 5.805 8.055 19.688 1 98.12 24 PHE B C 1
ATOM 2947 O O . PHE B 1 24 ? 5.293 7.379 20.594 1 98.12 24 PHE B O 1
ATOM 2954 N N . MET B 1 25 ? 5.844 7.719 18.484 1 98.38 25 MET B N 1
ATOM 2955 C CA . MET B 1 25 ? 5.527 6.371 18.016 1 98.38 25 MET B CA 1
ATOM 2956 C C . MET B 1 25 ? 6.777 5.668 17.5 1 98.38 25 MET B C 1
ATOM 2958 O O . MET B 1 25 ? 7.453 6.176 16.609 1 98.38 25 MET B O 1
ATOM 2962 N N . LEU B 1 26 ? 7.098 4.551 18.109 1 98.69 26 LEU B N 1
ATOM 2963 C CA . LEU B 1 26 ? 8.188 3.729 17.594 1 98.69 26 LEU B CA 1
ATOM 2964 C C . LEU B 1 26 ? 7.711 2.865 16.438 1 98.69 26 LEU B C 1
ATOM 2966 O O . LEU B 1 26 ? 6.664 2.221 16.516 1 98.69 26 LEU B O 1
ATOM 2970 N N . GLN B 1 27 ? 8.398 2.869 15.383 1 98.31 27 GLN B N 1
ATOM 2971 C CA . GLN B 1 27 ? 8.172 1.99 14.242 1 98.31 27 GLN B CA 1
ATOM 2972 C C . GLN B 1 27 ? 9.258 0.926 14.141 1 98.31 27 GLN B C 1
ATOM 2974 O O . GLN B 1 27 ? 10.336 1.18 13.586 1 98.31 27 GLN B O 1
ATOM 2979 N N . MET B 1 28 ? 8.922 -0.242 14.609 1 98.38 28 MET B N 1
ATOM 2980 C CA . MET B 1 28 ? 9.891 -1.335 14.555 1 98.38 28 MET B CA 1
ATOM 2981 C C . MET B 1 28 ? 9.844 -2.023 13.195 1 98.38 28 MET B C 1
ATOM 2983 O O . MET B 1 28 ? 8.773 -2.379 12.703 1 98.38 28 MET B O 1
ATOM 2987 N N . ARG B 1 29 ? 10.938 -2.207 12.648 1 98 29 ARG B N 1
ATOM 2988 C CA . ARG B 1 29 ? 11.07 -2.736 11.289 1 98 29 ARG B CA 1
ATOM 2989 C C . ARG B 1 29 ? 10.906 -4.25 11.281 1 98 29 ARG B C 1
ATOM 2991 O O . ARG B 1 29 ? 11.266 -4.93 12.242 1 98 29 ARG B O 1
ATOM 2998 N N . VAL B 1 30 ? 10.336 -4.785 10.242 1 98.25 30 VAL B N 1
ATOM 2999 C CA . VAL B 1 30 ? 10.211 -6.203 9.922 1 98.25 30 VAL B CA 1
ATOM 3000 C C . VAL B 1 30 ? 10.562 -6.434 8.453 1 98.25 30 VAL B C 1
ATOM 3002 O O . VAL B 1 30 ? 9.672 -6.676 7.629 1 98.25 30 VAL B O 1
ATOM 3005 N N . PRO B 1 31 ? 11.883 -6.418 8.102 1 97.81 31 PRO B N 1
ATOM 3006 C CA . PRO B 1 31 ? 12.234 -6.574 6.691 1 97.81 31 PRO B CA 1
ATOM 3007 C C . PRO B 1 31 ? 11.562 -7.777 6.039 1 97.81 31 PRO B C 1
ATOM 3009 O O . PRO B 1 31 ? 11.695 -8.906 6.527 1 97.81 31 PRO B O 1
ATOM 3012 N N . GLY B 1 32 ? 10.805 -7.484 5.02 1 97.88 32 GLY B N 1
ATOM 3013 C CA . GLY B 1 32 ? 10.109 -8.547 4.305 1 97.88 32 GLY B CA 1
ATOM 3014 C C . GLY B 1 32 ? 8.781 -8.914 4.93 1 97.88 32 GLY B C 1
ATOM 3015 O O . GLY B 1 32 ? 8.07 -9.789 4.422 1 97.88 32 GLY B O 1
ATOM 3016 N N . GLY B 1 33 ? 8.398 -8.375 6.039 1 98 33 GLY B N 1
ATOM 3017 C CA . GLY B 1 33 ? 7.062 -8.43 6.609 1 98 33 GLY B CA 1
ATOM 3018 C C . GLY B 1 33 ? 6.797 -9.703 7.387 1 98 33 GLY B C 1
ATOM 3019 O O . GLY B 1 33 ? 5.793 -9.812 8.094 1 98 33 GLY B O 1
ATOM 3020 N N . THR B 1 34 ? 7.652 -10.727 7.246 1 97.94 34 THR B N 1
ATOM 3021 C CA . THR B 1 34 ? 7.508 -11.984 7.973 1 97.94 34 THR B CA 1
ATOM 3022 C C . THR B 1 34 ? 8.531 -12.078 9.094 1 97.94 34 THR B C 1
ATOM 3024 O O . THR B 1 34 ? 9.711 -11.758 8.906 1 97.94 34 THR B O 1
ATOM 3027 N N . THR B 1 35 ? 8.078 -12.461 10.266 1 96.5 35 THR B N 1
ATOM 3028 C CA . THR B 1 35 ? 8.984 -12.602 11.398 1 96.5 35 THR B CA 1
ATOM 3029 C C . THR B 1 35 ? 8.531 -13.727 12.312 1 96.5 35 THR B C 1
ATOM 3031 O O . THR B 1 35 ? 7.508 -14.375 12.062 1 96.5 35 THR B O 1
ATOM 3034 N N . ASN B 1 36 ? 9.398 -14.023 13.281 1 97.94 36 ASN B N 1
ATOM 3035 C CA . ASN B 1 36 ? 9 -14.969 14.32 1 97.94 36 ASN B CA 1
ATOM 3036 C C . ASN B 1 36 ? 7.875 -14.414 15.188 1 97.94 36 ASN B C 1
ATOM 3038 O O . ASN B 1 36 ? 7.926 -13.258 15.609 1 97.94 36 ASN B O 1
ATOM 3042 N N . ALA B 1 37 ? 6.902 -15.258 15.469 1 98.31 37 ALA B N 1
ATOM 3043 C CA . ALA B 1 37 ? 5.711 -14.82 16.203 1 98.31 37 ALA B CA 1
ATOM 3044 C C . ALA B 1 37 ? 6.062 -14.398 17.625 1 98.31 37 ALA B C 1
ATOM 3046 O O . ALA B 1 37 ? 5.32 -13.641 18.25 1 98.31 37 ALA B O 1
ATOM 3047 N N . LYS B 1 38 ? 7.168 -14.828 18.156 1 98 38 LYS B N 1
ATOM 3048 C CA . LYS B 1 38 ? 7.562 -14.508 19.516 1 98 38 LYS B CA 1
ATOM 3049 C C . LYS B 1 38 ? 7.711 -13 19.719 1 98 38 LYS B C 1
ATOM 3051 O O . LYS B 1 38 ? 7.531 -12.484 20.812 1 98 38 LYS B O 1
ATOM 3056 N N . TYR B 1 39 ? 8.023 -12.305 18.656 1 98.12 39 TYR B N 1
ATOM 3057 C CA . TYR B 1 39 ? 8.281 -10.867 18.766 1 98.12 39 TYR B CA 1
ATOM 3058 C C . TYR B 1 39 ? 6.977 -10.102 18.969 1 98.12 39 TYR B C 1
ATOM 3060 O O . TYR B 1 39 ? 6.996 -8.93 19.359 1 98.12 39 TYR B O 1
ATOM 3068 N N . LEU B 1 40 ? 5.836 -10.758 18.688 1 98.56 40 LEU B N 1
ATOM 3069 C CA . LEU B 1 40 ? 4.559 -10.125 19 1 98.56 40 LEU B CA 1
ATOM 3070 C C . LEU B 1 40 ? 4.441 -9.852 20.5 1 98.56 40 LEU B C 1
ATOM 3072 O O . LEU B 1 40 ? 3.891 -8.82 20.906 1 98.56 40 LEU B O 1
ATOM 3076 N N . GLY B 1 41 ? 4.969 -10.773 21.266 1 98.25 41 GLY B N 1
ATOM 3077 C CA . GLY B 1 41 ? 5.02 -10.539 22.703 1 98.25 41 GLY B CA 1
ATOM 3078 C C . GLY B 1 41 ? 5.887 -9.352 23.078 1 98.25 41 GLY B C 1
ATOM 3079 O O . GLY B 1 41 ? 5.531 -8.578 23.969 1 98.25 41 GLY B O 1
ATOM 3080 N N . THR B 1 42 ? 7.02 -9.195 22.391 1 98.06 42 THR B N 1
ATOM 3081 C CA . THR B 1 42 ? 7.91 -8.055 22.609 1 98.06 42 THR B CA 1
ATOM 3082 C C . THR B 1 42 ? 7.191 -6.746 22.312 1 98.06 42 THR B C 1
ATOM 3084 O O . THR B 1 42 ? 7.258 -5.801 23.094 1 98.06 42 THR B O 1
ATOM 3087 N N . VAL B 1 43 ? 6.492 -6.715 21.219 1 98.69 43 VAL B N 1
ATOM 3088 C CA . VAL B 1 43 ? 5.77 -5.52 20.797 1 98.69 43 VAL B CA 1
ATOM 3089 C C . VAL B 1 43 ? 4.648 -5.215 21.781 1 98.69 43 VAL B C 1
ATOM 3091 O O . VAL B 1 43 ? 4.441 -4.055 22.156 1 98.69 43 VAL B O 1
ATOM 3094 N N . GLN B 1 44 ? 3.941 -6.273 22.172 1 98.81 44 GLN B N 1
ATOM 3095 C CA . GLN B 1 44 ? 2.881 -6.09 23.172 1 98.81 44 GLN B CA 1
ATOM 3096 C C . GLN B 1 44 ? 3.43 -5.492 24.453 1 98.81 44 GLN B C 1
ATOM 3098 O O . GLN B 1 44 ? 2.826 -4.582 25.031 1 98.81 44 GLN B O 1
ATOM 3103 N N . GLU B 1 45 ? 4.547 -5.961 24.922 1 98.75 45 GLU B N 1
ATOM 3104 C CA . GLU B 1 45 ? 5.16 -5.461 26.141 1 98.75 45 GLU B CA 1
ATOM 3105 C C . GLU B 1 45 ? 5.512 -3.98 26.016 1 98.75 45 GLU B C 1
ATOM 3107 O O . GLU B 1 45 ? 5.227 -3.191 26.922 1 98.75 45 GLU B O 1
ATOM 3112 N N . ILE B 1 46 ? 6.125 -3.592 24.891 1 98.81 46 ILE B N 1
ATOM 3113 C CA . ILE B 1 46 ? 6.492 -2.193 24.688 1 98.81 46 ILE B CA 1
ATOM 3114 C C . ILE B 1 46 ? 5.238 -1.322 24.719 1 98.81 46 ILE B C 1
ATOM 3116 O O . ILE B 1 46 ? 5.215 -0.276 25.375 1 98.81 46 ILE B O 1
ATOM 3120 N N . ALA B 1 47 ? 4.172 -1.78 24.031 1 98.81 47 ALA B N 1
ATOM 3121 C CA . ALA B 1 47 ? 2.936 -1.011 23.938 1 98.81 47 ALA B CA 1
ATOM 3122 C C . ALA B 1 47 ? 2.299 -0.823 25.312 1 98.81 47 ALA B C 1
ATOM 3124 O O . ALA B 1 47 ? 1.765 0.245 25.625 1 98.81 47 ALA B O 1
ATOM 3125 N N . GLU B 1 48 ? 2.367 -1.807 26.188 1 98.75 48 GLU B N 1
ATOM 3126 C CA . GLU B 1 48 ? 1.687 -1.782 27.469 1 98.75 48 GLU B CA 1
ATOM 3127 C C . GLU B 1 48 ? 2.541 -1.095 28.531 1 98.75 48 GLU B C 1
ATOM 3129 O O . GLU B 1 48 ? 2.016 -0.391 29.406 1 98.75 48 GLU B O 1
ATOM 3134 N N . ARG B 1 49 ? 3.816 -1.22 28.469 1 98.69 49 ARG B N 1
ATOM 3135 C CA . ARG B 1 49 ? 4.699 -0.688 29.5 1 98.69 49 ARG B CA 1
ATOM 3136 C C . ARG B 1 49 ? 5.066 0.765 29.203 1 98.69 49 ARG B C 1
ATOM 3138 O O . ARG B 1 49 ? 5.125 1.589 30.125 1 98.69 49 ARG B O 1
ATOM 3145 N N . TRP B 1 50 ? 5.375 1.052 27.938 1 98.75 50 TRP B N 1
ATOM 3146 C CA . TRP B 1 50 ? 5.887 2.383 27.625 1 98.75 50 TRP B CA 1
ATOM 3147 C C . TRP B 1 50 ? 4.938 3.113 26.672 1 98.75 50 TRP B C 1
ATOM 3149 O O . TRP B 1 50 ? 4.961 4.344 26.594 1 98.75 50 TRP B O 1
ATOM 3159 N N . GLY B 1 51 ? 4.16 2.369 25.906 1 98.38 51 GLY B N 1
ATOM 3160 C CA . GLY B 1 51 ? 3.227 2.977 24.969 1 98.38 51 GLY B CA 1
ATOM 3161 C C . GLY B 1 51 ? 1.888 3.312 25.594 1 98.38 51 GLY B C 1
ATOM 3162 O O . GLY B 1 51 ? 1.786 3.461 26.812 1 98.38 51 GLY B O 1
ATOM 3163 N N . ASN B 1 52 ? 0.866 3.535 24.75 1 97.75 52 ASN B N 1
ATOM 3164 C CA . ASN B 1 52 ? -0.46 3.887 25.25 1 97.75 52 ASN B CA 1
ATOM 3165 C C . ASN B 1 52 ? -1.4 2.684 25.234 1 97.75 52 ASN B C 1
ATOM 3167 O O . ASN B 1 52 ? -2.619 2.844 25.312 1 97.75 52 ASN B O 1
ATOM 3171 N N . GLY B 1 53 ? -0.843 1.493 24.984 1 98.38 53 GLY B N 1
ATOM 3172 C CA . GLY B 1 53 ? -1.632 0.272 25.047 1 98.38 53 GLY B CA 1
ATOM 3173 C C . GLY B 1 53 ? -2.219 -0.122 23.703 1 98.38 53 GLY B C 1
ATOM 3174 O O . GLY B 1 53 ? -2.811 -1.196 23.562 1 98.38 53 GLY B O 1
ATOM 3175 N N . THR B 1 54 ? -2.047 0.719 22.672 1 98 54 THR B N 1
ATOM 3176 C CA . THR B 1 54 ? -2.555 0.408 21.344 1 98 54 THR B CA 1
ATOM 3177 C C . THR B 1 54 ? -1.413 0.014 20.406 1 98 54 THR B C 1
ATOM 3179 O O . THR B 1 54 ? -0.24 0.19 20.75 1 98 54 THR B O 1
ATOM 3182 N N . PHE B 1 55 ? -1.802 -0.637 19.375 1 98.12 55 PHE B N 1
ATOM 3183 C CA . PHE B 1 55 ? -0.886 -1.106 18.344 1 98.12 55 PHE B CA 1
ATOM 3184 C C . PHE B 1 55 ? -1.435 -0.804 16.953 1 98.12 55 PHE B C 1
ATOM 3186 O O . PHE B 1 55 ? -2.621 -1.008 16.688 1 98.12 55 PHE B O 1
ATOM 3193 N N . HIS B 1 56 ? -0.575 -0.245 16.125 1 98.69 56 HIS B N 1
ATOM 3194 C CA . HIS B 1 56 ? -0.946 0.027 14.75 1 98.69 56 HIS B CA 1
ATOM 3195 C C . HIS B 1 56 ? -0.098 -0.792 13.781 1 98.69 56 HIS B C 1
ATOM 3197 O O . HIS B 1 56 ? 1.131 -0.809 13.883 1 98.69 56 HIS B O 1
ATOM 3203 N N . ILE B 1 57 ? -0.751 -1.538 12.867 1 98.62 57 ILE B N 1
ATOM 3204 C CA . ILE B 1 57 ? -0.042 -2.209 11.789 1 98.62 57 ILE B CA 1
ATOM 3205 C C . ILE B 1 57 ? 0.418 -1.179 10.758 1 98.62 57 ILE B C 1
ATOM 3207 O O . ILE B 1 57 ? -0.397 -0.63 10.008 1 98.62 57 ILE B O 1
ATOM 3211 N N . GLY B 1 58 ? 1.665 -0.964 10.719 1 98.38 58 GLY B N 1
ATOM 3212 C CA . GLY B 1 58 ? 2.188 0.082 9.852 1 98.38 58 GLY B CA 1
ATOM 3213 C C . GLY B 1 58 ? 1.88 -0.148 8.383 1 98.38 58 GLY B C 1
ATOM 3214 O O . GLY B 1 58 ? 1.916 -1.284 7.906 1 98.38 58 GLY B O 1
ATOM 3215 N N . MET B 1 59 ? 1.743 0.913 7.68 1 97.56 59 MET B N 1
ATOM 3216 C CA . MET B 1 59 ? 1.419 0.837 6.258 1 97.56 59 MET B CA 1
ATOM 3217 C C . MET B 1 59 ? 2.578 0.24 5.465 1 97.56 59 MET B C 1
ATOM 3219 O O . MET B 1 59 ? 2.404 -0.169 4.316 1 97.56 59 MET B O 1
ATOM 3223 N N . ARG B 1 60 ? 3.744 0.245 6.055 1 97.81 60 ARG B N 1
ATOM 3224 C CA . ARG B 1 60 ? 4.898 -0.375 5.418 1 97.81 60 ARG B CA 1
ATOM 3225 C C . ARG B 1 60 ? 5.363 -1.601 6.199 1 97.81 60 ARG B C 1
ATOM 3227 O O . ARG B 1 60 ? 6.566 -1.871 6.281 1 97.81 60 ARG B O 1
ATOM 3234 N N . GLN B 1 61 ? 4.469 -2.248 6.848 1 98.31 61 GLN B N 1
ATOM 3235 C CA . GLN B 1 61 ? 4.691 -3.51 7.547 1 98.31 61 GLN B CA 1
ATOM 3236 C C . GLN B 1 61 ? 5.676 -3.334 8.703 1 98.31 61 GLN B C 1
ATOM 3238 O O . GLN B 1 61 ? 6.602 -4.133 8.859 1 98.31 61 GLN B O 1
ATOM 3243 N N . THR B 1 62 ? 5.531 -2.279 9.484 1 98.56 62 THR B N 1
ATOM 3244 C CA . THR B 1 62 ? 6.25 -2.07 10.734 1 98.56 62 THR B CA 1
ATOM 3245 C C . THR B 1 62 ? 5.336 -2.326 11.93 1 98.56 62 THR B C 1
ATOM 3247 O O . THR B 1 62 ? 4.109 -2.262 11.812 1 98.56 62 THR B O 1
ATOM 3250 N N . PHE B 1 63 ? 5.957 -2.664 13.039 1 98.69 63 PHE B N 1
ATOM 3251 C CA . PHE B 1 63 ? 5.258 -2.596 14.32 1 98.69 63 PHE B CA 1
ATOM 3252 C C . PHE B 1 63 ? 5.234 -1.165 14.844 1 98.69 63 PHE B C 1
ATOM 3254 O O . PHE B 1 63 ? 6.258 -0.645 15.289 1 98.69 63 PHE B O 1
ATOM 3261 N N . ASN B 1 64 ? 4.055 -0.53 14.773 1 98.75 64 ASN B N 1
ATOM 3262 C CA . ASN B 1 64 ? 3.922 0.84 15.258 1 98.75 64 ASN B CA 1
ATOM 3263 C C . ASN B 1 64 ? 3.387 0.882 16.688 1 98.75 64 ASN B C 1
ATOM 3265 O O . ASN B 1 64 ? 2.285 0.401 16.953 1 98.75 64 ASN B O 1
ATOM 3269 N N . ILE B 1 65 ? 4.129 1.439 17.578 1 98.88 65 ILE B N 1
ATOM 3270 C CA . ILE B 1 65 ? 3.766 1.518 18.984 1 98.88 65 ILE B CA 1
ATOM 3271 C C . ILE B 1 65 ? 3.66 2.98 19.406 1 98.88 65 ILE B C 1
ATOM 3273 O O . ILE B 1 65 ? 4.664 3.609 19.75 1 98.88 65 ILE B O 1
ATOM 3277 N N . PRO B 1 66 ? 2.473 3.523 19.453 1 98.44 66 PRO B N 1
ATOM 3278 C CA . PRO B 1 66 ? 2.307 4.934 19.812 1 98.44 66 PRO B CA 1
ATOM 3279 C C . PRO B 1 66 ? 2.33 5.168 21.312 1 98.44 66 PRO B C 1
ATOM 3281 O O . PRO B 1 66 ? 2.209 4.219 22.094 1 98.44 66 PRO B O 1
ATOM 3284 N N . GLY B 1 67 ? 2.572 6.43 21.688 1 98.12 67 GLY B N 1
ATOM 3285 C CA . GLY B 1 67 ? 2.352 6.863 23.047 1 98.12 67 GLY B CA 1
ATOM 3286 C C . GLY B 1 67 ? 3.592 6.758 23.922 1 98.12 67 GLY B C 1
ATOM 3287 O O . GLY B 1 67 ? 3.5 6.797 25.156 1 98.12 67 GLY B O 1
ATOM 3288 N N . ILE B 1 68 ? 4.719 6.645 23.281 1 98.56 68 ILE B N 1
ATOM 3289 C CA . ILE B 1 68 ? 5.953 6.535 24.062 1 98.56 68 ILE B CA 1
ATOM 3290 C C . ILE B 1 68 ? 6.453 7.926 24.438 1 98.56 68 ILE B C 1
ATOM 3292 O O . ILE B 1 68 ? 6.688 8.766 23.562 1 98.56 68 ILE B O 1
ATOM 3296 N N . LYS B 1 69 ? 6.633 8.164 25.688 1 97.88 69 LYS B N 1
ATOM 3297 C CA . LYS B 1 69 ? 7.148 9.445 26.156 1 97.88 69 LYS B CA 1
ATOM 3298 C C . LYS B 1 69 ? 8.625 9.609 25.812 1 97.88 69 LYS B C 1
ATOM 3300 O O . LYS B 1 69 ? 9.391 8.641 25.859 1 97.8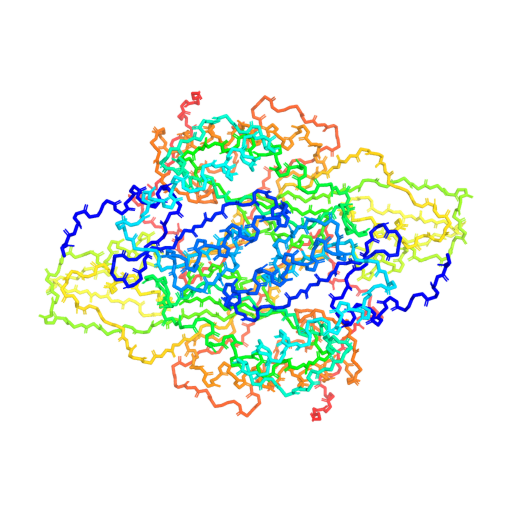8 69 LYS B O 1
ATOM 3305 N N . TYR B 1 70 ? 9.008 10.812 25.578 1 97 70 TYR B N 1
ATOM 3306 C CA . TYR B 1 70 ? 10.375 11.117 25.188 1 97 70 TYR B CA 1
ATOM 3307 C C . TYR B 1 70 ? 11.367 10.586 26.219 1 97 70 TYR B C 1
ATOM 3309 O O . TYR B 1 70 ? 12.391 9.992 25.844 1 97 70 TYR B O 1
ATOM 3317 N N . GLU B 1 71 ? 11.062 10.742 27.484 1 96.5 71 GLU B N 1
ATOM 3318 C CA . GLU B 1 71 ? 11.977 10.391 28.562 1 96.5 71 GLU B CA 1
ATOM 3319 C C . GLU B 1 71 ? 12.172 8.875 28.656 1 96.5 71 GLU B C 1
ATOM 3321 O O . GLU B 1 71 ? 13.078 8.398 29.328 1 96.5 71 GLU B O 1
ATOM 3326 N N . LYS B 1 72 ? 11.273 8.148 27.953 1 97.94 72 LYS B N 1
ATOM 3327 C CA . LYS B 1 72 ? 11.328 6.695 28.047 1 97.94 72 LYS B CA 1
ATOM 3328 C C . LYS B 1 72 ? 11.992 6.09 26.812 1 97.94 72 LYS B C 1
ATOM 3330 O O . LYS B 1 72 ? 12.211 4.879 26.734 1 97.94 72 LYS B O 1
ATOM 3335 N N . ILE B 1 73 ? 12.406 6.84 25.844 1 97.75 73 ILE B N 1
ATOM 3336 C CA . ILE B 1 73 ? 12.945 6.375 24.578 1 97.75 73 ILE B CA 1
ATOM 3337 C C . ILE B 1 73 ? 14.227 5.574 24.812 1 97.75 73 ILE B C 1
ATOM 3339 O O . ILE B 1 73 ? 14.43 4.52 24.219 1 97.75 73 ILE B O 1
ATOM 3343 N N . GLU B 1 74 ? 15.039 6.059 25.734 1 97.19 74 GLU B N 1
ATOM 3344 C CA . GLU B 1 74 ? 16.297 5.355 26.016 1 97.19 74 GLU B CA 1
ATOM 3345 C C . GLU B 1 74 ? 16.031 3.955 26.562 1 97.19 74 GLU B C 1
ATOM 3347 O O . GLU B 1 74 ? 16.719 3 26.188 1 97.19 74 GLU B O 1
ATOM 3352 N N . GLU B 1 75 ? 15.078 3.834 27.422 1 98.25 75 GLU B N 1
ATOM 3353 C CA . GLU B 1 75 ? 14.703 2.537 27.984 1 98.25 75 GLU B CA 1
ATOM 3354 C C . GLU B 1 75 ? 14.188 1.598 26.891 1 98.25 75 GLU B C 1
ATOM 3356 O O . GLU B 1 75 ? 14.539 0.417 26.875 1 98.25 75 GLU B O 1
ATOM 3361 N N . VAL B 1 76 ? 13.344 2.133 26.047 1 98.62 76 VAL B N 1
ATOM 3362 C CA . VAL B 1 76 ? 12.773 1.339 24.953 1 98.62 76 VAL B CA 1
ATOM 3363 C C . VAL B 1 76 ? 13.883 0.893 24 1 98.62 76 VAL B C 1
ATOM 3365 O O . VAL B 1 76 ? 13.906 -0.263 23.578 1 98.62 76 VAL B O 1
ATOM 3368 N N . ASN B 1 77 ? 14.789 1.822 23.688 1 98 77 ASN B N 1
ATOM 3369 C CA . ASN B 1 77 ? 15.906 1.503 22.812 1 98 77 ASN B CA 1
ATOM 3370 C C . ASN B 1 77 ? 16.75 0.352 23.359 1 98 77 ASN B C 1
ATOM 3372 O O . ASN B 1 77 ? 17.125 -0.556 22.609 1 98 77 ASN B O 1
ATOM 3376 N N . ALA B 1 78 ? 17.016 0.374 24.609 1 98.31 78 ALA B N 1
ATOM 3377 C CA . ALA B 1 78 ? 17.781 -0.702 25.234 1 98.31 78 ALA B CA 1
ATOM 3378 C C . ALA B 1 78 ? 17.016 -2.02 25.188 1 98.31 78 ALA B C 1
ATOM 3380 O O . ALA B 1 78 ? 17.594 -3.084 25 1 98.31 78 ALA B O 1
ATOM 3381 N N . PHE B 1 79 ? 15.75 -1.896 25.375 1 98.31 79 PHE B N 1
ATOM 3382 C CA . PHE B 1 79 ? 14.891 -3.068 25.438 1 98.31 79 PHE B CA 1
ATOM 3383 C C . PHE B 1 79 ? 14.844 -3.787 24.094 1 98.31 79 PHE B C 1
ATOM 3385 O O . PHE B 1 79 ? 14.75 -5.016 24.047 1 98.31 79 PHE B O 1
ATOM 3392 N N . ILE B 1 80 ? 14.992 -3.053 22.953 1 97.94 80 ILE B N 1
ATOM 3393 C CA . ILE B 1 80 ? 14.773 -3.686 21.656 1 97.94 80 ILE B CA 1
ATOM 3394 C C . ILE B 1 80 ? 16.125 -4.098 21.047 1 97.94 80 ILE B C 1
ATOM 3396 O O . ILE B 1 80 ? 16.188 -4.516 19.891 1 97.94 80 ILE B O 1
ATOM 3400 N N . LYS B 1 81 ? 17.172 -4.027 21.797 1 98 81 LYS B N 1
ATOM 3401 C CA . LYS B 1 81 ? 18.516 -4.332 21.312 1 98 81 LYS B CA 1
ATOM 3402 C C . LYS B 1 81 ? 18.578 -5.754 20.75 1 98 81 LYS B C 1
ATOM 3404 O O . LYS B 1 81 ? 19.109 -5.973 19.656 1 98 81 LYS B O 1
ATOM 3409 N N . ASP B 1 82 ? 18.062 -6.723 21.484 1 97 82 ASP B N 1
ATOM 3410 C CA . ASP B 1 82 ? 18.109 -8.117 21.062 1 97 82 ASP B CA 1
ATOM 3411 C C . ASP B 1 82 ? 17.281 -8.328 19.797 1 97 82 ASP B C 1
ATOM 3413 O O . ASP B 1 82 ? 17.656 -9.141 18.938 1 97 82 ASP B O 1
ATOM 3417 N N . TYR B 1 83 ? 16.156 -7.633 19.75 1 97.75 83 TYR B N 1
ATOM 3418 C CA . TYR B 1 83 ? 15.344 -7.695 18.547 1 97.75 83 TYR B CA 1
ATOM 3419 C C . TYR B 1 83 ? 16.141 -7.227 17.328 1 97.75 83 TYR B C 1
ATOM 3421 O O . TYR B 1 83 ? 16.125 -7.875 16.281 1 97.75 83 TYR B O 1
ATOM 3429 N N . LEU B 1 84 ? 16.859 -6.094 17.469 1 97.56 84 LEU B N 1
ATOM 3430 C CA . LEU B 1 84 ? 17.672 -5.551 16.391 1 97.56 84 LEU B CA 1
ATOM 3431 C C . LEU B 1 84 ? 18.75 -6.539 15.977 1 97.56 84 LEU B C 1
ATOM 3433 O O . LEU B 1 84 ? 19.016 -6.73 14.781 1 97.56 84 LEU B O 1
ATOM 3437 N N . GLU B 1 85 ? 19.375 -7.176 16.953 1 97.56 85 GLU B N 1
ATOM 3438 C CA . GLU B 1 85 ? 20.422 -8.148 16.672 1 97.56 85 GLU B CA 1
ATOM 3439 C C . GLU B 1 85 ? 19.906 -9.32 15.859 1 97.56 85 GLU B C 1
ATOM 3441 O O . GLU B 1 85 ? 20.5 -9.703 14.844 1 97.56 85 GLU B O 1
ATOM 3446 N N . GLU B 1 86 ? 18.797 -9.805 16.234 1 97 86 GLU B N 1
ATOM 3447 C CA . GLU B 1 86 ? 18.266 -11 15.594 1 97 86 GLU B CA 1
ATOM 3448 C C . GLU B 1 86 ? 17.688 -10.672 14.219 1 97 86 GLU B C 1
ATOM 3450 O O . GLU B 1 86 ? 17.969 -11.367 13.234 1 97 86 GLU B O 1
ATOM 3455 N N . VAL B 1 87 ? 16.891 -9.641 14.109 1 96.31 87 VAL B N 1
ATOM 3456 C CA . VAL B 1 87 ? 16.109 -9.359 12.906 1 96.31 87 VAL B CA 1
ATOM 3457 C C . VAL B 1 87 ? 17 -8.703 11.852 1 96.31 87 VAL B C 1
ATOM 3459 O O . VAL B 1 87 ? 17 -9.109 10.688 1 96.31 87 VAL B O 1
ATOM 3462 N N . GLU B 1 88 ? 17.859 -7.73 12.227 1 96.12 88 GLU B N 1
ATOM 3463 C CA . GLU B 1 88 ? 18.641 -6.969 11.266 1 96.12 88 GLU B CA 1
ATOM 3464 C C . GLU B 1 88 ? 19.984 -7.641 10.992 1 96.12 88 GLU B C 1
ATOM 3466 O O . GLU B 1 88 ? 20.422 -7.73 9.836 1 96.12 88 GLU B O 1
ATOM 3471 N N . VAL B 1 89 ? 20.609 -8.188 12.023 1 96.94 89 VAL B N 1
ATOM 3472 C CA . VAL B 1 89 ? 21.969 -8.68 11.875 1 96.94 89 VAL B CA 1
ATOM 3473 C C . VAL B 1 89 ? 21.953 -10.18 11.578 1 96.94 89 VAL B C 1
ATOM 3475 O O . VAL B 1 89 ? 22.453 -10.625 10.539 1 96.94 89 VAL B O 1
ATOM 3478 N N . GLU B 1 90 ? 21.344 -10.945 12.414 1 97.12 90 GLU B N 1
ATOM 3479 C CA . GLU B 1 90 ? 21.375 -12.398 12.242 1 97.12 90 GLU B CA 1
ATOM 3480 C C . GLU B 1 90 ? 20.562 -12.836 11.023 1 97.12 90 GLU B C 1
ATOM 3482 O O . GLU B 1 90 ? 21.016 -13.664 10.234 1 97.12 90 GLU B O 1
ATOM 3487 N N . GLU B 1 91 ? 19.406 -12.258 10.867 1 96 91 GLU B N 1
ATOM 3488 C CA . GLU B 1 91 ? 18.516 -12.695 9.789 1 96 91 GLU B CA 1
ATOM 3489 C C . GLU B 1 91 ? 18.906 -12.047 8.461 1 96 91 GLU B C 1
ATOM 3491 O O . GLU B 1 91 ? 18.906 -12.711 7.422 1 96 91 GLU B O 1
ATOM 3496 N N . CYS B 1 92 ? 19.25 -10.75 8.43 1 96.75 92 CYS B N 1
ATOM 3497 C CA . CYS B 1 92 ? 19.453 -10.016 7.18 1 96.75 92 CYS B CA 1
ATOM 3498 C C . CYS B 1 92 ? 20.938 -9.789 6.906 1 96.75 92 CYS B C 1
ATOM 3500 O O . CYS B 1 92 ? 21.312 -9.344 5.82 1 96.75 92 CYS B O 1
ATOM 3502 N N . ASP B 1 93 ? 21.797 -10.047 7.91 1 97 93 ASP B N 1
ATOM 3503 C CA . ASP B 1 93 ? 23.234 -9.875 7.785 1 97 93 ASP B CA 1
ATOM 3504 C C . ASP B 1 93 ? 23.594 -8.414 7.543 1 97 93 ASP B C 1
ATOM 3506 O O . ASP B 1 93 ? 24.469 -8.109 6.73 1 97 93 ASP B O 1
ATOM 3510 N N . CYS B 1 94 ? 22.781 -7.531 8.094 1 96.25 94 CYS B N 1
ATOM 3511 C CA . CYS B 1 94 ? 23.078 -6.113 7.969 1 96.25 94 CYS B CA 1
ATOM 3512 C C . CYS B 1 94 ? 24.391 -5.77 8.648 1 96.25 94 CYS B C 1
ATOM 3514 O O . CYS B 1 94 ? 24.719 -6.316 9.703 1 96.25 94 CYS B O 1
ATOM 3516 N N . ASN B 1 95 ? 25.141 -4.879 8.047 1 94.44 95 ASN B N 1
ATOM 3517 C CA . ASN B 1 95 ? 26.422 -4.434 8.602 1 94.44 95 ASN B CA 1
ATOM 3518 C C . ASN B 1 95 ? 26.219 -3.365 9.672 1 94.44 95 ASN B C 1
ATOM 3520 O O . ASN B 1 95 ? 26.531 -2.191 9.445 1 94.44 95 ASN B O 1
ATOM 3524 N N . MET B 1 96 ? 25.812 -3.844 10.812 1 93.88 96 MET B N 1
ATOM 3525 C CA . MET B 1 96 ? 25.609 -2.953 11.953 1 93.88 96 MET B CA 1
ATOM 3526 C C . MET B 1 96 ? 25.828 -3.693 13.266 1 93.88 96 MET B C 1
ATOM 3528 O O . MET B 1 96 ? 25.812 -4.926 13.297 1 93.88 96 MET B O 1
ATOM 3532 N N . LYS B 1 97 ? 26.125 -2.912 14.336 1 94.38 97 LYS B N 1
ATOM 3533 C CA . LYS B 1 97 ? 26.219 -3.426 15.695 1 94.38 97 LYS B CA 1
ATOM 3534 C C . LYS B 1 97 ? 25.203 -2.771 16.609 1 94.38 97 LY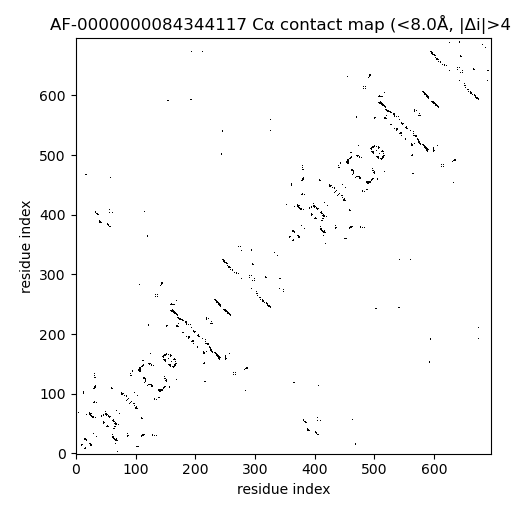S B C 1
ATOM 3536 O O . LYS B 1 97 ? 25.391 -1.637 17.062 1 94.38 97 LYS B O 1
ATOM 3541 N N . PRO B 1 98 ? 24.125 -3.547 16.844 1 94.69 98 PRO B N 1
ATOM 3542 C CA . PRO B 1 98 ? 23.094 -2.982 17.719 1 94.69 98 PRO B CA 1
ATOM 3543 C C . PRO B 1 98 ? 23.641 -2.607 19.094 1 94.69 98 PRO B C 1
ATOM 3545 O O . PRO B 1 98 ? 24.484 -3.32 19.656 1 94.69 98 PRO B O 1
ATOM 3548 N N . ASP B 1 99 ? 23.234 -1.434 19.578 1 94.12 99 ASP B N 1
ATOM 3549 C CA . ASP B 1 99 ? 23.562 -0.957 20.922 1 94.12 99 ASP B CA 1
ATOM 3550 C C . ASP B 1 99 ? 22.328 -0.435 21.641 1 94.12 99 ASP B C 1
ATOM 3552 O O . ASP B 1 99 ? 21.203 -0.791 21.281 1 94.12 99 ASP B O 1
ATOM 3556 N N . ASP B 1 100 ? 22.562 0.344 22.688 1 95.44 100 ASP B N 1
ATOM 3557 C CA . ASP B 1 100 ? 21.438 0.739 23.531 1 95.44 100 ASP B CA 1
ATOM 3558 C C . ASP B 1 100 ? 20.75 1.973 22.969 1 95.44 100 ASP B C 1
ATOM 3560 O O . ASP B 1 100 ? 19.828 2.516 23.594 1 95.44 100 ASP B O 1
ATOM 3564 N N . ASN B 1 101 ? 21.094 2.346 21.75 1 94.56 101 ASN B N 1
ATOM 3565 C CA . ASN B 1 101 ? 20.562 3.602 21.234 1 94.56 101 ASN B CA 1
ATOM 3566 C C . ASN B 1 101 ? 19.469 3.365 20.203 1 94.56 101 ASN B C 1
ATOM 3568 O O . ASN B 1 101 ? 18.938 4.316 19.625 1 94.56 101 ASN B O 1
ATOM 3572 N N . GLY B 1 102 ? 19.141 2.121 19.984 1 96.44 102 GLY B N 1
ATOM 3573 C CA . GLY B 1 102 ? 18.047 1.827 19.062 1 96.44 102 GLY B CA 1
ATOM 3574 C C . GLY B 1 102 ? 18.5 1.794 17.609 1 96.44 102 GLY B C 1
ATOM 3575 O O . GLY B 1 102 ? 19.625 1.431 17.312 1 96.44 102 GLY B O 1
ATOM 3576 N N . TYR B 1 103 ? 17.578 2.025 16.688 1 96.81 103 TYR B N 1
ATOM 3577 C CA . TYR B 1 103 ? 17.891 2.014 15.266 1 96.81 103 TYR B CA 1
ATOM 3578 C C . TYR B 1 103 ? 18.891 3.111 14.914 1 96.81 103 TYR B C 1
ATOM 3580 O O . TYR B 1 103 ? 18.797 4.234 15.414 1 96.81 103 TYR B O 1
ATOM 3588 N N . PRO B 1 104 ? 19.734 2.818 14.008 1 95.25 104 PRO B N 1
ATOM 3589 C CA . PRO B 1 104 ? 20.766 3.812 13.664 1 95.25 104 PRO B CA 1
ATOM 3590 C C . PRO B 1 104 ? 20.266 4.84 12.648 1 95.25 104 PRO B C 1
ATOM 3592 O O . PRO B 1 104 ? 20.875 5.914 12.516 1 95.25 104 PRO B O 1
ATOM 3595 N N . THR B 1 105 ? 19.297 4.492 11.859 1 93.5 105 THR B N 1
ATOM 3596 C CA . THR B 1 105 ? 18.797 5.371 10.805 1 93.5 105 THR B CA 1
ATOM 3597 C C . THR B 1 105 ? 17.375 4.996 10.414 1 93.5 105 THR B C 1
ATOM 3599 O O . THR B 1 105 ? 16.906 3.896 10.719 1 93.5 105 THR B O 1
ATOM 3602 N N . ILE B 1 106 ? 16.719 5.984 9.844 1 91.5 106 ILE B N 1
ATOM 3603 C CA . ILE B 1 106 ? 15.398 5.758 9.273 1 91.5 106 ILE B CA 1
ATOM 3604 C C . ILE B 1 106 ? 15.477 5.828 7.75 1 91.5 106 ILE B C 1
ATOM 3606 O O . ILE B 1 106 ? 14.461 5.734 7.062 1 91.5 106 ILE B O 1
ATOM 3610 N N . GLY B 1 107 ? 16.656 6.012 7.164 1 89.75 107 GLY B N 1
ATOM 3611 C CA . GLY B 1 107 ? 16.859 6.277 5.746 1 89.75 107 GLY B CA 1
ATOM 3612 C C . GLY B 1 107 ? 16.141 5.277 4.852 1 89.75 107 GLY B C 1
ATOM 3613 O O . GLY B 1 107 ? 15.109 5.598 4.262 1 89.75 107 GLY B O 1
ATOM 3614 N N . ALA B 1 108 ? 16.672 4.121 4.875 1 92.31 108 ALA B N 1
ATOM 3615 C CA . ALA B 1 108 ? 15.953 3.062 4.164 1 92.31 108 ALA B CA 1
ATOM 3616 C C . ALA B 1 108 ? 14.719 2.617 4.941 1 92.31 108 ALA B C 1
ATOM 3618 O O . ALA B 1 108 ? 14.82 2.211 6.102 1 92.31 108 ALA B O 1
ATOM 3619 N N . ARG B 1 109 ? 13.625 2.754 4.379 1 95.69 109 ARG B N 1
ATOM 3620 C CA . ARG B 1 109 ? 12.391 2.332 5.039 1 95.69 109 ARG B CA 1
ATOM 3621 C C . ARG B 1 109 ? 12.266 0.813 5.039 1 95.69 109 ARG B C 1
ATOM 3623 O O . ARG B 1 109 ? 13 0.123 4.328 1 95.69 109 ARG B O 1
ATOM 3630 N N . ASN B 1 110 ? 11.367 0.337 5.91 1 98.19 110 ASN B N 1
ATOM 3631 C CA . ASN B 1 110 ? 11.141 -1.104 5.973 1 98.19 110 ASN B CA 1
ATOM 3632 C C . ASN B 1 110 ? 10.781 -1.673 4.602 1 98.19 110 ASN B C 1
ATOM 3634 O O . ASN B 1 110 ? 9.922 -1.129 3.906 1 98.19 110 ASN B O 1
ATOM 3638 N N . ILE B 1 111 ? 11.484 -2.703 4.195 1 98.56 111 ILE B N 1
ATOM 3639 C CA . ILE B 1 111 ? 11.148 -3.387 2.951 1 98.56 111 ILE B CA 1
ATOM 3640 C C . ILE B 1 111 ? 9.852 -4.168 3.125 1 98.56 111 ILE B C 1
ATOM 3642 O O . ILE B 1 111 ? 9.734 -5.004 4.023 1 98.56 111 ILE B O 1
ATOM 3646 N N . MET B 1 112 ? 8.906 -3.873 2.297 1 98.62 112 MET B N 1
ATOM 3647 C CA . MET B 1 112 ? 7.648 -4.617 2.316 1 98.62 112 MET B CA 1
ATOM 3648 C C . MET B 1 112 ? 7.742 -5.867 1.453 1 98.62 112 MET B C 1
ATOM 3650 O O . MET B 1 112 ? 8.516 -5.91 0.493 1 98.62 112 MET B O 1
ATOM 3654 N N . ALA B 1 113 ? 6.988 -6.84 1.812 1 98.81 113 ALA B N 1
ATOM 3655 C CA . ALA B 1 113 ? 6.902 -8.047 0.99 1 98.81 113 ALA B CA 1
ATOM 3656 C C . ALA B 1 113 ? 5.594 -8.789 1.239 1 98.81 113 ALA B C 1
ATOM 3658 O O . ALA B 1 113 ? 5.141 -8.891 2.381 1 98.81 113 ALA B O 1
ATOM 3659 N N . CYS B 1 114 ? 4.965 -9.242 0.177 1 98.56 114 CYS B N 1
ATOM 3660 C CA . CYS B 1 114 ? 3.883 -10.195 0.391 1 98.56 114 CYS B CA 1
ATOM 3661 C C . CYS B 1 114 ? 4.41 -11.5 0.964 1 98.56 114 CYS B C 1
ATOM 3663 O O . CYS B 1 114 ? 5.617 -11.656 1.17 1 98.56 114 CYS B O 1
ATOM 3665 N N . ILE B 1 115 ? 3.555 -12.43 1.221 1 97.94 115 ILE B N 1
ATOM 3666 C CA . ILE B 1 115 ? 3.938 -13.656 1.916 1 97.94 115 ILE B CA 1
ATOM 3667 C C . ILE B 1 115 ? 4.828 -14.508 1.012 1 97.94 115 ILE B C 1
ATOM 3669 O O . ILE B 1 115 ? 5.66 -15.273 1.497 1 97.94 115 ILE B O 1
ATOM 3673 N N . GLY B 1 116 ? 4.645 -14.398 -0.302 1 97.19 116 GLY B N 1
ATOM 3674 C CA . GLY B 1 116 ? 5.512 -15.055 -1.268 1 97.19 116 GLY B CA 1
ATOM 3675 C C . GLY B 1 116 ? 5.371 -16.562 -1.27 1 97.19 116 GLY B C 1
ATOM 3676 O O . GLY B 1 116 ? 4.348 -17.094 -0.839 1 97.19 116 GLY B O 1
ATOM 3677 N N . ASN B 1 117 ? 6.336 -17.281 -1.832 1 93.62 117 ASN B N 1
ATOM 3678 C CA . ASN B 1 117 ? 6.164 -18.703 -2.146 1 93.62 117 ASN B CA 1
ATOM 3679 C C . ASN B 1 117 ? 6.426 -19.578 -0.927 1 93.62 117 ASN B C 1
ATOM 3681 O O . ASN B 1 117 ? 6.406 -20.797 -1.027 1 93.62 117 ASN B O 1
ATOM 3685 N N . THR B 1 118 ? 6.676 -18.938 0.261 1 91.81 118 THR B N 1
ATOM 3686 C CA . THR B 1 118 ? 6.699 -19.734 1.479 1 91.81 118 THR B CA 1
ATOM 3687 C C . THR B 1 118 ? 5.301 -20.234 1.825 1 91.81 118 THR B C 1
ATOM 3689 O O . THR B 1 118 ? 5.148 -21.203 2.582 1 91.81 118 THR B O 1
ATOM 3692 N N . HIS B 1 119 ? 4.355 -19.5 1.218 1 96.06 119 HIS B N 1
ATOM 3693 C CA . HIS B 1 119 ? 2.98 -19.906 1.492 1 96.06 119 HIS B CA 1
ATOM 3694 C C . HIS B 1 119 ? 2.135 -19.875 0.223 1 96.06 119 HIS B C 1
ATOM 3696 O O . HIS B 1 119 ? 1.45 -20.844 -0.093 1 96.06 119 HIS B O 1
ATOM 3702 N N . CYS B 1 120 ? 2.189 -18.922 -0.539 1 96.88 120 CYS B N 1
ATOM 3703 C CA . CYS B 1 120 ? 1.21 -18.609 -1.576 1 96.88 120 CYS B CA 1
ATOM 3704 C C . CYS B 1 120 ? 1.382 -19.547 -2.775 1 96.88 120 CYS B C 1
ATOM 3706 O O . CYS B 1 120 ? 2.477 -19.641 -3.328 1 96.88 120 CYS B O 1
ATOM 3708 N N . ILE B 1 121 ? 0.34 -20.078 -3.273 1 94.38 121 ILE B N 1
ATOM 3709 C CA . ILE B 1 121 ? 0.35 -21.031 -4.379 1 94.38 121 ILE B CA 1
ATOM 3710 C C . ILE B 1 121 ? 0.636 -20.281 -5.688 1 94.38 121 ILE B C 1
ATOM 3712 O O . ILE B 1 121 ? 1.062 -20.906 -6.672 1 94.38 121 ILE B O 1
ATOM 3716 N N . LYS B 1 122 ? 0.462 -19 -5.699 1 96.25 122 LYS B N 1
ATOM 3717 C CA . LYS B 1 122 ? 0.652 -18.219 -6.922 1 96.25 122 LYS B CA 1
ATOM 3718 C C . LYS B 1 122 ? 2.082 -17.688 -7.023 1 96.25 122 LYS B C 1
ATOM 3720 O O . LYS B 1 122 ? 2.525 -17.281 -8.102 1 96.25 122 LYS B O 1
ATOM 3725 N N . ALA B 1 123 ? 2.789 -17.656 -5.926 1 97.62 123 ALA B N 1
ATOM 3726 C CA . ALA B 1 123 ? 4.074 -16.969 -5.867 1 97.62 123 ALA B CA 1
ATOM 3727 C C . ALA B 1 123 ? 5.152 -17.75 -6.613 1 97.62 123 ALA B C 1
ATOM 3729 O O . ALA B 1 123 ? 5.27 -18.969 -6.453 1 97.62 123 ALA B O 1
ATOM 3730 N N . ASN B 1 124 ? 5.965 -17.031 -7.383 1 97.56 124 ASN B N 1
ATOM 3731 C CA . ASN B 1 124 ? 7.074 -17.594 -8.148 1 97.56 124 ASN B CA 1
ATOM 3732 C C . ASN B 1 124 ? 8.375 -17.578 -7.344 1 97.56 124 ASN B C 1
ATOM 3734 O O . ASN B 1 124 ? 9.297 -18.344 -7.633 1 97.56 124 ASN B O 1
ATOM 3738 N N . VAL B 1 125 ? 8.398 -16.688 -6.348 1 98 125 VAL B N 1
ATOM 3739 C CA . VAL B 1 125 ? 9.688 -16.5 -5.68 1 98 125 VAL B CA 1
ATOM 3740 C C . VAL B 1 125 ? 9.469 -16.375 -4.172 1 98 125 VAL B C 1
ATOM 3742 O O . VAL B 1 125 ? 8.344 -16.172 -3.713 1 98 125 VAL B O 1
ATOM 3745 N N . ASN B 1 126 ? 10.547 -16.609 -3.434 1 97.81 126 ASN B N 1
ATOM 3746 C CA . ASN B 1 126 ? 10.57 -16.359 -1.995 1 97.81 126 ASN B CA 1
ATOM 3747 C C . ASN B 1 126 ? 10.812 -14.891 -1.677 1 97.81 126 ASN B C 1
ATOM 3749 O O . ASN B 1 126 ? 11.953 -14.43 -1.696 1 97.81 126 ASN B O 1
ATOM 3753 N N . THR B 1 127 ? 9.773 -14.203 -1.33 1 98.62 127 THR B N 1
ATOM 3754 C CA . THR B 1 127 ? 9.836 -12.75 -1.177 1 98.62 127 THR B CA 1
ATOM 3755 C C . THR B 1 127 ? 10.609 -12.375 0.081 1 98.62 127 THR B C 1
ATOM 3757 O O . THR B 1 127 ? 11.359 -11.391 0.086 1 98.62 127 THR B O 1
ATOM 3760 N N . LYS B 1 128 ? 10.453 -13.148 1.135 1 97.94 128 LYS B N 1
ATOM 3761 C CA . LYS B 1 128 ? 11.172 -12.875 2.373 1 97.94 128 LYS B CA 1
ATOM 3762 C C . LYS B 1 128 ? 12.68 -13 2.17 1 97.94 128 LYS B C 1
ATOM 3764 O O . LYS B 1 128 ? 13.445 -12.148 2.617 1 97.94 128 LYS B O 1
ATOM 3769 N N . GLU B 1 129 ? 13.086 -14.031 1.506 1 98.19 129 GLU B N 1
ATOM 3770 C CA . GLU B 1 129 ? 14.508 -14.25 1.271 1 98.19 129 GLU B CA 1
ATOM 3771 C C . GLU B 1 129 ? 15.109 -13.117 0.437 1 98.19 129 GLU B C 1
ATOM 3773 O O . GLU B 1 129 ? 16.203 -12.633 0.736 1 98.19 129 GLU B O 1
ATOM 3778 N N . LEU B 1 130 ? 14.414 -12.742 -0.589 1 98.69 130 LEU B N 1
ATOM 3779 C CA . LEU B 1 130 ? 14.914 -11.648 -1.407 1 98.69 130 LEU B CA 1
ATOM 3780 C C . LEU B 1 130 ? 14.961 -10.352 -0.605 1 98.69 130 LEU B C 1
ATOM 3782 O O . LEU B 1 130 ? 15.922 -9.586 -0.709 1 98.69 130 LEU B O 1
ATOM 3786 N N . ALA B 1 131 ? 13.938 -10.086 0.165 1 98.69 131 ALA B N 1
ATOM 3787 C CA . ALA B 1 131 ? 13.906 -8.875 0.991 1 98.69 131 ALA B CA 1
ATOM 3788 C C . ALA B 1 131 ? 15.102 -8.828 1.935 1 98.69 131 ALA B C 1
ATOM 3790 O O . ALA B 1 131 ? 15.703 -7.77 2.127 1 98.69 131 ALA B O 1
ATOM 3791 N N . LYS B 1 132 ? 15.469 -9.961 2.521 1 98.31 132 LYS B N 1
ATOM 3792 C CA . LYS B 1 132 ? 16.609 -10.023 3.42 1 98.31 132 LYS B CA 1
ATOM 3793 C C . LYS B 1 132 ? 17.906 -9.664 2.686 1 98.31 132 LYS B C 1
ATOM 3795 O O . LYS B 1 132 ? 18.734 -8.914 3.213 1 98.31 132 LYS B O 1
ATOM 3800 N N . LYS B 1 133 ? 18 -10.188 1.527 1 98.69 133 LYS B N 1
ATOM 3801 C CA . LYS B 1 133 ? 19.203 -9.914 0.742 1 98.69 133 LYS B CA 1
ATOM 3802 C C . LYS B 1 133 ? 19.281 -8.445 0.355 1 98.69 133 LYS B C 1
ATOM 3804 O O . LYS B 1 133 ? 20.375 -7.855 0.354 1 98.69 133 LYS B O 1
ATOM 3809 N N . ILE B 1 134 ? 18.141 -7.852 0.004 1 98.75 134 ILE B N 1
ATOM 3810 C CA . ILE B 1 134 ? 18.125 -6.434 -0.329 1 98.75 134 ILE B CA 1
ATOM 3811 C C . ILE B 1 134 ? 18.422 -5.605 0.919 1 98.75 134 ILE B C 1
ATOM 3813 O O . ILE B 1 134 ? 19.156 -4.613 0.854 1 98.75 134 ILE B O 1
ATOM 3817 N N . GLU B 1 135 ? 17.828 -6.039 2.082 1 98.44 135 GLU B N 1
ATOM 3818 C CA . GLU B 1 135 ? 18.047 -5.344 3.346 1 98.44 135 GLU B CA 1
ATOM 3819 C C . GLU B 1 135 ? 19.531 -5.258 3.68 1 98.44 135 GLU B C 1
ATOM 3821 O O . GLU B 1 135 ? 20.016 -4.211 4.113 1 98.44 135 GLU B O 1
ATOM 3826 N N . LYS B 1 136 ? 20.219 -6.277 3.502 1 98.19 136 LYS B N 1
ATOM 3827 C CA . LYS B 1 136 ? 21.656 -6.328 3.734 1 98.19 136 LYS B CA 1
ATOM 3828 C C . LYS B 1 136 ? 22.375 -5.215 2.975 1 98.19 136 LYS B C 1
ATOM 3830 O O . LYS B 1 136 ? 23.375 -4.664 3.457 1 98.19 136 LYS B O 1
ATOM 3835 N N . ILE B 1 137 ? 21.828 -4.871 1.856 1 98.19 137 ILE B N 1
ATOM 3836 C CA . ILE B 1 137 ? 22.484 -3.938 0.954 1 98.19 137 ILE B CA 1
ATOM 3837 C C . ILE B 1 137 ? 22.109 -2.504 1.319 1 98.19 137 ILE B C 1
ATOM 3839 O O . ILE B 1 137 ? 22.953 -1.611 1.328 1 98.19 137 ILE B O 1
ATOM 3843 N N . ILE B 1 138 ? 20.875 -2.268 1.705 1 96.81 138 ILE B N 1
ATOM 3844 C CA . ILE B 1 138 ? 20.406 -0.882 1.701 1 96.81 138 ILE B CA 1
ATOM 3845 C C . ILE B 1 138 ? 20.297 -0.373 3.135 1 96.81 138 ILE B C 1
ATOM 3847 O O . ILE B 1 138 ? 20.078 0.821 3.361 1 96.81 138 ILE B O 1
ATOM 3851 N N . PHE B 1 139 ? 20.453 -1.264 4.113 1 96.12 139 PHE B N 1
ATOM 3852 C CA . PHE B 1 139 ? 20.328 -0.845 5.504 1 96.12 139 PHE B CA 1
ATOM 3853 C C . PHE B 1 139 ? 21.531 -1.278 6.316 1 96.12 139 PHE B C 1
ATOM 3855 O O . PHE B 1 139 ? 22.047 -2.383 6.133 1 96.12 139 PHE B O 1
ATOM 3862 N N . PRO B 1 140 ? 22.094 -0.476 7.207 1 95.38 140 PRO B N 1
ATOM 3863 C CA . PRO B 1 140 ? 21.656 0.901 7.441 1 95.38 140 PRO B CA 1
ATOM 3864 C C . PRO B 1 140 ? 22.25 1.891 6.441 1 95.38 140 PRO B C 1
ATOM 3866 O O . PRO B 1 140 ? 23.375 1.704 5.977 1 95.38 140 PRO B O 1
ATOM 3869 N N . SER B 1 141 ? 21.453 2.848 6.016 1 91.12 141 SER B N 1
ATOM 3870 C CA . SER B 1 141 ? 21.859 3.957 5.16 1 91.12 141 SER B CA 1
ATOM 3871 C C . SER B 1 141 ? 21.047 5.211 5.453 1 91.12 141 SER B C 1
ATOM 3873 O O . SER B 1 141 ? 19.859 5.125 5.793 1 91.12 141 SER B O 1
ATOM 3875 N N . ASN B 1 142 ? 21.641 6.336 5.328 1 88.56 142 ASN B N 1
ATOM 3876 C CA . ASN B 1 142 ? 20.938 7.594 5.535 1 88.56 142 ASN B CA 1
ATOM 3877 C C . ASN B 1 142 ? 20.109 7.984 4.305 1 88.56 142 ASN B C 1
ATOM 3879 O O . ASN B 1 142 ? 19.281 8.891 4.371 1 88.56 142 ASN B O 1
ATOM 3883 N N . TYR B 1 143 ? 20.359 7.301 3.236 1 90.56 143 TYR B N 1
ATOM 3884 C CA . TYR B 1 143 ? 19.641 7.633 2.014 1 90.56 143 TYR B CA 1
ATOM 3885 C C . TYR B 1 143 ? 18.281 6.934 1.976 1 90.56 143 TYR B C 1
ATOM 3887 O O . TYR B 1 143 ? 18.172 5.754 2.328 1 90.56 143 TYR B O 1
ATOM 3895 N N . HIS B 1 144 ? 17.344 7.684 1.532 1 94 144 HIS B N 1
ATOM 3896 C CA . HIS B 1 144 ? 15.961 7.242 1.55 1 94 144 HIS B CA 1
ATOM 3897 C C . HIS B 1 144 ? 15.664 6.309 0.382 1 94 144 HIS B C 1
ATOM 3899 O O . HIS B 1 144 ? 16.094 6.562 -0.747 1 94 144 HIS B O 1
ATOM 3905 N N . ILE B 1 145 ? 14.953 5.25 0.617 1 96.44 145 ILE B N 1
ATOM 3906 C CA . ILE B 1 145 ? 14.469 4.344 -0.418 1 96.44 145 ILE B CA 1
ATOM 3907 C C . ILE B 1 145 ? 13.258 3.566 0.103 1 96.44 145 ILE B C 1
ATOM 3909 O O . ILE B 1 145 ? 13.25 3.127 1.255 1 96.44 145 ILE B O 1
ATOM 3913 N N . LYS B 1 146 ? 12.234 3.418 -0.667 1 97.62 146 LYS B N 1
ATOM 3914 C CA . LYS B 1 146 ? 11.086 2.559 -0.395 1 97.62 146 LYS B CA 1
ATOM 3915 C C . LYS B 1 146 ? 11.023 1.396 -1.381 1 97.62 146 LYS B C 1
ATOM 3917 O O . LYS B 1 146 ? 10.922 1.606 -2.592 1 97.62 146 LYS B O 1
ATOM 3922 N N . VAL B 1 147 ? 11.062 0.187 -0.818 1 98.56 147 VAL B N 1
ATOM 3923 C CA . VAL B 1 147 ? 11.125 -1.021 -1.635 1 98.56 147 VAL B CA 1
ATOM 3924 C C . VAL B 1 147 ? 9.984 -1.961 -1.25 1 98.56 147 VAL B C 1
ATOM 3926 O O . VAL B 1 147 ? 9.602 -2.041 -0.079 1 98.56 147 VAL B O 1
ATOM 3929 N N . SER B 1 148 ? 9.422 -2.65 -2.215 1 98.62 148 SER B N 1
ATOM 3930 C CA . SER B 1 148 ? 8.461 -3.729 -1.98 1 98.62 148 SER B CA 1
ATOM 3931 C C . SER B 1 148 ? 8.742 -4.922 -2.887 1 98.62 148 SER B C 1
ATOM 3933 O O . SER B 1 148 ? 9.125 -4.75 -4.047 1 98.62 148 SER B O 1
ATOM 3935 N N . VAL B 1 149 ? 8.555 -6.113 -2.35 1 98.88 149 VAL B N 1
ATOM 3936 C CA . VAL B 1 149 ? 8.766 -7.348 -3.094 1 98.88 149 VAL B CA 1
ATOM 3937 C C . VAL B 1 149 ? 7.453 -8.133 -3.182 1 98.88 149 VAL B C 1
ATOM 3939 O O . VAL B 1 149 ? 6.805 -8.383 -2.162 1 98.88 149 VAL B O 1
ATOM 3942 N N . SER B 1 150 ? 7.059 -8.469 -4.367 1 98.81 150 SER B N 1
ATOM 3943 C CA . SER B 1 150 ? 5.898 -9.328 -4.602 1 98.81 150 SER B CA 1
ATOM 3944 C C . SER B 1 150 ? 6.312 -10.664 -5.219 1 98.81 150 SER B C 1
ATOM 3946 O O . SER B 1 150 ? 7.238 -10.711 -6.031 1 98.81 150 SER B O 1
ATOM 3948 N N . GLY B 1 151 ? 5.609 -11.695 -4.898 1 98.56 151 GLY B N 1
ATOM 3949 C CA . GLY B 1 151 ? 6.004 -13.031 -5.316 1 98.56 151 GLY B CA 1
ATOM 3950 C C . GLY B 1 151 ? 5.566 -13.367 -6.73 1 98.56 151 GLY B C 1
ATOM 3951 O O . GLY B 1 151 ? 6.055 -14.336 -7.32 1 98.56 151 GLY B O 1
ATOM 3952 N N . CYS B 1 152 ? 4.68 -12.625 -7.27 1 98.44 152 CYS B N 1
ATOM 3953 C CA . CYS B 1 152 ? 4.156 -12.844 -8.617 1 98.44 152 CYS B CA 1
ATOM 3954 C C . CYS B 1 152 ? 3.572 -11.555 -9.188 1 98.44 152 CYS B C 1
ATOM 3956 O O . CYS B 1 152 ? 3.463 -10.555 -8.477 1 98.44 152 CYS B O 1
ATOM 3958 N N . PRO B 1 153 ? 3.135 -11.531 -10.391 1 98.06 153 PRO B N 1
ATOM 3959 C CA . PRO B 1 153 ? 2.678 -10.32 -11.07 1 98.06 153 PRO B CA 1
ATOM 3960 C C . PRO B 1 153 ? 1.35 -9.797 -10.523 1 98.06 153 PRO B C 1
ATOM 3962 O O . PRO B 1 153 ? 0.872 -8.742 -10.945 1 98.06 153 PRO B O 1
ATOM 3965 N N . ASN B 1 154 ? 0.737 -10.531 -9.594 1 97.06 154 ASN B N 1
ATOM 3966 C CA . ASN B 1 154 ? -0.411 -9.938 -8.922 1 97.06 154 ASN B CA 1
ATOM 3967 C C . ASN B 1 154 ? -0.027 -8.656 -8.18 1 97.06 154 ASN B C 1
ATOM 3969 O O . ASN B 1 154 ? -0.869 -7.785 -7.969 1 97.06 154 ASN B O 1
ATOM 3973 N N . ASP B 1 155 ? 1.256 -8.586 -7.746 1 97.56 155 ASP B N 1
ATOM 3974 C CA . ASP B 1 155 ? 1.81 -7.391 -7.121 1 97.56 155 ASP B CA 1
ATOM 3975 C C . ASP B 1 155 ? 1.037 -7.023 -5.855 1 97.56 155 ASP B C 1
ATOM 3977 O O . ASP B 1 155 ? 0.661 -5.867 -5.668 1 97.56 155 ASP B O 1
ATOM 3981 N N . CYS B 1 156 ? 0.803 -8 -4.98 1 97.06 156 CYS B N 1
ATOM 3982 C CA . CYS B 1 156 ? 0.122 -7.758 -3.715 1 97.06 156 CYS B CA 1
ATOM 3983 C C . CYS B 1 156 ? 0.925 -6.801 -2.84 1 97.06 156 CYS B C 1
ATOM 3985 O O . CYS B 1 156 ? 0.373 -6.156 -1.947 1 97.06 156 CYS B O 1
ATOM 3987 N N . GLY B 1 157 ? 2.209 -6.738 -3.09 1 97.06 157 GLY B N 1
ATOM 3988 C CA . GLY B 1 157 ? 3.082 -5.844 -2.348 1 97.06 157 GLY B CA 1
ATOM 3989 C C . GLY B 1 157 ? 3.002 -4.406 -2.818 1 97.06 157 GLY B C 1
ATOM 3990 O O . GLY B 1 157 ? 3.662 -3.525 -2.26 1 97.06 157 GLY B O 1
ATOM 3991 N N . LYS B 1 158 ? 2.225 -4.156 -3.822 1 96.69 158 LYS B N 1
ATOM 3992 C CA . LYS B 1 158 ? 2.049 -2.816 -4.375 1 96.69 158 LYS B CA 1
ATOM 3993 C C . LYS B 1 158 ? 3.379 -2.236 -4.844 1 96.69 158 LYS B C 1
ATOM 3995 O O . LYS B 1 158 ? 3.723 -1.103 -4.5 1 96.69 158 LYS B O 1
ATOM 4000 N N . GLY B 1 159 ? 4.094 -3.018 -5.539 1 96.69 159 GLY B N 1
ATOM 4001 C CA . GLY B 1 159 ? 5.387 -2.594 -6.059 1 96.69 159 GLY B CA 1
ATOM 4002 C C . GLY B 1 159 ? 5.301 -1.345 -6.918 1 96.69 159 GLY B C 1
ATOM 4003 O O . GLY B 1 159 ? 6.203 -0.507 -6.895 1 96.69 159 GLY B O 1
ATOM 4004 N N . HIS B 1 160 ? 4.223 -1.105 -7.57 1 95.5 160 HIS B N 1
ATOM 4005 C CA . HIS B 1 160 ? 4.035 0.021 -8.477 1 95.5 160 HIS B CA 1
ATOM 4006 C C . HIS B 1 160 ? 3.895 1.33 -7.707 1 95.5 160 HIS B C 1
ATOM 4008 O O . HIS B 1 160 ? 3.904 2.41 -8.305 1 95.5 160 HIS B O 1
ATOM 4014 N N . PHE B 1 161 ? 3.852 1.256 -6.367 1 93.38 161 PHE B N 1
ATOM 4015 C CA . PHE B 1 161 ? 3.68 2.471 -5.582 1 93.38 161 PHE B CA 1
ATOM 4016 C C . PHE B 1 161 ? 4.91 2.74 -4.723 1 93.38 161 PHE B C 1
ATOM 4018 O O . PHE B 1 161 ? 4.832 3.465 -3.73 1 93.38 161 PHE B O 1
ATOM 4025 N N . GLN B 1 162 ? 5.977 2.137 -5.109 1 96.38 162 GLN B N 1
ATOM 4026 C CA . GLN B 1 162 ? 7.238 2.299 -4.395 1 96.38 162 GLN B CA 1
ATOM 4027 C C . GLN B 1 162 ? 8.32 2.877 -5.301 1 96.38 162 GLN B C 1
ATOM 4029 O O . GLN B 1 162 ? 8.172 2.887 -6.527 1 96.38 162 GLN B O 1
ATOM 4034 N N . ASP B 1 163 ? 9.414 3.352 -4.648 1 97.62 163 ASP B N 1
ATOM 4035 C CA . ASP B 1 163 ? 10.555 3.74 -5.465 1 97.62 163 ASP B CA 1
ATOM 4036 C C . ASP B 1 163 ? 11.016 2.586 -6.355 1 97.62 163 ASP B C 1
ATOM 4038 O O . ASP B 1 163 ? 11.25 2.771 -7.551 1 97.62 163 ASP B O 1
ATOM 4042 N N . PHE B 1 164 ? 11.141 1.42 -5.699 1 98.56 164 PHE B N 1
ATOM 4043 C CA . PHE B 1 164 ? 11.477 0.176 -6.383 1 98.56 164 PHE B CA 1
ATOM 4044 C C . PHE B 1 164 ? 10.477 -0.92 -6.023 1 98.56 164 PHE B C 1
ATOM 4046 O O . PHE B 1 164 ? 10.289 -1.232 -4.848 1 98.56 164 PHE B O 1
ATOM 4053 N N . GLY B 1 165 ? 9.789 -1.44 -6.977 1 98.62 165 GLY B N 1
ATOM 4054 C CA . GLY B 1 165 ? 9.039 -2.676 -6.84 1 98.62 165 GLY B CA 1
ATOM 4055 C C . GLY B 1 165 ? 9.703 -3.859 -7.52 1 98.62 165 GLY B C 1
ATOM 4056 O O . GLY B 1 165 ? 10.117 -3.764 -8.68 1 98.62 165 GLY B O 1
ATOM 4057 N N . VAL B 1 166 ? 9.891 -4.914 -6.781 1 98.94 166 VAL B N 1
ATOM 4058 C CA . VAL B 1 166 ? 10.461 -6.141 -7.336 1 98.94 166 VAL B CA 1
ATOM 4059 C C . VAL B 1 166 ? 9.391 -7.23 -7.371 1 98.94 166 VAL B C 1
ATOM 4061 O O . VAL B 1 166 ? 8.875 -7.633 -6.324 1 98.94 166 VAL B O 1
ATOM 4064 N N . ILE B 1 167 ? 9.055 -7.719 -8.547 1 98.81 167 ILE B N 1
ATOM 4065 C CA . ILE B 1 167 ? 7.945 -8.641 -8.742 1 98.81 167 ILE B CA 1
ATOM 4066 C C . ILE B 1 167 ? 8.461 -9.953 -9.32 1 98.81 167 ILE B C 1
ATOM 4068 O O . ILE B 1 167 ? 9.047 -9.977 -10.406 1 98.81 167 ILE B O 1
ATOM 4072 N N . GLY B 1 168 ? 8.211 -11.047 -8.641 1 98.75 168 GLY B N 1
ATOM 4073 C CA . GLY B 1 168 ? 8.656 -12.352 -9.102 1 98.75 168 GLY B CA 1
ATOM 4074 C C . GLY B 1 168 ? 7.957 -12.805 -10.375 1 98.75 168 GLY B C 1
ATOM 4075 O O . GLY B 1 168 ? 6.746 -12.617 -10.523 1 98.75 168 GLY B O 1
ATOM 4076 N N . GLN B 1 169 ? 8.734 -13.336 -11.242 1 98.38 169 GLN B N 1
ATOM 4077 C CA . GLN B 1 169 ? 8.242 -13.867 -12.508 1 98.38 169 GLN B CA 1
ATOM 4078 C C . GLN B 1 169 ? 8.805 -15.266 -12.766 1 98.38 169 GLN B C 1
ATOM 4080 O O . GLN B 1 169 ? 9.766 -15.68 -12.125 1 98.38 169 GLN B O 1
ATOM 4085 N N . ALA B 1 170 ? 8.133 -15.945 -13.594 1 96.94 170 ALA B N 1
ATOM 4086 C CA . ALA B 1 170 ? 8.617 -17.25 -14.031 1 96.94 170 ALA B CA 1
ATOM 4087 C C . ALA B 1 170 ? 8.555 -17.375 -15.555 1 96.94 170 ALA B C 1
ATOM 4089 O O . ALA B 1 170 ? 7.711 -16.75 -16.203 1 96.94 170 ALA B O 1
ATOM 4090 N N . ARG B 1 171 ? 9.516 -18.078 -16.078 1 95.94 171 ARG B N 1
ATOM 4091 C CA . ARG B 1 171 ? 9.406 -18.562 -17.453 1 95.94 171 ARG B CA 1
ATOM 4092 C C . ARG B 1 171 ? 8.93 -20 -17.484 1 95.94 171 ARG B C 1
ATOM 4094 O O . ARG B 1 171 ? 9.328 -20.812 -16.656 1 95.94 171 ARG B O 1
ATOM 4101 N N . MET B 1 172 ? 8.055 -20.281 -18.406 1 96.19 172 MET B N 1
ATOM 4102 C CA . MET B 1 172 ? 7.461 -21.609 -18.453 1 96.19 172 MET B CA 1
ATOM 4103 C C . MET B 1 172 ? 8.039 -22.422 -19.609 1 96.19 172 MET B C 1
ATOM 4105 O O . MET B 1 172 ? 8.461 -21.859 -20.625 1 96.19 172 MET B O 1
ATOM 4109 N N . VAL B 1 173 ? 8.062 -23.688 -19.375 1 96.94 173 VAL B N 1
ATOM 4110 C CA . VAL B 1 173 ? 8.383 -24.672 -20.406 1 96.94 173 VAL B CA 1
ATOM 4111 C C . VAL B 1 173 ? 7.121 -25.438 -20.797 1 96.94 173 VAL B C 1
ATOM 4113 O O . VAL B 1 173 ? 6.375 -25.906 -19.938 1 96.94 173 VAL B O 1
ATOM 4116 N N . TYR B 1 174 ? 6.879 -25.484 -22.109 1 97.94 174 TYR B N 1
ATOM 4117 C CA . TYR B 1 174 ? 5.742 -26.234 -22.625 1 97.94 174 TYR B CA 1
ATOM 4118 C C . TYR B 1 174 ? 6.176 -27.625 -23.094 1 97.94 174 TYR B C 1
ATOM 4120 O O . TYR B 1 174 ? 7.117 -27.75 -23.891 1 97.94 174 TYR B O 1
ATOM 4128 N N . HIS B 1 175 ? 5.512 -28.656 -22.594 1 98.12 175 HIS B N 1
ATOM 4129 C CA . HIS B 1 175 ? 5.719 -30.047 -22.984 1 98.12 175 HIS B CA 1
ATOM 4130 C C . HIS B 1 175 ? 4.543 -30.562 -23.797 1 98.12 175 HIS B C 1
ATOM 4132 O O . HIS B 1 175 ? 3.637 -31.203 -23.25 1 98.12 175 HIS B O 1
ATOM 4138 N N . PRO B 1 176 ? 4.656 -30.469 -25.094 1 97.44 176 PRO B N 1
ATOM 4139 C CA . PRO B 1 176 ? 3.51 -30.812 -25.938 1 97.44 176 PRO B CA 1
ATOM 4140 C C . PRO B 1 176 ? 3.133 -32.281 -25.828 1 97.44 176 PRO B C 1
ATOM 4142 O O . PRO B 1 176 ? 1.967 -32.656 -26 1 97.44 176 PRO B O 1
ATOM 4145 N N . GLU B 1 177 ? 4.059 -33.156 -25.5 1 97.38 177 GLU B N 1
ATOM 4146 C CA . GLU B 1 177 ? 3.811 -34.594 -25.406 1 97.38 177 GLU B CA 1
ATOM 4147 C C . GLU B 1 177 ? 2.889 -34.906 -24.234 1 97.38 177 GLU B C 1
ATOM 4149 O O . GLU B 1 177 ? 2.287 -35.969 -24.188 1 97.38 177 GLU B O 1
ATOM 4154 N N . ARG B 1 178 ? 2.766 -33.969 -23.266 1 97.81 178 ARG B N 1
ATOM 4155 C CA . ARG B 1 178 ? 1.899 -34.156 -22.109 1 97.81 178 ARG B CA 1
ATOM 4156 C C . ARG B 1 178 ? 0.552 -33.469 -22.312 1 97.81 178 ARG B C 1
ATOM 4158 O O . ARG B 1 178 ? -0.381 -33.688 -21.531 1 97.81 178 ARG B O 1
ATOM 4165 N N . CYS B 1 179 ? 0.45 -32.625 -23.328 1 98.06 179 CYS B N 1
ATOM 4166 C CA . CYS B 1 179 ? -0.738 -31.828 -23.562 1 98.06 179 CYS B CA 1
ATOM 4167 C C . CYS B 1 179 ? -1.865 -32.656 -24.156 1 98.06 179 CYS B C 1
ATOM 4169 O O . CYS B 1 179 ? -1.655 -33.406 -25.125 1 98.06 179 CYS B O 1
ATOM 4171 N N . ILE B 1 180 ? -3.102 -32.5 -23.625 1 98.06 180 ILE B N 1
ATOM 4172 C CA . ILE B 1 180 ? -4.238 -33.281 -24.125 1 98.06 180 ILE B CA 1
ATOM 4173 C C . ILE B 1 180 ? -5.219 -32.312 -24.828 1 98.06 180 ILE B C 1
ATOM 4175 O O . ILE B 1 180 ? -6.367 -32.688 -25.078 1 98.06 180 ILE B O 1
ATOM 4179 N N . GLY B 1 181 ? -4.832 -31.109 -24.953 1 97.75 181 GLY B N 1
ATOM 4180 C CA . GLY B 1 181 ? -5.602 -30.141 -25.719 1 97.75 181 GLY B CA 1
ATOM 4181 C C . GLY B 1 181 ? -6.883 -29.719 -25.031 1 97.75 181 GLY B C 1
ATOM 4182 O O . GLY B 1 181 ? -7.855 -29.344 -25.688 1 97.75 181 GLY B O 1
ATOM 4183 N N . CYS B 1 182 ? -6.988 -29.766 -23.734 1 97.75 182 CYS B N 1
ATOM 4184 C CA . CYS B 1 182 ? -8.234 -29.5 -23.016 1 97.75 182 CYS B CA 1
ATOM 4185 C C . CYS B 1 182 ? -8.531 -28 -22.969 1 97.75 182 CYS B C 1
ATOM 4187 O O . CYS B 1 182 ? -9.672 -27.594 -22.719 1 97.75 182 CYS B O 1
ATOM 4189 N N . GLY B 1 183 ? -7.477 -27.156 -23.031 1 98 183 GLY B N 1
ATOM 4190 C CA . GLY B 1 183 ? -7.676 -25.719 -23.109 1 98 183 GLY B CA 1
ATOM 4191 C C . GLY B 1 183 ? -7.77 -25.047 -21.75 1 98 183 GLY B C 1
ATOM 4192 O O . GLY B 1 183 ? -8.016 -23.844 -21.641 1 98 183 GLY B O 1
ATOM 4193 N N . ALA B 1 184 ? -7.535 -25.719 -20.656 1 98.44 184 ALA B N 1
ATOM 4194 C CA . ALA B 1 184 ? -7.641 -25.156 -19.312 1 98.44 184 ALA B CA 1
ATOM 4195 C C . ALA B 1 184 ? -6.676 -24 -19.125 1 98.44 184 ALA B C 1
ATOM 4197 O O . ALA B 1 184 ? -7.039 -22.969 -18.547 1 98.44 184 ALA B O 1
ATOM 4198 N N . CYS B 1 185 ? -5.484 -24.172 -19.594 1 98.5 185 CYS B N 1
ATOM 4199 C CA . CYS B 1 185 ? -4.484 -23.125 -19.484 1 98.5 185 CYS B CA 1
ATOM 4200 C C . CYS B 1 185 ? -4.91 -21.875 -20.266 1 98.5 185 CYS B C 1
ATOM 4202 O O . CYS B 1 185 ? -4.691 -20.75 -19.812 1 98.5 185 CYS B O 1
ATOM 4204 N N . VAL B 1 186 ? -5.535 -22.016 -21.406 1 98.38 186 VAL B N 1
ATOM 4205 C CA . VAL B 1 186 ? -6.016 -20.906 -22.234 1 98.38 186 VAL B CA 1
ATOM 4206 C C . VAL B 1 186 ? -7.094 -20.141 -21.484 1 98.38 186 VAL B C 1
ATOM 4208 O O . VAL B 1 186 ? -7.047 -18.906 -21.422 1 98.38 186 VAL B O 1
ATOM 4211 N N . ARG B 1 187 ? -8 -20.859 -20.906 1 97.44 187 ARG B N 1
ATOM 4212 C CA . ARG B 1 187 ? -9.078 -20.219 -20.156 1 97.44 187 ARG B CA 1
ATOM 4213 C C . ARG B 1 187 ? -8.531 -19.469 -18.938 1 97.44 187 ARG B C 1
ATOM 4215 O O . ARG B 1 187 ? -8.953 -18.344 -18.656 1 97.44 187 ARG B O 1
ATOM 4222 N N . ALA B 1 188 ? -7.586 -20.047 -18.281 1 97.62 188 ALA B N 1
ATOM 4223 C CA . ALA B 1 188 ? -6.98 -19.406 -17.125 1 97.62 188 ALA B CA 1
ATOM 4224 C C . ALA B 1 188 ? -6.254 -18.125 -17.516 1 97.62 188 ALA B C 1
ATOM 4226 O O . ALA B 1 188 ? -6.391 -17.094 -16.844 1 97.62 188 ALA B O 1
ATOM 4227 N N . CYS B 1 189 ? -5.512 -18.188 -18.531 1 97.38 189 CYS B N 1
ATOM 4228 C CA . CYS B 1 189 ? -4.766 -17.016 -19 1 97.38 189 CYS B CA 1
ATOM 4229 C C . CYS B 1 189 ? -5.707 -15.906 -19.422 1 97.38 189 CYS B C 1
ATOM 4231 O O . CYS B 1 189 ? -5.445 -14.727 -19.156 1 97.38 189 CYS B O 1
ATOM 4233 N N . GLN B 1 190 ? -6.77 -16.281 -20.062 1 94.31 190 GLN B N 1
ATOM 4234 C CA . GLN B 1 190 ? -7.758 -15.32 -20.531 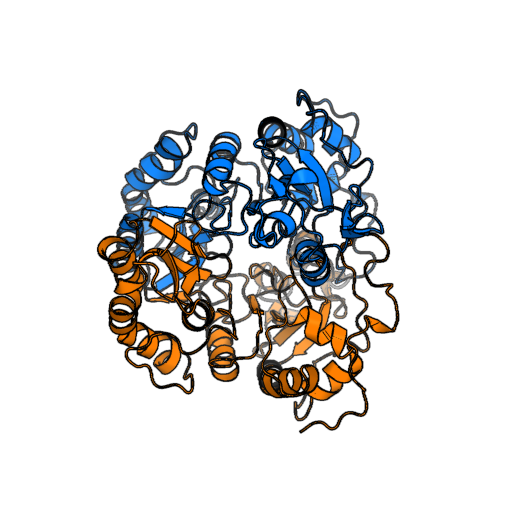1 94.31 190 GLN B CA 1
ATOM 4235 C C . GLN B 1 190 ? -8.438 -14.609 -19.359 1 94.31 190 GLN B C 1
ATOM 4237 O O . GLN B 1 190 ? -8.648 -13.398 -19.406 1 94.31 190 GLN B O 1
ATOM 4242 N N . HIS B 1 191 ? -8.672 -15.328 -18.328 1 92.06 191 HIS B N 1
ATOM 4243 C CA . HIS B 1 191 ? -9.461 -14.805 -17.219 1 92.06 191 HIS B CA 1
ATOM 4244 C C . HIS B 1 191 ? -8.586 -14.078 -16.203 1 92.06 191 HIS B C 1
ATOM 4246 O O . HIS B 1 191 ? -9.008 -13.094 -15.602 1 92.06 191 HIS B O 1
ATOM 4252 N N . HIS B 1 192 ? -7.352 -14.516 -16.062 1 93.69 192 HIS B N 1
ATOM 4253 C CA . HIS B 1 192 ? -6.594 -14.062 -14.906 1 93.69 192 HIS B CA 1
ATOM 4254 C C . HIS B 1 192 ? -5.344 -13.297 -15.328 1 93.69 192 HIS B C 1
ATOM 4256 O O . HIS B 1 192 ? -4.73 -12.602 -14.508 1 93.69 192 HIS B O 1
ATOM 4262 N N . ALA B 1 193 ? -5.008 -13.477 -16.547 1 95.5 193 ALA B N 1
ATOM 4263 C CA . ALA B 1 193 ? -3.719 -12.914 -16.938 1 95.5 193 ALA B CA 1
ATOM 4264 C C . ALA B 1 193 ? -3.848 -12.102 -18.234 1 95.5 193 ALA B C 1
ATOM 4266 O O . ALA B 1 193 ? -4.711 -11.227 -18.328 1 95.5 193 ALA B O 1
ATOM 4267 N N . THR B 1 194 ? -2.908 -12.266 -19.266 1 95.38 194 THR B N 1
ATOM 4268 C CA . THR B 1 194 ? -2.824 -11.305 -20.359 1 95.38 194 THR B CA 1
ATOM 4269 C C . THR B 1 194 ? -3.287 -11.938 -21.672 1 95.38 194 THR B C 1
ATOM 4271 O O . THR B 1 194 ? -3.027 -11.406 -22.75 1 95.38 194 THR B O 1
ATOM 4274 N N . ARG B 1 195 ? -3.912 -13.062 -21.672 1 94.88 195 ARG B N 1
ATOM 4275 C CA . ARG B 1 195 ? -4.535 -13.695 -22.828 1 94.88 195 ARG B CA 1
ATOM 4276 C C . ARG B 1 195 ? -3.506 -13.992 -23.906 1 94.88 195 ARG B C 1
ATOM 4278 O O . ARG B 1 195 ? -3.709 -13.656 -25.078 1 94.88 195 ARG B O 1
ATOM 4285 N N . VAL B 1 196 ? -2.441 -14.734 -23.547 1 96.5 196 VAL B N 1
ATOM 4286 C CA . VAL B 1 196 ? -1.368 -14.93 -24.516 1 96.5 196 VAL B CA 1
ATOM 4287 C C . VAL B 1 196 ? -1.384 -16.375 -25 1 96.5 196 VAL B C 1
ATOM 4289 O O . VAL B 1 196 ? -0.526 -16.781 -25.797 1 96.5 196 VAL B O 1
ATOM 4292 N N . LEU B 1 197 ? -2.344 -17.203 -24.562 1 97.62 197 LEU B N 1
ATOM 4293 C CA . LEU B 1 197 ? -2.406 -18.609 -24.969 1 97.62 197 LEU B CA 1
ATOM 4294 C C . LEU B 1 197 ? -3.602 -18.859 -25.875 1 97.62 197 LEU B C 1
ATOM 4296 O O . LEU B 1 197 ? -4.66 -18.25 -25.703 1 97.62 197 LEU B O 1
ATOM 4300 N N . SER B 1 198 ? -3.418 -19.797 -26.828 1 97.31 198 SER B N 1
ATOM 4301 C CA . SER B 1 198 ? -4.5 -20.234 -27.703 1 97.31 198 SER B CA 1
ATOM 4302 C C . SER B 1 198 ? -4.352 -21.703 -28.078 1 97.31 198 SER B C 1
ATOM 4304 O O . SER B 1 198 ? -3.232 -22.219 -28.188 1 97.31 198 SER B O 1
ATOM 4306 N N . LEU B 1 199 ? -5.445 -22.328 -28.141 1 97.62 199 LEU B N 1
ATOM 4307 C CA . LEU B 1 199 ? -5.461 -23.688 -28.656 1 97.62 199 LEU B CA 1
ATOM 4308 C C . LEU B 1 199 ? -5.355 -23.688 -30.172 1 97.62 199 LEU B C 1
ATOM 4310 O O . LEU B 1 199 ? -6.117 -23 -30.859 1 97.62 199 LEU B O 1
ATOM 4314 N N . ASN B 1 200 ? -4.414 -24.5 -30.688 1 96.88 200 ASN B N 1
ATOM 4315 C CA . ASN B 1 200 ? -4.238 -24.516 -32.125 1 96.88 200 ASN B CA 1
ATOM 4316 C C . ASN B 1 200 ? -4.906 -25.719 -32.781 1 96.88 200 ASN B C 1
ATOM 4318 O O . ASN B 1 200 ? -5.551 -26.516 -32.094 1 96.88 200 ASN B O 1
ATOM 4322 N N . ASP B 1 201 ? -4.719 -25.875 -34.094 1 95.06 201 ASP B N 1
ATOM 4323 C CA . ASP B 1 201 ? -5.418 -26.906 -34.875 1 95.06 201 ASP B CA 1
ATOM 4324 C C . ASP B 1 201 ? -4.809 -28.297 -34.625 1 95.06 201 ASP B C 1
ATOM 4326 O O . ASP B 1 201 ? -5.414 -29.312 -34.938 1 95.06 201 ASP B O 1
ATOM 4330 N N . ARG B 1 202 ? -3.693 -28.5 -34.125 1 95.38 202 ARG B N 1
ATOM 4331 C CA . ARG B 1 202 ? -3.01 -29.75 -33.812 1 95.38 202 ARG B CA 1
ATOM 4332 C C . ARG B 1 202 ? -3.346 -30.25 -32.438 1 95.38 202 ARG B C 1
ATOM 4334 O O . ARG B 1 202 ? -2.812 -31.266 -31.969 1 95.38 202 ARG B O 1
ATOM 4341 N N . GLY B 1 203 ? -4.176 -29.391 -31.734 1 95.88 203 GLY B N 1
ATOM 4342 C CA . GLY B 1 203 ? -4.566 -29.781 -30.375 1 95.88 203 GLY B CA 1
ATOM 4343 C C . GLY B 1 203 ? -3.527 -29.438 -29.328 1 95.88 203 GLY B C 1
ATOM 4344 O O . GLY B 1 203 ? -3.471 -30.062 -28.266 1 95.88 203 GLY B O 1
ATOM 4345 N N . THR B 1 204 ? -2.652 -28.578 -29.656 1 97.38 204 THR B N 1
ATOM 4346 C CA . THR B 1 204 ? -1.643 -28.094 -28.719 1 97.38 204 THR B CA 1
ATOM 4347 C C . THR B 1 204 ? -1.784 -26.594 -28.5 1 97.38 204 THR B C 1
ATOM 4349 O O . THR B 1 204 ? -2.709 -25.969 -29.016 1 97.38 204 THR B O 1
ATOM 4352 N N . ILE B 1 205 ? -0.975 -26.031 -27.609 1 98.25 205 ILE B N 1
ATOM 4353 C CA . ILE B 1 205 ? -1.142 -24.656 -27.188 1 98.25 205 ILE B CA 1
ATOM 4354 C C . ILE B 1 205 ? -0.071 -23.781 -27.844 1 98.25 205 ILE B C 1
ATOM 4356 O O . ILE B 1 205 ? 1.108 -24.141 -27.859 1 98.25 205 ILE B O 1
ATOM 4360 N N . ASP B 1 206 ? -0.491 -22.703 -28.453 1 97.62 206 ASP B N 1
ATOM 4361 C CA . ASP B 1 206 ? 0.414 -21.625 -28.875 1 97.62 206 ASP B CA 1
ATOM 4362 C C . ASP B 1 206 ? 0.498 -20.531 -27.828 1 97.62 206 ASP B C 1
ATOM 4364 O O . ASP B 1 206 ? -0.481 -20.25 -27.125 1 97.62 206 ASP B O 1
ATOM 4368 N N . LYS B 1 207 ? 1.661 -19.953 -27.719 1 96.38 207 LYS B N 1
ATOM 4369 C CA . LYS B 1 207 ? 1.901 -18.875 -26.766 1 96.38 207 LYS B CA 1
ATOM 4370 C C . LYS B 1 207 ? 2.521 -17.672 -27.438 1 96.38 207 LYS B C 1
ATOM 4372 O O . LYS B 1 207 ? 3.486 -17.797 -28.203 1 96.38 207 LYS B O 1
ATOM 4377 N N . ASP B 1 208 ? 1.919 -16.469 -27.203 1 92.81 208 ASP B N 1
ATOM 4378 C CA . ASP B 1 208 ? 2.568 -15.195 -27.516 1 92.81 208 ASP B CA 1
ATOM 4379 C C . ASP B 1 208 ? 3.518 -14.773 -26.391 1 92.81 208 ASP B C 1
ATOM 4381 O O . ASP B 1 208 ? 3.105 -14.102 -25.453 1 92.81 208 ASP B O 1
ATOM 4385 N N . ALA B 1 209 ? 4.75 -14.984 -26.531 1 89.31 209 ALA B N 1
ATOM 4386 C CA . ALA B 1 209 ? 5.715 -14.852 -25.438 1 89.31 209 ALA B CA 1
ATOM 4387 C C . ALA B 1 209 ? 5.945 -13.383 -25.094 1 89.31 209 ALA B C 1
ATOM 4389 O O . ALA B 1 209 ? 6.285 -13.055 -23.953 1 89.31 209 ALA B O 1
ATOM 4390 N N . CYS B 1 210 ? 5.711 -12.516 -26.016 1 87.5 210 CYS B N 1
ATOM 4391 C CA . CYS B 1 210 ? 6.062 -11.117 -25.828 1 87.5 210 CYS B CA 1
ATOM 4392 C C . CYS B 1 210 ? 5.195 -10.469 -24.766 1 87.5 210 CYS B C 1
ATOM 4394 O O . CYS B 1 210 ? 5.629 -9.539 -24.078 1 87.5 210 CYS B O 1
ATOM 4396 N N . CYS B 1 211 ? 3.986 -11.008 -24.516 1 91.75 211 CYS B N 1
ATOM 4397 C CA . CYS B 1 211 ? 3.057 -10.336 -23.609 1 91.75 211 CYS B CA 1
ATOM 4398 C C . CYS B 1 211 ? 2.799 -11.188 -22.375 1 91.75 211 CYS B C 1
ATOM 4400 O O . CYS B 1 211 ? 1.896 -10.891 -21.594 1 91.75 211 CYS B O 1
ATOM 4402 N N . CYS B 1 212 ? 3.59 -12.234 -22.328 1 95.69 212 CYS B N 1
ATOM 4403 C CA . CYS B 1 212 ? 3.508 -13.047 -21.109 1 95.69 212 CYS B CA 1
ATOM 4404 C C . CYS B 1 212 ? 4.133 -12.32 -19.922 1 95.69 212 CYS B C 1
ATOM 4406 O O . CYS B 1 212 ? 5.262 -11.844 -20.016 1 95.69 212 CYS B O 1
ATOM 4408 N N . VAL B 1 213 ? 3.412 -12.281 -18.766 1 97 213 VAL B N 1
ATOM 4409 C CA . VAL B 1 213 ? 3.9 -11.531 -17.625 1 97 213 VAL B CA 1
ATOM 4410 C C . VAL B 1 213 ? 4.562 -12.484 -16.625 1 97 213 VAL B C 1
ATOM 4412 O O . VAL B 1 213 ? 4.934 -12.086 -15.523 1 97 213 VAL B O 1
ATOM 4415 N N . GLY B 1 214 ? 4.652 -13.727 -16.906 1 97.5 214 GLY B N 1
ATOM 4416 C CA . GLY B 1 214 ? 5.371 -14.688 -16.094 1 97.5 214 GLY B CA 1
ATOM 4417 C C . GLY B 1 214 ? 4.656 -15.023 -14.797 1 97.5 214 GLY B C 1
ATOM 4418 O O . GLY B 1 214 ? 5.297 -15.234 -13.766 1 97.5 214 GLY B O 1
ATOM 4419 N N . CYS B 1 215 ? 3.346 -15.109 -14.812 1 97.62 215 CYS B N 1
ATOM 4420 C CA . CYS B 1 215 ? 2.582 -15.289 -13.578 1 97.62 215 CYS B CA 1
ATOM 4421 C C . CYS B 1 215 ? 2.488 -16.766 -13.211 1 97.62 215 CYS B C 1
ATOM 4423 O O . CYS B 1 215 ? 2.314 -17.109 -12.039 1 97.62 215 CYS B O 1
ATOM 4425 N N . GLY B 1 216 ? 2.465 -17.594 -14.242 1 96.81 216 GLY B N 1
ATOM 4426 C CA . GLY B 1 216 ? 2.459 -19.016 -13.961 1 96.81 216 GLY B CA 1
ATOM 4427 C C . GLY B 1 216 ? 1.062 -19.609 -13.852 1 96.81 216 GLY B C 1
ATOM 4428 O O . GLY B 1 216 ? 0.894 -20.766 -13.453 1 96.81 216 GLY B O 1
ATOM 4429 N N . GLU B 1 217 ? 0.032 -18.891 -14.242 1 97.38 217 GLU B N 1
ATOM 4430 C CA . GLU B 1 217 ? -1.334 -19.406 -14.18 1 97.38 217 GLU B CA 1
ATOM 4431 C C . GLU B 1 217 ? -1.487 -20.672 -15.023 1 97.38 217 GLU B C 1
ATOM 4433 O O . GLU B 1 217 ? -2.244 -21.578 -14.664 1 97.38 217 GLU B O 1
ATOM 4438 N N . CYS B 1 218 ? -0.802 -20.766 -16.141 1 98 218 CYS B N 1
ATOM 4439 C CA . CYS B 1 218 ? -0.892 -21.906 -17.047 1 98 218 CYS B CA 1
ATOM 4440 C C . CYS B 1 218 ? -0.405 -23.172 -16.375 1 98 218 CYS B C 1
ATOM 4442 O O . CYS B 1 218 ? -0.964 -24.25 -16.594 1 98 218 CYS B O 1
ATOM 4444 N N . VAL B 1 219 ? 0.601 -23.016 -15.523 1 97.62 219 VAL B N 1
ATOM 4445 C CA . VAL B 1 219 ? 1.141 -24.156 -14.797 1 97.62 219 VAL B CA 1
ATOM 4446 C C . VAL B 1 219 ? 0.115 -24.641 -13.781 1 97.62 219 VAL B C 1
ATOM 4448 O O . VAL B 1 219 ? -0.13 -25.859 -13.672 1 97.62 219 VAL B O 1
ATOM 4451 N N . LEU B 1 220 ? -0.521 -23.734 -13.07 1 95.19 220 LEU B N 1
ATOM 4452 C CA . LEU B 1 220 ? -1.477 -24.078 -12.023 1 95.19 220 LEU B CA 1
ATOM 4453 C C . LEU B 1 220 ? -2.729 -24.719 -12.617 1 95.19 220 LEU B C 1
ATOM 4455 O O . LEU B 1 220 ? -3.322 -25.609 -12.008 1 95.19 220 LEU B O 1
ATOM 4459 N N . ALA B 1 221 ? -3.068 -24.328 -13.828 1 97.5 221 ALA B N 1
ATOM 4460 C CA . ALA B 1 221 ? -4.328 -24.75 -14.445 1 97.5 221 ALA B CA 1
ATOM 4461 C C . ALA B 1 221 ? -4.172 -26.078 -15.18 1 97.5 221 ALA B C 1
ATOM 4463 O O . ALA B 1 221 ? -5.16 -26.75 -15.484 1 97.5 221 ALA B O 1
ATOM 4464 N N . CYS B 1 222 ? -2.953 -26.531 -15.492 1 98.12 222 CYS B N 1
ATOM 4465 C CA . CYS B 1 222 ? -2.734 -27.688 -16.359 1 98.12 222 CYS B CA 1
ATOM 4466 C C . CYS B 1 222 ? -2.922 -28.984 -15.609 1 98.12 222 CYS B C 1
ATOM 4468 O O . CYS B 1 222 ? -2.172 -29.281 -14.672 1 98.12 222 CYS B O 1
ATOM 4470 N N . PRO B 1 223 ? -3.82 -29.766 -15.961 1 97.5 223 PRO B N 1
ATOM 4471 C CA . PRO B 1 223 ? -4.066 -31 -15.219 1 97.5 223 PRO B CA 1
ATOM 4472 C C . PRO B 1 223 ? -3.004 -32.062 -15.484 1 97.5 223 PRO B C 1
ATOM 4474 O O . PRO B 1 223 ? -2.891 -33.031 -14.719 1 97.5 223 PRO B O 1
ATOM 4477 N N . THR B 1 224 ? -2.236 -31.922 -16.609 1 97.81 224 THR B N 1
ATOM 4478 C CA . THR B 1 224 ? -1.299 -32.969 -16.984 1 97.81 224 THR B CA 1
ATOM 4479 C C . THR B 1 224 ? 0.141 -32.5 -16.859 1 97.81 224 THR B C 1
ATOM 4481 O O . THR B 1 224 ? 1.07 -33.156 -17.328 1 97.81 224 THR B O 1
ATOM 4484 N N . SER B 1 225 ? 0.334 -31.312 -16.344 1 97.44 225 SER B N 1
ATOM 4485 C CA . SER B 1 225 ? 1.653 -30.719 -16.156 1 97.44 225 SER B CA 1
ATOM 4486 C C . SER B 1 225 ? 2.367 -30.531 -17.484 1 97.44 225 SER B C 1
ATOM 4488 O O . SER B 1 225 ? 3.57 -30.781 -17.594 1 97.44 225 SER B O 1
ATOM 4490 N N . ALA B 1 226 ? 1.568 -30.219 -18.438 1 98.5 226 ALA B N 1
ATOM 4491 C CA . ALA B 1 226 ? 2.168 -29.875 -19.719 1 98.5 226 ALA B CA 1
ATOM 4492 C C . ALA B 1 226 ? 2.924 -28.562 -19.641 1 98.5 226 ALA B C 1
ATOM 4494 O O . ALA B 1 226 ? 3.777 -28.266 -20.5 1 98.5 226 ALA B O 1
ATOM 4495 N N . TRP B 1 227 ? 2.533 -27.688 -18.734 1 98.12 227 TRP B N 1
ATOM 4496 C CA . TRP B 1 227 ? 3.279 -26.469 -18.406 1 98.12 227 TRP B CA 1
ATOM 4497 C C . TRP B 1 227 ? 4.074 -26.656 -17.125 1 98.12 227 TRP B C 1
ATOM 4499 O O . TRP B 1 227 ? 3.541 -27.125 -16.109 1 98.12 227 TRP B O 1
ATOM 4509 N N . THR B 1 228 ? 5.324 -26.281 -17.188 1 97.31 228 THR B N 1
ATOM 4510 C CA . THR B 1 228 ? 6.152 -26.266 -15.984 1 97.31 228 THR B CA 1
ATOM 4511 C C . THR B 1 228 ? 6.961 -24.984 -15.898 1 97.31 228 THR B C 1
ATOM 4513 O O . THR B 1 228 ? 7.141 -24.281 -16.906 1 97.31 228 THR B O 1
ATOM 4516 N N . ARG B 1 229 ? 7.371 -24.625 -14.719 1 95.75 229 ARG B N 1
ATOM 4517 C CA . ARG B 1 229 ? 8.234 -23.469 -14.523 1 95.75 229 ARG B CA 1
ATOM 4518 C C . ARG B 1 229 ? 9.695 -23.828 -14.75 1 95.75 229 ARG B C 1
ATOM 4520 O O . ARG B 1 229 ? 10.156 -24.891 -14.312 1 95.75 229 ARG B O 1
ATOM 4527 N N . LYS B 1 230 ? 10.406 -22.953 -15.445 1 95.44 230 LYS B N 1
ATOM 4528 C CA . LYS B 1 230 ? 11.859 -23.078 -15.383 1 95.44 230 LYS B CA 1
ATOM 4529 C C . LYS B 1 230 ? 12.367 -22.906 -13.953 1 95.44 230 LYS B C 1
ATOM 4531 O O . LYS B 1 230 ? 11.773 -22.172 -13.172 1 95.44 230 LYS B O 1
ATOM 4536 N N . PRO B 1 231 ? 13.445 -23.609 -13.656 1 94.75 231 PRO B N 1
ATOM 4537 C CA . PRO B 1 231 ? 13.977 -23.484 -12.305 1 94.75 231 PRO B CA 1
ATOM 4538 C C . PRO B 1 231 ? 14.508 -22.094 -12 1 94.75 231 PRO B C 1
ATOM 4540 O O . PRO B 1 231 ? 14.453 -21.641 -10.852 1 94.75 231 PRO B O 1
ATOM 4543 N N . GLU B 1 232 ? 14.992 -21.453 -13 1 95.69 232 GLU B N 1
ATOM 4544 C CA . GLU B 1 232 ? 15.523 -20.109 -12.828 1 95.69 232 GLU B CA 1
ATOM 4545 C C . GLU B 1 232 ? 14.422 -19.109 -12.445 1 95.69 232 GLU B C 1
ATOM 4547 O O . GLU B 1 232 ? 13.328 -19.156 -13.008 1 95.69 232 GLU B O 1
ATOM 4552 N N . LYS B 1 233 ? 14.727 -18.281 -11.469 1 97.38 233 LYS B N 1
ATOM 4553 C CA . LYS B 1 233 ? 13.781 -17.25 -11.023 1 97.38 233 LYS B CA 1
ATOM 4554 C C . LYS B 1 233 ? 14.07 -15.914 -11.703 1 97.38 233 LYS B C 1
ATOM 4556 O O . LYS B 1 233 ? 15.234 -15.547 -11.898 1 97.38 233 LYS B O 1
ATOM 4561 N N . TYR B 1 234 ? 13.023 -15.219 -12.07 1 98.44 234 TYR B N 1
ATOM 4562 C CA . TYR B 1 234 ? 13.164 -13.914 -12.703 1 98.44 234 TYR B CA 1
ATOM 4563 C C . TYR B 1 234 ? 12.344 -12.859 -11.953 1 98.44 234 TYR B C 1
ATOM 4565 O O . TYR B 1 234 ? 11.492 -13.203 -11.125 1 98.44 234 TYR B O 1
ATOM 4573 N N . TYR B 1 235 ? 12.672 -11.641 -12.25 1 98.81 235 TYR B N 1
ATOM 4574 C CA . TYR B 1 235 ? 12.023 -10.523 -11.578 1 98.81 235 TYR B CA 1
ATOM 4575 C C . TYR B 1 235 ? 11.758 -9.383 -12.555 1 98.81 235 TYR B C 1
ATOM 4577 O O . TYR B 1 235 ? 12.57 -9.117 -13.445 1 98.81 235 TYR B O 1
ATOM 4585 N N . ARG B 1 236 ? 10.633 -8.781 -12.391 1 98.5 236 ARG B N 1
ATOM 4586 C CA . ARG B 1 236 ? 10.391 -7.445 -12.938 1 98.5 236 ARG B CA 1
ATOM 4587 C C . ARG B 1 236 ? 10.734 -6.363 -11.922 1 98.5 236 ARG B C 1
ATOM 4589 O O . ARG B 1 236 ? 10.391 -6.477 -10.742 1 98.5 236 ARG B O 1
ATOM 4596 N N . ILE B 1 237 ? 11.461 -5.371 -12.273 1 98.81 237 ILE B N 1
ATOM 4597 C CA . ILE B 1 237 ? 11.711 -4.203 -11.438 1 98.81 237 ILE B CA 1
ATOM 4598 C C . ILE B 1 237 ? 10.883 -3.021 -11.938 1 98.81 237 ILE B C 1
ATOM 4600 O O . ILE B 1 237 ? 11.023 -2.598 -13.086 1 98.81 237 ILE B O 1
ATOM 4604 N N . VAL B 1 238 ? 9.969 -2.555 -11.141 1 97.94 238 VAL B N 1
ATOM 4605 C CA . VAL B 1 238 ? 9.203 -1.348 -11.43 1 97.94 238 VAL B CA 1
ATOM 4606 C C . VAL B 1 238 ? 9.781 -0.168 -10.656 1 97.94 238 VAL B C 1
ATOM 4608 O O . VAL B 1 238 ? 10.211 -0.321 -9.508 1 97.94 238 VAL B O 1
ATOM 4611 N N . LEU B 1 239 ? 9.742 1.016 -11.266 1 97.19 239 LEU B N 1
ATOM 4612 C CA . LEU B 1 239 ? 10.523 2.15 -10.797 1 97.19 239 LEU B CA 1
ATOM 4613 C C . LEU B 1 239 ? 9.656 3.398 -10.672 1 97.19 239 LEU B C 1
ATOM 4615 O O . LEU B 1 239 ? 8.812 3.664 -11.531 1 97.19 239 LEU B O 1
ATOM 4619 N N . GLY B 1 240 ? 9.875 4.168 -9.555 1 96.75 240 GLY B N 1
ATOM 4620 C CA . GLY B 1 240 ? 9.5 5.574 -9.531 1 96.75 240 GLY B CA 1
ATOM 4621 C C . GLY B 1 240 ? 8.109 5.809 -8.969 1 96.75 240 GLY B C 1
ATOM 4622 O O . GLY B 1 240 ? 7.594 6.926 -9.031 1 96.75 240 GLY B O 1
ATOM 4623 N N . GLY B 1 241 ? 7.441 4.766 -8.461 1 95.62 241 GLY B N 1
ATOM 4624 C CA . GLY B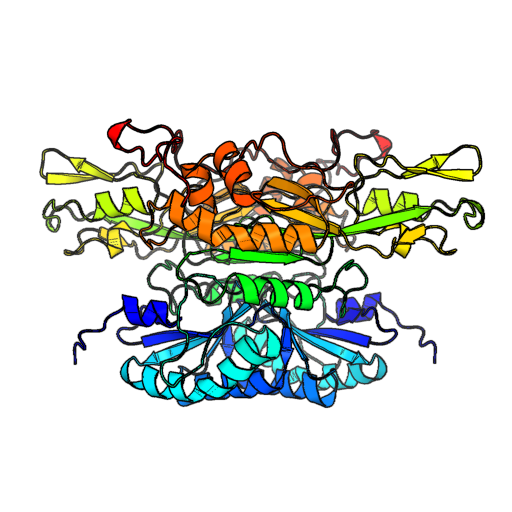 1 241 ? 6.133 4.949 -7.855 1 95.62 241 GLY B CA 1
ATOM 4625 C C . GLY B 1 241 ? 6.176 5.777 -6.586 1 95.62 241 GLY B C 1
ATOM 4626 O O . GLY B 1 241 ? 7.18 5.781 -5.875 1 95.62 241 GLY B O 1
ATOM 4627 N N . ARG B 1 242 ? 5.07 6.441 -6.297 1 94 242 ARG B N 1
ATOM 4628 C CA . ARG B 1 242 ? 4.984 7.219 -5.066 1 94 242 ARG B CA 1
ATOM 4629 C C . ARG B 1 242 ? 3.553 7.668 -4.801 1 94 242 ARG B C 1
ATOM 4631 O O . ARG B 1 242 ? 2.768 7.844 -5.734 1 94 242 ARG B O 1
ATOM 4638 N N . THR B 1 243 ? 3.268 7.789 -3.506 1 92.25 243 THR B N 1
ATOM 4639 C CA . THR B 1 243 ? 2.096 8.539 -3.076 1 92.25 243 THR B CA 1
ATOM 4640 C C . THR B 1 243 ? 2.465 9.992 -2.787 1 92.25 243 THR B C 1
ATOM 4642 O O . THR B 1 243 ? 3.547 10.453 -3.158 1 92.25 243 THR B O 1
ATOM 4645 N N . GLY B 1 244 ? 1.541 10.766 -2.281 1 91.12 244 GLY B N 1
ATOM 4646 C CA . GLY B 1 244 ? 1.873 12.117 -1.881 1 91.12 244 GLY B CA 1
ATOM 4647 C C . GLY B 1 244 ? 0.857 13.148 -2.348 1 91.12 244 GLY B C 1
ATOM 4648 O O . GLY B 1 244 ? -0.02 12.836 -3.156 1 91.12 244 GLY B O 1
ATOM 4649 N N . LYS B 1 245 ? 1.109 14.266 -1.892 1 93.38 245 LYS B N 1
ATOM 4650 C CA . LYS B 1 245 ? 0.13 15.32 -2.139 1 93.38 245 LYS B CA 1
ATOM 4651 C C . LYS B 1 245 ? 0.562 16.203 -3.299 1 93.38 245 LYS B C 1
ATOM 4653 O O . LYS B 1 245 ? -0.145 17.156 -3.662 1 93.38 245 LYS B O 1
ATOM 4658 N N . GLN B 1 246 ? 1.72 15.938 -3.918 1 92.38 246 GLN B N 1
ATOM 4659 C CA . GLN B 1 246 ? 2.152 16.781 -5.027 1 92.38 246 GLN B CA 1
ATOM 4660 C C . GLN B 1 246 ? 1.937 16.078 -6.367 1 92.38 246 GLN B C 1
ATOM 4662 O O . GLN B 1 246 ? 1.162 16.562 -7.203 1 92.38 246 GLN B O 1
ATOM 4667 N N . THR B 1 247 ? 2.602 14.961 -6.484 1 92.56 247 THR B N 1
ATOM 4668 C CA . THR B 1 247 ? 2.543 14.297 -7.781 1 92.56 247 THR B CA 1
ATOM 4669 C C . THR B 1 247 ? 2.561 12.781 -7.613 1 92.56 247 THR B C 1
ATOM 4671 O O . THR B 1 247 ? 3.496 12.109 -8.055 1 92.56 247 THR B O 1
ATOM 4674 N N . PRO B 1 248 ? 1.488 12.203 -7.047 1 94.06 248 PRO B N 1
ATOM 4675 C CA . PRO B 1 248 ? 1.469 10.742 -6.977 1 94.06 248 PRO B CA 1
ATOM 4676 C C . PRO B 1 248 ? 1.467 10.086 -8.359 1 94.06 248 PRO B C 1
ATOM 4678 O O . PRO B 1 248 ? 0.916 10.648 -9.305 1 94.06 248 PRO B O 1
ATOM 4681 N N . ARG B 1 249 ? 2.16 8.945 -8.469 1 94.75 249 ARG B N 1
ATOM 4682 C CA . ARG B 1 249 ? 2.236 8.273 -9.766 1 94.75 249 ARG B CA 1
ATOM 4683 C C . ARG B 1 249 ? 2.477 6.777 -9.586 1 94.75 249 ARG B C 1
ATOM 4685 O O . ARG B 1 249 ? 2.957 6.34 -8.539 1 94.75 249 ARG B O 1
ATOM 4692 N N . MET B 1 250 ? 2.129 6.082 -10.555 1 94.31 250 MET B N 1
ATOM 4693 C CA . MET B 1 250 ? 2.426 4.656 -10.633 1 94.31 250 MET B CA 1
ATOM 4694 C C . MET B 1 250 ? 3.82 4.418 -11.203 1 94.31 250 MET B C 1
ATOM 4696 O O . MET B 1 250 ? 4.227 5.078 -12.164 1 94.31 250 MET B O 1
ATOM 4700 N N . GLY B 1 251 ? 4.543 3.494 -10.617 1 95.75 251 GLY B N 1
ATOM 4701 C CA . GLY B 1 251 ? 5.832 3.1 -11.156 1 95.75 251 GLY B CA 1
ATOM 4702 C C . GLY B 1 251 ? 5.73 2.42 -12.508 1 95.75 251 GLY B C 1
ATOM 4703 O O . GLY B 1 251 ? 4.668 1.917 -12.875 1 95.75 251 GLY B O 1
ATOM 4704 N N . LYS B 1 252 ? 6.812 2.465 -13.258 1 97.12 252 LYS B N 1
ATOM 4705 C CA . LYS B 1 252 ? 6.898 1.876 -14.594 1 97.12 252 LYS B CA 1
ATOM 4706 C C . LYS B 1 252 ? 7.977 0.795 -14.648 1 97.12 252 LYS B C 1
ATOM 4708 O O . LYS B 1 252 ? 8.945 0.84 -13.891 1 97.12 252 LYS B O 1
ATOM 4713 N N . THR B 1 253 ? 7.773 -0.152 -15.555 1 97.06 253 THR B N 1
ATOM 4714 C CA . THR B 1 253 ? 8.742 -1.23 -15.711 1 97.06 253 THR B CA 1
ATOM 4715 C C . THR B 1 253 ? 10.109 -0.678 -16.125 1 97.06 253 THR B C 1
ATOM 4717 O O . THR B 1 253 ? 10.219 0.05 -17.109 1 97.06 253 THR B O 1
ATOM 4720 N N . PHE B 1 254 ? 11.125 -0.999 -15.391 1 98.44 254 PHE B N 1
ATOM 4721 C CA . PHE B 1 254 ? 12.516 -0.641 -15.68 1 98.44 254 PHE B CA 1
ATOM 4722 C C . PHE B 1 254 ? 13.25 -1.812 -16.312 1 98.44 254 PHE B C 1
ATOM 4724 O O . PHE B 1 254 ? 13.852 -1.666 -17.375 1 98.44 254 PHE B O 1
ATOM 4731 N N . ILE B 1 255 ? 13.141 -2.961 -15.609 1 98.44 255 ILE B N 1
ATOM 4732 C CA . ILE B 1 255 ? 13.742 -4.191 -16.125 1 98.44 255 ILE B CA 1
ATOM 4733 C C . ILE B 1 255 ? 12.727 -5.328 -16.047 1 98.44 255 ILE B C 1
ATOM 4735 O O . ILE B 1 255 ? 12.008 -5.465 -15.055 1 98.44 255 ILE B O 1
ATOM 4739 N N . ASN B 1 256 ? 12.664 -6.082 -17.078 1 97.69 256 ASN B N 1
ATOM 4740 C CA . ASN B 1 256 ? 11.836 -7.285 -17.125 1 97.69 256 ASN B CA 1
ATOM 4741 C C . ASN B 1 256 ? 12.688 -8.547 -17.219 1 97.69 256 ASN B C 1
ATOM 4743 O O . ASN B 1 256 ? 13.672 -8.578 -17.969 1 97.69 256 ASN B O 1
ATOM 4747 N N . PHE B 1 257 ? 12.391 -9.57 -16.359 1 97.62 257 PHE B N 1
ATOM 4748 C CA . PHE B 1 257 ? 13.008 -10.891 -16.344 1 97.62 257 PHE B CA 1
ATOM 4749 C C . PHE B 1 257 ? 14.477 -10.805 -15.938 1 97.62 257 PHE B C 1
ATOM 4751 O O . PHE B 1 257 ? 15.336 -11.398 -16.578 1 97.62 257 PHE B O 1
ATOM 4758 N N . ALA B 1 258 ? 14.727 -10.039 -14.961 1 98.69 258 ALA B N 1
ATOM 4759 C CA . ALA B 1 258 ? 16.047 -9.977 -14.344 1 98.69 258 ALA B CA 1
ATOM 4760 C C . ALA B 1 258 ? 16.266 -11.156 -13.398 1 98.69 258 ALA B C 1
ATOM 4762 O O . ALA B 1 258 ? 15.328 -11.609 -12.734 1 98.69 258 ALA B O 1
ATOM 4763 N N . THR B 1 259 ? 17.469 -11.617 -13.344 1 98.44 259 THR B N 1
ATOM 4764 C CA . THR B 1 259 ? 17.812 -12.578 -12.305 1 98.44 259 THR B CA 1
ATOM 4765 C C . THR B 1 259 ? 18.016 -11.883 -10.961 1 98.44 259 THR B C 1
ATOM 4767 O O . THR B 1 259 ? 18.047 -10.648 -10.898 1 98.44 259 THR B O 1
ATOM 4770 N N . GLU B 1 260 ? 18.109 -12.703 -9.938 1 98.56 260 GLU B N 1
ATOM 4771 C CA . GLU B 1 260 ? 18.344 -12.156 -8.602 1 98.56 260 GLU B CA 1
ATOM 4772 C C . GLU B 1 260 ? 19.656 -11.375 -8.547 1 98.56 260 GLU B C 1
ATOM 4774 O O . GLU B 1 260 ? 19.734 -10.336 -7.891 1 98.56 260 GLU B O 1
ATOM 4779 N N . GLU B 1 261 ? 20.641 -11.844 -9.234 1 98.56 261 GLU B N 1
ATOM 4780 C CA . GLU B 1 261 ? 21.938 -11.172 -9.266 1 98.56 261 GLU B CA 1
ATOM 4781 C C . GLU B 1 261 ? 21.812 -9.75 -9.812 1 98.56 261 GLU B C 1
ATOM 4783 O O . GLU B 1 261 ? 22.391 -8.812 -9.273 1 98.56 261 GLU B O 1
ATOM 4788 N N . VAL B 1 262 ? 21.047 -9.641 -10.859 1 98.75 262 VAL B N 1
ATOM 4789 C CA . VAL B 1 262 ? 20.828 -8.328 -11.461 1 98.75 262 VAL B CA 1
ATOM 4790 C C . VAL B 1 262 ? 20.094 -7.43 -10.477 1 98.75 262 VAL B C 1
ATOM 4792 O O . VAL B 1 262 ? 20.469 -6.27 -10.281 1 98.75 262 VAL B O 1
ATOM 4795 N N . VAL B 1 263 ? 19.047 -7.953 -9.82 1 98.88 263 VAL B N 1
ATOM 4796 C CA . VAL B 1 263 ? 18.266 -7.195 -8.844 1 98.88 263 VAL B CA 1
ATOM 4797 C C . VAL B 1 263 ? 19.188 -6.66 -7.75 1 98.88 263 VAL B C 1
ATOM 4799 O O . VAL B 1 263 ? 19.172 -5.465 -7.441 1 98.88 263 VAL B O 1
ATOM 4802 N N . LEU B 1 264 ? 20.016 -7.527 -7.211 1 98.81 264 LEU B N 1
ATOM 4803 C CA . LEU B 1 264 ? 20.891 -7.145 -6.113 1 98.81 264 LEU B CA 1
ATOM 4804 C C . LEU B 1 264 ? 21.953 -6.148 -6.582 1 98.81 264 LEU B C 1
ATOM 4806 O O . LEU B 1 264 ? 22.344 -5.25 -5.832 1 98.81 264 LEU B O 1
ATOM 4810 N N . GLY B 1 265 ? 22.438 -6.34 -7.785 1 98.75 265 GLY B N 1
ATOM 4811 C CA . GLY B 1 265 ? 23.375 -5.375 -8.352 1 98.75 265 GLY B CA 1
ATOM 4812 C C . GLY B 1 265 ? 22.781 -3.979 -8.461 1 98.75 265 GLY B C 1
ATOM 4813 O O . GLY B 1 265 ? 23.469 -2.992 -8.164 1 98.75 265 GLY B O 1
ATOM 4814 N N . VAL B 1 266 ? 21.547 -3.916 -8.898 1 98.75 266 VAL B N 1
ATOM 4815 C CA . VAL B 1 266 ? 20.844 -2.645 -9.008 1 98.75 266 VAL B CA 1
ATOM 4816 C C . VAL B 1 266 ? 20.781 -1.973 -7.641 1 98.75 266 VAL B C 1
ATOM 4818 O O . VAL B 1 266 ? 21.125 -0.798 -7.5 1 98.75 266 VAL B O 1
ATOM 4821 N N . PHE B 1 267 ? 20.391 -2.693 -6.602 1 98.62 267 PHE B N 1
ATOM 4822 C CA . PHE B 1 267 ? 20.281 -2.133 -5.262 1 98.62 267 PHE B CA 1
ATOM 4823 C C . PHE B 1 267 ? 21.672 -1.764 -4.727 1 98.62 267 PHE B C 1
ATOM 4825 O O . PHE B 1 267 ? 21.797 -0.814 -3.953 1 98.62 267 PHE B O 1
ATOM 4832 N N . GLY B 1 268 ? 22.672 -2.459 -5.172 1 98.25 268 GLY B N 1
ATOM 4833 C CA . GLY B 1 268 ? 24.031 -2.146 -4.773 1 98.25 268 GLY B CA 1
ATOM 4834 C C . GLY B 1 268 ? 24.484 -0.772 -5.227 1 98.25 268 GLY B C 1
ATOM 4835 O O . GLY B 1 268 ? 25.406 -0.196 -4.648 1 98.25 268 GLY B O 1
ATOM 4836 N N . ASN B 1 269 ? 23.812 -0.242 -6.242 1 98.06 269 ASN B N 1
ATOM 4837 C CA . ASN B 1 269 ? 24.219 1.039 -6.816 1 98.06 269 ASN B CA 1
ATOM 4838 C C . ASN B 1 269 ? 23.344 2.182 -6.301 1 98.06 269 ASN B C 1
ATOM 4840 O O . ASN B 1 269 ? 23.578 3.342 -6.648 1 98.06 269 ASN B O 1
ATOM 4844 N N . TRP B 1 270 ? 22.359 1.898 -5.426 1 96.94 270 TRP B N 1
ATOM 4845 C CA . TRP B 1 270 ? 21.438 2.936 -4.984 1 96.94 270 TRP B CA 1
ATOM 4846 C C . TRP B 1 270 ? 22.156 4.02 -4.199 1 96.94 270 TRP B C 1
ATOM 4848 O O . TRP B 1 270 ? 21.906 5.211 -4.387 1 96.94 270 TRP B O 1
ATOM 4858 N N . GLN B 1 271 ? 23.031 3.594 -3.252 1 94.06 271 GLN B N 1
ATOM 4859 C CA . GLN B 1 271 ? 23.734 4.582 -2.447 1 94.06 271 GLN B CA 1
ATOM 4860 C C . GLN B 1 271 ? 24.594 5.5 -3.326 1 94.06 271 GLN B C 1
ATOM 4862 O O . GLN B 1 271 ? 24.609 6.715 -3.125 1 94.06 271 GLN B O 1
ATOM 4867 N N . LYS B 1 272 ? 25.266 4.875 -4.301 1 94.5 272 LYS B N 1
ATOM 4868 C CA . LYS B 1 272 ? 26.062 5.648 -5.242 1 94.5 272 LYS B CA 1
ATOM 4869 C C . LYS B 1 272 ? 25.203 6.664 -5.992 1 94.5 272 LYS B C 1
ATOM 4871 O O . LYS B 1 272 ? 25.578 7.828 -6.125 1 94.5 272 LYS B O 1
ATOM 4876 N N . PHE B 1 273 ? 24.094 6.238 -6.449 1 96.25 273 PHE B N 1
ATOM 4877 C CA . PHE B 1 273 ? 23.188 7.109 -7.184 1 96.25 273 PHE B CA 1
ATOM 4878 C C . PHE B 1 273 ? 22.672 8.227 -6.289 1 96.25 273 PHE B C 1
ATOM 4880 O O . PHE B 1 273 ? 22.672 9.398 -6.688 1 96.25 273 PHE B O 1
ATOM 4887 N N . SER B 1 274 ? 22.203 7.859 -5.082 1 94.94 274 SER B N 1
ATOM 4888 C CA . SER B 1 274 ? 21.641 8.836 -4.16 1 94.94 274 SER B CA 1
ATOM 4889 C C . SER B 1 274 ? 22.656 9.906 -3.789 1 94.94 274 SER B C 1
ATOM 4891 O O . SER B 1 274 ? 22.344 11.094 -3.754 1 94.94 274 SER B O 1
ATOM 4893 N N . GLN B 1 275 ? 23.906 9.453 -3.518 1 93.19 275 GLN B N 1
ATOM 4894 C CA . GLN B 1 275 ? 24.969 10.398 -3.211 1 93.19 275 GLN B CA 1
ATOM 4895 C C . GLN B 1 275 ? 25.203 11.375 -4.359 1 93.19 275 GLN B C 1
ATOM 4897 O O . GLN B 1 275 ? 25.266 12.586 -4.148 1 93.19 275 GLN B O 1
ATOM 4902 N N . TRP B 1 276 ? 25.25 10.828 -5.527 1 93.44 276 TRP B N 1
ATOM 4903 C CA . TRP B 1 276 ? 25.469 11.648 -6.715 1 93.44 276 TRP B CA 1
ATOM 4904 C C . TRP B 1 276 ? 24.328 12.633 -6.926 1 93.44 276 TRP B C 1
ATOM 4906 O O . TRP B 1 276 ? 24.562 13.82 -7.152 1 93.44 276 TRP B O 1
ATOM 4916 N N . ALA B 1 277 ? 23.125 12.133 -6.766 1 92.5 277 ALA B N 1
ATOM 4917 C CA . ALA B 1 277 ? 21.953 12.93 -7.082 1 92.5 277 ALA B CA 1
ATOM 4918 C C . ALA B 1 277 ? 21.719 14.008 -6.031 1 92.5 277 ALA B C 1
ATOM 4920 O O . ALA B 1 277 ? 21.016 14.992 -6.285 1 92.5 277 ALA B O 1
ATOM 4921 N N . LEU B 1 278 ? 22.266 13.859 -4.852 1 91.75 278 LEU B N 1
ATOM 4922 C CA . LEU B 1 278 ? 22.062 14.82 -3.771 1 91.75 278 LEU B CA 1
ATOM 4923 C C . LEU B 1 278 ? 23.328 15.648 -3.553 1 91.75 278 LEU B C 1
ATOM 4925 O O . LEU B 1 278 ? 23.5 16.266 -2.496 1 91.75 278 LEU B O 1
ATOM 4929 N N . ASP B 1 279 ? 24.172 15.633 -4.453 1 88.31 279 ASP B N 1
ATOM 4930 C CA . ASP B 1 279 ? 25.406 16.406 -4.395 1 88.31 279 ASP B CA 1
ATOM 4931 C C . ASP B 1 279 ? 26.219 16.031 -3.162 1 88.31 279 ASP B C 1
ATOM 4933 O O . ASP B 1 279 ? 26.797 16.906 -2.504 1 88.31 279 ASP B O 1
ATOM 4937 N N . TYR B 1 280 ? 26.016 14.688 -2.77 1 84.19 280 TYR B N 1
ATOM 4938 C CA . TYR B 1 280 ? 26.797 14.07 -1.703 1 84.19 280 TYR B CA 1
ATOM 4939 C C . TYR B 1 280 ? 26.469 14.703 -0.355 1 84.19 280 TYR B C 1
ATOM 4941 O O . TYR B 1 280 ? 27.328 14.758 0.531 1 84.19 280 TYR B O 1
ATOM 4949 N N . LYS B 1 281 ? 25.312 15.289 -0.29 1 82.69 281 LYS B N 1
ATOM 4950 C CA . LYS B 1 281 ? 24.719 15.758 0.965 1 82.69 281 LYS B CA 1
ATOM 4951 C C . LYS B 1 281 ? 23.562 14.859 1.401 1 82.69 281 LYS B C 1
ATOM 4953 O O . LYS B 1 281 ? 22.609 14.656 0.65 1 82.69 281 LYS B O 1
ATOM 4958 N N . PRO B 1 282 ? 23.688 14.297 2.516 1 78 282 PRO B N 1
ATOM 4959 C CA . PRO B 1 282 ? 22.656 13.336 2.924 1 78 282 PRO B CA 1
ATOM 4960 C C . PRO B 1 282 ? 21.344 14.008 3.299 1 78 282 PRO B C 1
ATOM 4962 O O . PRO B 1 282 ? 21.047 14.195 4.484 1 78 282 PRO B O 1
ATOM 4965 N N . GLU B 1 283 ? 20.578 14.469 2.381 1 81.75 283 GLU B N 1
ATOM 4966 C CA . GLU B 1 283 ? 19.25 15.055 2.57 1 81.75 283 GLU B CA 1
ATOM 4967 C C . GLU B 1 283 ? 18.141 14.062 2.207 1 81.75 283 GLU B C 1
ATOM 4969 O O . GLU B 1 283 ? 18.344 13.18 1.369 1 81.75 283 GLU B O 1
ATOM 4974 N N . TYR B 1 284 ? 17.172 14.266 2.924 1 82 284 TYR B N 1
ATOM 4975 C CA . TYR B 1 284 ? 16 13.43 2.646 1 82 284 TYR B CA 1
ATOM 4976 C C . TYR B 1 284 ? 15.32 13.852 1.352 1 82 284 TYR B C 1
ATOM 4978 O O . TYR B 1 284 ? 15.008 15.031 1.165 1 82 284 TYR B O 1
ATOM 4986 N N . LEU B 1 285 ? 15.195 12.898 0.452 1 86.75 285 LEU B N 1
ATOM 4987 C CA . LEU B 1 285 ? 14.367 13.039 -0.743 1 86.75 285 LEU B CA 1
ATOM 4988 C C . LEU B 1 285 ? 13.859 11.68 -1.216 1 86.75 285 LEU B C 1
ATOM 4990 O O . LEU B 1 285 ? 14.617 10.711 -1.262 1 86.75 285 LEU B O 1
ATOM 4994 N N . HIS B 1 286 ? 12.57 11.664 -1.472 1 88.94 286 HIS B N 1
ATOM 4995 C CA . HIS B 1 286 ? 11.953 10.438 -1.962 1 88.94 286 HIS B CA 1
ATOM 4996 C C . HIS B 1 286 ? 12.656 9.93 -3.217 1 88.94 286 HIS B C 1
ATOM 4998 O O . HIS B 1 286 ? 13.016 10.719 -4.098 1 88.94 286 HIS B O 1
ATOM 5004 N N . GLY B 1 287 ? 12.812 8.648 -3.33 1 92.06 287 GLY B N 1
A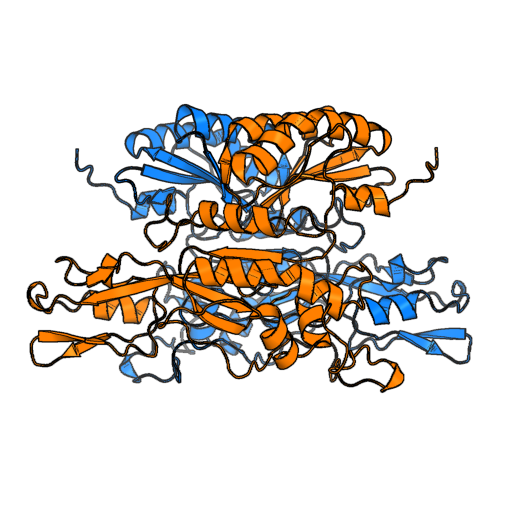TOM 5005 C CA . GLY B 1 287 ? 13.508 8.047 -4.453 1 92.06 287 GLY B CA 1
ATOM 5006 C C . GLY B 1 287 ? 12.938 8.461 -5.801 1 92.06 287 GLY B C 1
ATOM 5007 O O . GLY B 1 287 ? 13.688 8.727 -6.742 1 92.06 287 GLY B O 1
ATOM 5008 N N . GLY B 1 288 ? 11.625 8.508 -5.871 1 91.56 288 GLY B N 1
ATOM 5009 C CA . GLY B 1 288 ? 11 8.945 -7.109 1 91.56 288 GLY B CA 1
ATOM 5010 C C . GLY B 1 288 ? 11.414 10.344 -7.531 1 91.56 288 GLY B C 1
ATOM 5011 O O . GLY B 1 288 ? 11.648 10.594 -8.719 1 91.56 288 GLY B O 1
ATOM 5012 N N . HIS B 1 289 ? 11.508 11.211 -6.582 1 92.06 289 HIS B N 1
ATOM 5013 C CA . HIS B 1 289 ? 11.914 12.586 -6.875 1 92.06 289 HIS B CA 1
ATOM 5014 C C . HIS B 1 289 ? 13.391 12.664 -7.227 1 92.06 289 HIS B C 1
ATOM 5016 O O . HIS B 1 289 ? 13.805 13.5 -8.031 1 92.06 289 HIS B O 1
ATOM 5022 N N . LEU B 1 290 ? 14.188 11.789 -6.59 1 93.06 290 LEU B N 1
ATOM 5023 C CA . LEU B 1 290 ? 15.602 11.719 -6.922 1 93.06 290 LEU B CA 1
ATOM 5024 C C . LEU B 1 290 ? 15.805 11.328 -8.383 1 93.06 290 LEU B C 1
ATOM 5026 O O . LEU B 1 290 ? 16.641 11.906 -9.07 1 93.06 290 LEU B O 1
ATOM 5030 N N . ILE B 1 291 ? 15.023 10.352 -8.781 1 94.31 291 ILE B N 1
ATOM 5031 C CA . ILE B 1 291 ? 15.094 9.898 -10.172 1 94.31 291 ILE B CA 1
ATOM 5032 C C . ILE B 1 291 ? 14.688 11.031 -11.109 1 94.31 291 ILE B C 1
ATOM 5034 O O . ILE B 1 291 ? 15.312 11.242 -12.148 1 94.31 291 ILE B O 1
ATOM 5038 N N . ASP B 1 292 ? 13.648 11.789 -10.719 1 92.75 292 ASP B N 1
ATOM 5039 C CA . ASP B 1 292 ? 13.203 12.922 -11.516 1 92.75 292 ASP B CA 1
ATOM 5040 C C . ASP B 1 292 ? 14.297 13.984 -11.633 1 92.75 292 ASP B C 1
ATOM 5042 O O . ASP B 1 292 ? 14.508 14.555 -12.711 1 92.75 292 ASP B O 1
ATOM 5046 N N . ARG B 1 293 ? 14.953 14.211 -10.555 1 90.75 293 ARG B N 1
ATOM 5047 C CA . ARG B 1 293 ? 16.016 15.203 -10.516 1 90.75 293 ARG B CA 1
ATOM 5048 C C . ARG B 1 293 ? 17.188 14.805 -11.414 1 90.75 293 ARG B C 1
ATOM 5050 O O . ARG B 1 293 ? 17.75 15.648 -12.109 1 90.75 293 ARG B O 1
ATOM 5057 N N . ALA B 1 294 ? 17.531 13.562 -11.422 1 92.75 294 ALA B N 1
ATOM 5058 C CA . ALA B 1 294 ? 18.672 13.055 -12.188 1 92.75 294 ALA B CA 1
ATOM 5059 C C . ALA B 1 294 ? 18.312 12.891 -13.656 1 92.75 294 ALA B C 1
ATOM 5061 O O . ALA B 1 294 ? 19.156 13.039 -14.531 1 92.75 294 ALA B O 1
ATOM 5062 N N . GLY B 1 295 ? 17.031 12.555 -13.898 1 92.94 295 GLY B N 1
ATOM 5063 C CA . GLY B 1 295 ? 16.641 12.078 -15.219 1 92.94 295 GLY B CA 1
ATOM 5064 C C . GLY B 1 295 ? 16.891 10.594 -15.406 1 92.94 295 GLY B C 1
ATOM 5065 O O . GLY B 1 295 ? 17.859 10.047 -14.906 1 92.94 295 GLY B O 1
ATOM 5066 N N . TYR B 1 296 ? 16.047 9.984 -16.219 1 94.62 296 TYR B N 1
ATOM 5067 C CA . TYR B 1 296 ? 16.047 8.531 -16.344 1 94.62 296 TYR B CA 1
ATOM 5068 C C . TYR B 1 296 ? 17.359 8.023 -16.906 1 94.62 296 TYR B C 1
ATOM 5070 O O . TYR B 1 296 ? 17.906 7.02 -16.438 1 94.62 296 TYR B O 1
ATOM 5078 N N . HIS B 1 297 ? 17.906 8.703 -17.906 1 94.75 297 HIS B N 1
ATOM 5079 C CA . HIS B 1 297 ? 19.094 8.18 -18.594 1 94.75 297 HIS B CA 1
ATOM 5080 C C . HIS B 1 297 ? 20.297 8.164 -17.656 1 94.75 297 HIS B C 1
ATOM 5082 O O . HIS B 1 297 ? 21.062 7.203 -17.641 1 94.75 297 HIS B O 1
ATOM 5088 N N . LYS B 1 298 ? 20.422 9.25 -16.891 1 95 298 LYS B N 1
ATOM 5089 C CA . LYS B 1 298 ? 21.531 9.273 -15.93 1 95 298 LYS B CA 1
ATOM 5090 C C . LYS B 1 298 ? 21.297 8.258 -14.812 1 95 298 LYS B C 1
ATOM 5092 O O . LYS B 1 298 ? 22.234 7.609 -14.352 1 95 298 LYS B O 1
ATOM 5097 N N . PHE B 1 299 ? 20.094 8.164 -14.406 1 96.88 299 PHE B N 1
ATOM 5098 C CA . PHE B 1 299 ? 19.75 7.121 -13.445 1 96.88 299 PHE B CA 1
ATOM 5099 C C . PHE B 1 299 ? 20.172 5.746 -13.961 1 96.88 299 PHE B C 1
ATOM 5101 O O . PHE B 1 299 ? 20.875 5.004 -13.266 1 96.88 299 PHE B O 1
ATOM 5108 N N . LYS B 1 300 ? 19.734 5.398 -15.164 1 97.44 300 LYS B N 1
ATOM 5109 C CA . LYS B 1 300 ? 20.031 4.113 -15.789 1 97.44 300 LYS B CA 1
ATOM 5110 C C . LYS B 1 300 ? 21.531 3.863 -15.859 1 97.44 300 LYS B C 1
ATOM 5112 O O . LYS B 1 300 ? 22 2.764 -15.555 1 97.44 300 LYS B O 1
ATOM 5117 N N . GLU B 1 301 ? 22.25 4.883 -16.188 1 96.31 301 GLU B N 1
ATOM 5118 C CA . GLU B 1 301 ? 23.703 4.781 -16.297 1 96.31 301 GLU B CA 1
ATOM 5119 C C . GLU B 1 301 ? 24.328 4.395 -14.953 1 96.31 301 GLU B C 1
ATOM 5121 O O . GLU B 1 301 ? 25.109 3.445 -14.875 1 96.31 301 GLU B O 1
ATOM 5126 N N . ILE B 1 302 ? 23.906 5.07 -13.891 1 97 302 ILE B N 1
ATOM 5127 C CA . ILE B 1 302 ? 24.547 4.883 -12.594 1 97 302 ILE B CA 1
ATOM 5128 C C . ILE B 1 302 ? 24.062 3.58 -11.961 1 97 302 ILE B C 1
ATOM 5130 O O . ILE B 1 302 ? 24.859 2.795 -11.445 1 97 302 ILE B O 1
ATOM 5134 N N . ILE B 1 303 ? 22.797 3.262 -12.062 1 98.19 303 ILE B N 1
ATOM 5135 C CA . ILE B 1 303 ? 22.188 2.158 -11.32 1 98.19 303 ILE B CA 1
ATOM 5136 C C . ILE B 1 303 ? 22.625 0.829 -11.93 1 98.19 303 ILE B C 1
ATOM 5138 O O . ILE B 1 303 ? 22.609 -0.202 -11.258 1 98.19 303 ILE B O 1
ATOM 5142 N N . LEU B 1 304 ? 23.031 0.85 -13.234 1 98.25 304 LEU B N 1
ATOM 5143 C CA . LEU B 1 304 ? 23.422 -0.38 -13.914 1 98.25 304 LEU B CA 1
ATOM 5144 C C . LEU B 1 304 ? 24.938 -0.49 -14 1 98.25 304 LEU B C 1
ATOM 5146 O O . LEU B 1 304 ? 25.469 -1.436 -14.586 1 98.25 304 LEU B O 1
ATOM 5150 N N . ASP B 1 305 ? 25.625 0.477 -13.43 1 97.56 305 ASP B N 1
ATOM 5151 C CA . ASP B 1 305 ? 27.078 0.437 -13.453 1 97.56 305 ASP B CA 1
ATOM 5152 C C . ASP B 1 305 ? 27.594 -0.85 -12.82 1 97.56 305 ASP B C 1
ATOM 5154 O O . ASP B 1 305 ? 27.328 -1.133 -11.656 1 97.56 305 ASP B O 1
ATOM 5158 N N . GLY B 1 306 ? 28.328 -1.648 -13.578 1 97.88 306 GLY B N 1
ATOM 5159 C CA . GLY B 1 306 ? 28.938 -2.873 -13.086 1 97.88 306 GLY B CA 1
ATOM 5160 C C . GLY B 1 306 ? 27.953 -4.02 -12.961 1 97.88 306 GLY B C 1
ATOM 5161 O O . GLY B 1 306 ? 28.312 -5.105 -12.492 1 97.88 306 GLY B O 1
ATOM 5162 N N . VAL B 1 307 ? 26.719 -3.832 -13.297 1 98.5 307 VAL B N 1
ATOM 5163 C CA . VAL B 1 307 ? 25.719 -4.883 -13.211 1 98.5 307 VAL B CA 1
ATOM 5164 C C . VAL B 1 307 ? 25.719 -5.719 -14.492 1 98.5 307 VAL B C 1
ATOM 5166 O O . VAL B 1 307 ? 25.562 -5.188 -15.586 1 98.5 307 VAL B O 1
ATOM 5169 N N . LYS B 1 308 ? 26 -7.008 -14.375 1 98.06 308 LYS B N 1
ATOM 5170 C CA . LYS B 1 308 ? 25.938 -7.918 -15.508 1 98.06 308 LYS B CA 1
ATOM 5171 C C . LYS B 1 308 ? 24.516 -8.422 -15.742 1 98.06 308 LYS B C 1
ATOM 5173 O O . LYS B 1 308 ? 24.016 -9.234 -14.969 1 98.06 308 LYS B O 1
ATOM 5178 N N . LEU B 1 309 ? 23.953 -7.988 -16.812 1 98.25 309 LEU B N 1
ATOM 5179 C CA . LEU B 1 309 ? 22.578 -8.383 -17.141 1 98.25 309 LEU B CA 1
ATOM 5180 C C . LEU B 1 309 ? 22.547 -9.82 -17.656 1 98.25 309 LEU B C 1
ATOM 5182 O O . LEU B 1 309 ? 23.422 -10.227 -18.422 1 98.25 309 LEU B O 1
ATOM 5186 N N . ASN B 1 310 ? 21.609 -10.57 -17.156 1 97.31 310 ASN B N 1
ATOM 5187 C CA . ASN B 1 310 ? 21.391 -11.883 -17.75 1 97.31 310 ASN B CA 1
ATOM 5188 C C . ASN B 1 310 ? 20.812 -11.773 -19.156 1 97.31 310 ASN B C 1
ATOM 5190 O O . ASN B 1 310 ? 20.203 -10.766 -19.516 1 97.31 310 ASN B O 1
ATOM 5194 N N . PRO B 1 311 ? 20.906 -12.82 -19.969 1 96.31 311 PRO B N 1
ATOM 5195 C CA . PRO B 1 311 ? 20.5 -12.758 -21.375 1 96.31 311 PRO B CA 1
ATOM 5196 C C . PRO B 1 311 ? 19.016 -12.461 -21.531 1 96.31 311 PRO B C 1
ATOM 5198 O O . PRO B 1 311 ? 18.609 -11.82 -22.516 1 96.31 311 PRO B O 1
ATOM 5201 N N . GLU B 1 312 ? 18.172 -12.875 -20.609 1 94.25 312 GLU B N 1
ATOM 5202 C CA . GLU B 1 312 ? 16.719 -12.742 -20.734 1 94.25 312 GLU B CA 1
ATOM 5203 C C . GLU B 1 312 ? 16.25 -11.336 -20.375 1 94.25 312 GLU B C 1
ATOM 5205 O O . GLU B 1 312 ? 15.125 -10.953 -20.672 1 94.25 312 GLU B O 1
ATOM 5210 N N . ALA B 1 313 ? 17.094 -10.594 -19.703 1 97.31 313 ALA B N 1
ATOM 5211 C CA . ALA B 1 313 ? 16.688 -9.312 -19.125 1 97.31 313 ALA B CA 1
ATOM 5212 C C . ALA B 1 313 ? 16.406 -8.289 -20.234 1 97.31 313 ALA B C 1
ATOM 5214 O O . ALA B 1 313 ? 17.172 -8.172 -21.188 1 97.31 313 ALA B O 1
ATOM 5215 N N . LEU B 1 314 ? 15.32 -7.633 -20.172 1 97 314 LEU B N 1
ATOM 5216 C CA . LEU B 1 314 ? 14.945 -6.508 -21.016 1 97 314 LEU B CA 1
ATOM 5217 C C . LEU B 1 314 ? 14.93 -5.207 -20.219 1 97 314 LEU B C 1
ATOM 5219 O O . LEU B 1 314 ? 14.234 -5.105 -19.203 1 97 314 LEU B O 1
ATOM 5223 N N . VAL B 1 315 ? 15.672 -4.195 -20.625 1 98.19 315 VAL B N 1
ATOM 5224 C CA . VAL B 1 315 ? 15.773 -2.928 -19.906 1 98.19 315 VAL B CA 1
ATOM 5225 C C . VAL B 1 315 ? 15.031 -1.837 -20.672 1 98.19 315 VAL B C 1
ATOM 5227 O O . VAL B 1 315 ? 15.148 -1.747 -21.906 1 98.19 315 VAL B O 1
ATOM 5230 N N . ALA B 1 316 ? 14.289 -1.051 -19.969 1 97.44 316 ALA B N 1
ATOM 5231 C CA . ALA B 1 316 ? 13.555 0.035 -20.625 1 97.44 316 ALA B CA 1
ATOM 5232 C C . ALA B 1 316 ? 14.516 1.025 -21.281 1 97.44 316 ALA B C 1
ATOM 5234 O O . ALA B 1 316 ? 15.453 1.511 -20.641 1 97.44 316 ALA B O 1
ATOM 5235 N N . ASP B 1 317 ? 14.234 1.311 -22.531 1 96.94 317 ASP B N 1
ATOM 5236 C CA . ASP B 1 317 ? 15.023 2.324 -23.219 1 96.94 317 ASP B CA 1
ATOM 5237 C C . ASP B 1 317 ? 14.688 3.725 -22.703 1 96.94 317 ASP B C 1
ATOM 5239 O O . ASP B 1 317 ? 15.57 4.574 -22.578 1 96.94 317 ASP B O 1
ATOM 5243 N N . ASN B 1 318 ? 13.422 3.951 -22.516 1 95.81 318 ASN B N 1
ATOM 5244 C CA . ASN B 1 318 ? 12.875 5.168 -21.922 1 95.81 318 ASN B CA 1
ATOM 5245 C C . ASN B 1 318 ? 11.68 4.871 -21.016 1 95.81 318 ASN B C 1
ATOM 5247 O O . ASN B 1 318 ? 11.047 3.824 -21.156 1 95.81 318 ASN B O 1
ATOM 5251 N N . ILE B 1 319 ? 11.492 5.746 -20.062 1 95.25 319 ILE B N 1
ATOM 5252 C CA . ILE B 1 319 ? 10.305 5.66 -19.219 1 95.25 319 ILE B CA 1
ATOM 5253 C C . ILE B 1 319 ? 9.5 6.957 -19.328 1 95.25 319 ILE B C 1
ATOM 5255 O O . ILE B 1 319 ? 10.039 8.047 -19.125 1 95.25 319 ILE B O 1
ATOM 5259 N N . PHE B 1 320 ? 8.25 6.82 -19.703 1 91.44 320 PHE B N 1
ATOM 5260 C CA . PHE B 1 320 ? 7.316 7.941 -19.75 1 91.44 320 PHE B CA 1
ATOM 5261 C C . PHE B 1 320 ? 6.379 7.906 -18.547 1 91.44 320 PHE B C 1
ATOM 5263 O O . PHE B 1 320 ? 5.488 7.059 -18.469 1 91.44 320 PHE B O 1
ATOM 5270 N N . TRP B 1 321 ? 6.492 8.891 -17.688 1 91.75 321 TRP B N 1
ATOM 5271 C CA . TRP B 1 321 ? 5.75 8.922 -16.438 1 91.75 321 TRP B CA 1
ATOM 5272 C C . TRP B 1 321 ? 4.348 9.477 -16.641 1 91.75 321 TRP B C 1
ATOM 5274 O O . TRP B 1 321 ? 4.145 10.375 -17.453 1 91.75 321 TRP B O 1
ATOM 5284 N N . ALA B 1 322 ? 3.375 8.883 -16.016 1 87.81 322 ALA B N 1
ATOM 5285 C CA . ALA B 1 322 ? 2.033 9.438 -15.867 1 87.81 322 ALA B CA 1
ATOM 5286 C C . ALA B 1 322 ? 1.7 9.688 -14.398 1 87.81 322 ALA B C 1
ATOM 5288 O O . ALA B 1 322 ? 1.669 8.75 -13.594 1 87.81 322 ALA B O 1
ATOM 5289 N N . GLU B 1 323 ? 1.581 10.984 -14.047 1 90.81 323 GLU B N 1
ATOM 5290 C CA . GLU B 1 323 ? 1.327 11.32 -12.648 1 90.81 323 GLU B CA 1
ATOM 5291 C C . GLU B 1 323 ? 0.026 12.109 -12.5 1 90.81 323 GLU B C 1
ATOM 5293 O O . GLU B 1 323 ? -0.513 12.617 -13.484 1 90.81 323 GLU B O 1
ATOM 5298 N N . THR B 1 324 ? -0.539 12.031 -11.352 1 90 324 THR B N 1
ATOM 5299 C CA . THR B 1 324 ? -1.662 12.898 -11 1 90 324 THR B CA 1
ATOM 5300 C C . THR B 1 324 ? -1.174 14.289 -10.609 1 90 324 THR B C 1
ATOM 5302 O O . THR B 1 324 ? -0.271 14.422 -9.781 1 90 324 THR B O 1
ATOM 5305 N N . GLU B 1 325 ? -1.717 15.297 -11.242 1 88.62 325 GLU B N 1
ATOM 5306 C CA . GLU B 1 325 ? -1.428 16.688 -10.883 1 88.62 325 GLU B CA 1
ATOM 5307 C C . GLU B 1 325 ? -2.633 17.344 -10.219 1 88.62 325 GLU B C 1
ATOM 5309 O O . GLU B 1 325 ? -3.646 17.594 -10.867 1 88.62 325 GLU B O 1
ATOM 5314 N N . TYR B 1 326 ? -2.5 17.641 -9.023 1 90.38 326 TYR B N 1
ATOM 5315 C CA . TYR B 1 326 ? -3.561 18.344 -8.312 1 90.38 326 TYR B CA 1
ATOM 5316 C C . TYR B 1 326 ? -3.578 19.828 -8.688 1 90.38 326 TYR B C 1
ATOM 5318 O O . TYR B 1 326 ? -4.582 20.5 -8.492 1 90.38 326 TYR B O 1
ATOM 5326 N N . ARG B 1 327 ? -2.438 20.297 -9.055 1 88.88 327 ARG B N 1
ATOM 5327 C CA . ARG B 1 327 ? -2.279 21.609 -9.672 1 88.88 327 ARG B CA 1
ATOM 5328 C C . ARG B 1 327 ? -1.761 21.484 -11.102 1 88.88 327 ARG B C 1
ATOM 5330 O O . ARG B 1 327 ? -0.704 20.891 -11.336 1 88.88 327 ARG B O 1
ATOM 5337 N N . SER B 1 328 ? -2.5 22.094 -11.992 1 84.19 328 SER B N 1
ATOM 5338 C CA . SER B 1 328 ? -2.078 22.016 -13.391 1 84.19 328 SER B CA 1
ATOM 5339 C C . SER B 1 328 ? -0.689 22.625 -13.578 1 84.19 328 SER B C 1
ATOM 5341 O O . SER B 1 328 ? -0.343 23.609 -12.922 1 84.19 328 SER B O 1
ATOM 5343 N N . ASN B 1 329 ? 0.175 22.047 -14.547 1 81.88 329 ASN B N 1
ATOM 5344 C CA . ASN B 1 329 ? 1.508 22.516 -14.906 1 81.88 329 ASN B CA 1
ATOM 5345 C C . ASN B 1 329 ? 2.424 22.578 -13.688 1 81.88 329 ASN B C 1
ATOM 5347 O O . ASN B 1 329 ? 3.227 23.5 -13.555 1 81.88 329 ASN B O 1
ATOM 5351 N N . PHE B 1 330 ? 2.148 21.641 -12.852 1 88.5 330 PHE B N 1
ATOM 5352 C CA . PHE B 1 330 ? 2.922 21.641 -11.617 1 88.5 330 PHE B CA 1
ATOM 5353 C C . PHE B 1 330 ? 4.418 21.625 -11.914 1 88.5 330 PHE B C 1
ATOM 5355 O O . PHE B 1 330 ? 5.195 22.281 -11.219 1 88.5 330 PHE B O 1
ATOM 5362 N N . ASN B 1 331 ? 4.848 20.953 -12.969 1 86.69 331 ASN B N 1
ATOM 5363 C CA . ASN B 1 331 ? 6.266 20.781 -13.266 1 86.69 331 ASN B CA 1
ATOM 5364 C C . ASN B 1 331 ? 6.805 21.938 -14.109 1 86.69 331 ASN B C 1
ATOM 5366 O O . ASN B 1 331 ? 8.008 22.016 -14.359 1 86.69 331 ASN B O 1
ATOM 5370 N N . VAL B 1 332 ? 5.965 22.797 -14.594 1 86.81 332 VAL B N 1
ATOM 5371 C CA . VAL B 1 332 ? 6.383 24 -15.297 1 86.81 332 VAL B CA 1
ATOM 5372 C C . VAL B 1 332 ? 6.637 25.125 -14.297 1 86.81 332 VAL B C 1
ATOM 5374 O O . VAL B 1 332 ? 5.711 25.594 -13.633 1 86.81 332 VAL B O 1
ATOM 5377 N N . LYS B 1 333 ? 7.918 25.547 -14.109 1 86.44 333 LYS B N 1
ATOM 5378 C CA . LYS B 1 333 ? 8.32 26.531 -13.102 1 86.44 333 LYS B CA 1
ATOM 5379 C C . LYS B 1 333 ? 9.43 27.438 -13.617 1 86.44 333 LYS B C 1
ATOM 5381 O O . LYS B 1 333 ? 10.102 27.094 -14.594 1 86.44 333 LYS B O 1
ATOM 5386 N N . PRO B 1 334 ? 9.539 28.625 -12.938 1 87.06 334 PRO B N 1
ATOM 5387 C CA . PRO B 1 334 ? 10.688 29.453 -13.297 1 87.06 334 PRO B CA 1
ATOM 5388 C C . PRO B 1 334 ? 12.016 28.703 -13.203 1 87.06 334 PRO B C 1
ATOM 5390 O O . PRO B 1 334 ? 12.195 27.875 -12.312 1 87.06 334 PRO B O 1
ATOM 5393 N N . ILE B 1 335 ? 12.891 29.031 -14.102 1 87.94 335 ILE B N 1
ATOM 5394 C CA . ILE B 1 335 ? 14.148 28.312 -14.234 1 87.94 335 ILE B CA 1
ATOM 5395 C C . ILE B 1 335 ? 14.906 28.328 -12.906 1 87.94 335 ILE B C 1
ATOM 5397 O O . ILE B 1 335 ? 15.586 27.359 -12.555 1 87.94 335 ILE B O 1
ATOM 5401 N N . GLY B 1 336 ? 14.758 29.438 -12.164 1 85.12 336 GLY B N 1
ATOM 5402 C CA . GLY B 1 336 ? 15.453 29.594 -10.898 1 85.12 336 GLY B CA 1
ATOM 5403 C C . GLY B 1 336 ? 14.977 28.609 -9.836 1 85.12 336 GLY B C 1
ATOM 5404 O O . GLY B 1 336 ? 15.664 28.391 -8.836 1 85.12 336 GLY B O 1
ATOM 5405 N N . MET B 1 337 ? 13.859 27.922 -10.086 1 86.69 337 MET B N 1
ATOM 5406 C CA . MET B 1 337 ? 13.297 26.984 -9.125 1 86.69 337 MET B CA 1
ATOM 5407 C C . MET B 1 337 ? 13.711 25.547 -9.469 1 86.69 337 MET B C 1
ATOM 5409 O O . MET B 1 337 ? 13.383 24.609 -8.734 1 86.69 337 MET B O 1
ATOM 5413 N N . HIS B 1 338 ? 14.414 25.453 -10.586 1 83.69 338 HIS B N 1
ATOM 5414 C CA . HIS B 1 338 ? 14.828 24.109 -10.992 1 83.69 338 HIS B CA 1
ATOM 5415 C C . HIS B 1 338 ? 15.977 23.594 -10.133 1 83.69 338 HIS B C 1
ATOM 5417 O O . HIS B 1 338 ? 16.953 24.328 -9.891 1 83.69 338 HIS B O 1
ATOM 5423 N N . LYS B 1 339 ? 15.812 22.422 -9.602 1 79.75 339 LYS B N 1
ATOM 5424 C CA . LYS B 1 339 ? 16.859 21.766 -8.828 1 79.75 339 LYS B CA 1
ATOM 5425 C C . LYS B 1 339 ? 17.547 20.672 -9.656 1 79.75 339 LYS B C 1
ATOM 5427 O O . LYS B 1 339 ? 17.953 19.641 -9.117 1 79.75 339 LYS B O 1
ATOM 5432 N N . SER B 1 340 ? 17.797 20.891 -10.891 1 76.5 340 SER B N 1
ATOM 5433 C CA . SER B 1 340 ? 18.406 19.906 -11.781 1 76.5 340 SER B CA 1
ATOM 5434 C C . SER B 1 340 ? 19.891 19.75 -11.516 1 76.5 340 SER B C 1
ATOM 5436 O O . SER B 1 340 ? 20.531 20.672 -10.969 1 76.5 340 SER B O 1
ATOM 5438 N N . ILE B 1 341 ? 20.328 18.609 -11.734 1 82.62 341 ILE B N 1
ATOM 5439 C CA . ILE B 1 341 ? 21.734 18.281 -11.57 1 82.62 341 ILE B CA 1
ATOM 5440 C C . ILE B 1 341 ? 22.453 18.406 -12.914 1 82.62 341 ILE B C 1
ATOM 5442 O O . ILE B 1 341 ? 21.906 18.062 -13.961 1 82.62 341 ILE B O 1
ATOM 5446 N N . GLU B 1 342 ? 23.625 18.938 -12.805 1 79.06 342 GLU B N 1
ATOM 5447 C CA . GLU B 1 342 ? 24.438 18.922 -14.016 1 79.06 342 GLU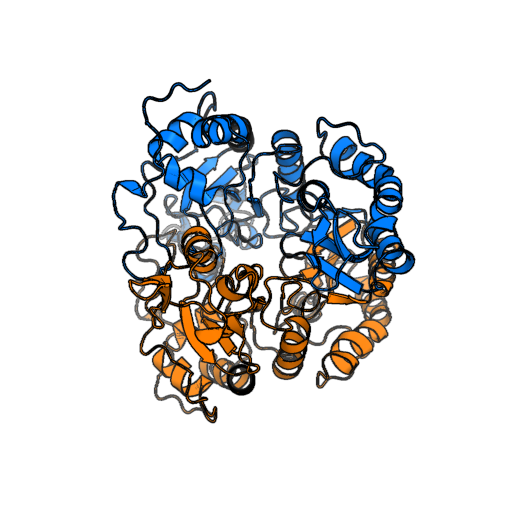 B CA 1
ATOM 5448 C C . GLU B 1 342 ? 24.797 17.484 -14.414 1 79.06 342 GLU B C 1
ATOM 5450 O O . GLU B 1 342 ? 25.406 16.75 -13.633 1 79.06 342 GLU B O 1
ATOM 5455 N N . SER B 1 343 ? 24.391 17.109 -15.562 1 76.38 343 SER B N 1
ATOM 5456 C CA . SER B 1 343 ? 24.562 15.742 -16.031 1 76.38 343 SER B CA 1
ATOM 5457 C C . SER B 1 343 ? 26.047 15.383 -16.109 1 76.38 343 SER B C 1
ATOM 5459 O O . SER B 1 343 ? 26.406 14.203 -16.125 1 76.38 343 SER B O 1
ATOM 5461 N N . THR B 1 344 ? 26.875 16.406 -16.141 1 78.38 344 THR B N 1
ATOM 5462 C CA . THR B 1 344 ? 28.297 16.172 -16.312 1 78.38 344 THR B CA 1
ATOM 5463 C C . THR B 1 344 ? 29 16.031 -14.961 1 78.38 344 THR B C 1
ATOM 5465 O O . THR B 1 344 ? 30.203 15.773 -14.906 1 78.38 344 THR B O 1
ATOM 5468 N N . ARG B 1 345 ? 28.188 16.156 -13.992 1 84.31 345 ARG B N 1
ATOM 5469 C CA . ARG B 1 345 ? 28.797 15.969 -12.672 1 84.31 345 ARG B CA 1
ATOM 5470 C C . ARG B 1 345 ? 29.484 14.609 -12.57 1 84.31 345 ARG B C 1
ATOM 5472 O O . ARG B 1 345 ? 28.922 13.594 -12.992 1 84.31 345 ARG B O 1
ATOM 5479 N N . GLU B 1 346 ? 30.641 14.57 -12.008 1 85.56 346 GLU B N 1
ATOM 5480 C CA . GLU B 1 346 ? 31.406 13.336 -11.914 1 85.56 346 GLU B CA 1
ATOM 5481 C C . GLU B 1 346 ? 30.766 12.359 -10.93 1 85.56 346 GLU B C 1
ATOM 5483 O O . GLU B 1 346 ? 30.266 12.766 -9.875 1 85.56 346 GLU B O 1
ATOM 5488 N N . ILE B 1 347 ? 30.75 11.195 -11.359 1 85 347 ILE B N 1
ATOM 5489 C CA . ILE B 1 347 ? 30.312 10.125 -10.477 1 85 347 ILE B CA 1
ATOM 5490 C C . ILE B 1 347 ? 31.484 9.625 -9.641 1 85 347 ILE B C 1
ATOM 5492 O O . ILE B 1 347 ? 32.5 9.195 -10.18 1 85 347 ILE B O 1
ATOM 5496 N N . ARG B 1 348 ? 31.328 9.82 -8.312 1 80.69 348 ARG B N 1
ATOM 5497 C CA . ARG B 1 348 ? 32.375 9.375 -7.414 1 80.69 348 ARG B CA 1
ATOM 5498 C C . ARG B 1 348 ? 32.125 7.945 -6.938 1 80.69 348 ARG B C 1
ATOM 5500 O O . ARG B 1 348 ? 30.969 7.52 -6.824 1 80.69 348 ARG B O 1
#

InterPro domains:
  IPR005117 Nitrite/Sulfite reductase ferredoxin-like domain [PF03460] (18-80)
  IPR006066 Nitrite/sulphite reductase iron-sulphur/sirohaem-binding site [PR00397] (109-127)
  IPR006066 Nitrite/sulphite reductase iron-sulphur/sirohaem-binding site [PR00397] (150-168)
  IPR006066 Nitrite/sulphite reductase iron-sulphur/sirohaem-binding site [PS00365] (150-166)
  IPR006067 Nitrite/sulphite reductase 4Fe-4S domain [PF01077] (108-303)
  IPR014261 Sulphite reductase, subunit C [TIGR02912] (4-321)
  IPR017896 4Fe-4S ferredoxin-type, iron-sulphur binding domain [PF00037] (173-193)
  IPR017896 4Fe-4S ferredoxin-type, iron-sulphur binding domain [PS51379] (170-199)
  IPR017896 4Fe-4S ferredoxin-type, iron-sulphur binding domain [PS51379] (201-232)
  IPR017900 4Fe-4S ferredoxin, iron-sulphur binding, conserved site [PS00198] (212-223)
  IPR036136 Nitrite/Sulfite reductase ferredoxin-like domain superfamily [SSF55124] (9-83)
  IPR045169 Nitrite and sulphite reductase 4Fe-4S domain containing protein [PTHR11493] (23-140)
  IPR045854 Nitrite and sulphite reductase 4Fe-4S domain-like superfamily [G3DSA:3.30.413.10] (109-307)
  IPR045854 Nitrite and sulphite reductase 4Fe-4S domain-like superfamily [SSF56014] (109-331)

Secondary structure (DSSP, 8-state):
------HHHHHHTTEEEBSSTTEEEEEE--TTSEEETHHHHHHHHHHHHTS-SEEEE-TTS-EEEEEEEGGGHHHHHHHTHHHHIIIIIIIT--S----TT--S-SSBPPPEE--GGGTBTT-SS-HHHHHHHHHHHHSS-SS-B-EEEESSTT-TT-GGGSSEEEEEE--EEE-GGG-----HHHHHHHHHS---EEE-TTSSEEE-GGG-----HHHHH-TT--EEE-SS-EEEEEE--B-SSS--B--EEEEEEE-HHHHHHHHHTHHHHHHHHTTT------HHHHHHHH-HHHHHHHHTTT----TT-EE-S-----B--SSTTTT---GGG--PPPTT----/------HHHHHHTTEEEBSSTTEEEEEE--TTSEEETHHHHHHHHHHHHTS-SEEEE-TTS-EEEEEEEGGGHHHHHHHTHHHHIIIIIIIT--S----TT--S-SSBPPPEE--GGGTBTT-SS-HHHHHHHHHHHHSS-SS-B-EEEESSTT-TT-GGGSSEEEEEE--EEE-GGG-----HHHHHHHHHS---EEE-TTSSEEE-GGG-----HHHHH-TT--EEE-SS-EEEEEE--B-SSS--B--EEEEEEE-HHHHHHHHHTHHHHHHHHTTT------HHHHHHHH-HHHHHHHHTTT----TT-EE-S-----B--SSTTTT---GGG--PPPTTPPP-

Nearest PDB structures (foldseek):
  7npa-assembly4_N  TM=8.355E-01  e=7.473E-21  Methanothermococcus thermolithotrophicus DSM 2095
  7npa-assembly3_I  TM=8.323E-01  e=1.679E-20  Methanothermococcus thermolithotrophicus DSM 2095
  3mm6-assembly1_E  TM=6.529E-01  e=1.688E-16  Archaeoglobus fulgidus
  3b0m-assembly1_A  TM=8.095E-01  e=9.131E-11  Nicotiana tabacum
  3b0n-assembly1_A  TM=7.556E-01  e=1.503E-10  Nicotiana tabacum

pLDDT: mean 94.64, std 6.79, range [34.72, 98.94]

Radius of gyration: 25.09 Å; Cα contacts (8 Å, |Δi|>4): 1645; chains: 2; bounding box: 66×83×66 Å

Sequence (696 aa):
MNHDIDIKKVRTNCYRQSKVPGEFMLQMRVPGGTTNAKYLGTVQEIAERWGNGTFHIGMRQTFNIPGIKYEKIEEVNAFIKDYLEEVEVEECDCNMKPDDNGYPTIGARNIMACIGNTHCIKANVNTKELAKKIEKIIFPSNYHIKVSVSGCPNDCGKGHFQDFGVIGQARMVYHPERCIGCGACVRACQHHATRVLSLNDRGTIDKDACCCVGCGECVLACPTSAWTRKPEKYYRIVLGGRTGKQTPRMGKTFINFATEEVVLGVFGNWQKFSQWALDYKPEYLHGGHLIDRAGYHKFKEIILDGVKLNPEALVADNIFWAETEYRSNFNVKPIGMHKSIESTREIRMNHDIDIKKVRTNCYRQSKVPGEFMLQMRVPGGTTNAKYLGTVQEIAERWGNGTFHIGMRQTFNIPGIKYEKIEEVNAFIKDYLEEVEVEECDCNMKPDDNGYPTIGARNIMACIGNTHCIKANVNTKELAKKIEKIIFPSNYHIKVSVSGCPNDCGKGHFQDFGVIGQARMVYHPERCIGCGACVRACQHHATRVLSLNDRGTIDKDACCCVGCGECVLACPTSAWTRKPEKYYRIVLGGRTGKQTPRMGKTFINFATEEVVLGVFGNWQKFSQWALDYKPEYLHGGHLIDRAGYHKFKEIILDGVKLNPEALVADNIFWAETEYRSNFNVKPIGMHKSIESTREIR

Solvent-accessible surface area (backbone atoms only — not comparable to full-atom values): 35046 Å² total; per-residue (Å²): 129,85,66,89,71,60,61,68,61,44,33,30,39,30,29,42,67,33,62,53,84,63,24,23,25,41,50,43,74,30,60,6,15,52,45,62,19,70,51,34,49,54,52,28,48,45,9,60,75,48,23,68,36,35,31,32,45,32,82,50,30,22,53,27,29,39,50,26,40,61,90,46,47,58,59,53,18,43,67,43,25,64,57,44,39,46,57,42,29,69,67,25,56,22,82,69,78,69,43,58,72,37,47,89,46,45,22,36,44,47,31,27,19,28,76,12,43,81,32,36,73,60,28,58,29,54,16,42,62,50,33,24,57,48,42,31,64,47,32,83,30,71,53,41,41,42,40,16,22,12,12,15,35,51,28,72,32,45,19,40,50,16,27,36,8,38,26,16,18,37,50,71,44,80,39,70,91,48,46,81,51,80,50,49,29,33,54,42,22,53,73,64,38,58,52,38,48,40,76,46,96,87,41,42,77,46,71,47,70,88,35,56,69,26,49,54,54,37,38,77,46,31,90,62,57,20,31,40,70,47,88,64,59,25,24,32,34,23,36,45,5,30,62,36,53,45,59,23,25,60,25,43,73,41,33,39,45,27,35,65,67,35,54,51,35,36,54,62,22,45,63,54,41,51,33,55,66,42,74,69,44,91,58,88,52,57,40,32,56,47,42,62,42,53,30,67,70,54,42,53,53,49,32,45,59,91,43,68,73,52,92,74,39,44,68,52,90,72,83,85,86,62,61,50,63,66,30,83,64,69,86,64,68,62,74,88,73,59,78,67,60,66,84,79,57,77,83,122,130,85,65,88,70,59,61,67,62,45,32,30,39,31,30,41,68,33,62,53,84,63,24,24,25,41,49,42,73,30,60,8,16,51,43,60,21,71,52,33,48,54,52,28,49,47,8,60,74,49,23,69,37,34,30,32,44,33,82,49,30,24,52,28,28,39,49,26,40,62,92,46,45,58,60,51,17,43,66,45,25,64,54,44,38,46,58,44,29,69,67,25,57,22,80,68,79,70,43,57,71,37,48,88,45,44,22,37,42,48,30,28,18,28,75,12,42,83,32,37,71,60,28,56,29,54,16,40,62,51,33,25,58,50,41,29,64,47,32,82,31,71,55,41,42,41,40,16,22,13,12,16,36,51,28,72,32,45,19,42,51,15,28,35,6,38,26,16,17,36,50,73,44,78,38,70,92,47,47,82,50,80,50,48,31,32,54,40,22,54,74,67,38,58,54,37,48,41,77,47,97,87,41,42,77,45,70,48,69,88,34,54,71,25,49,54,54,39,38,75,46,31,90,63,57,20,33,39,70,47,87,63,59,25,24,31,35,22,37,44,5,32,63,35,51,44,60,24,25,59,26,44,73,41,33,39,46,26,36,65,67,34,55,52,35,36,55,63,20,45,63,54,42,52,34,55,65,42,74,68,43,92,59,86,52,57,39,34,56,47,43,62,41,53,30,67,69,56,42,52,54,48,32,46,58,91,44,70,74,51,91,73,40,45,68,53,90,71,83,85,86,64,61,50,63,64,30,84,65,67,87,66,68,64,74,88,72,60,76,66,61,67,85,78,58,76,82,121

Foldseek 3Di:
DPPPDPQVQCVFLQWADDPPPQKTKHWAAQQALDDDPVCVVVLQCCQVPAAVRDWDQDPQNTTIRIRGGNVCQLVNLQSCQVVCCCRQCVQLVAPDHGDSNHFRGCAEPHEYEDCAPVDDPQFQDRSRVLSSPLSNQPPPDLHHFYEYEYRAPVPPRQQQQTQKYKHKAWDKDAAFVQQQLPCQLQVQCVVPHDNQWDQDPVSGIDGDPVRHQRRCSSCVRGPRSRMDTDPFMFIWMWHQAHDDDAWGFTTHTFKGGWGSQLVSLLSNQVVLLRCQLVVNDSDYDGSNVSCVQQDVVLSVVRSCVVRDTDPVMDGDPDDDIDIDGPDPPSVPDPPVPRPHDDNPDDRD/DPPPDPQVQCVFLQWADDPPPQKTKHWAAQQALDDDPVCVVVLQCCQVPAAVRDWDQDPQNTTIRIRGGNVCQLVNLQSCQVVCCCRQCVQLVAPDHGDSNHFRGCAEPHEYEDCAPVDDPQFQDRSRVLSSPLSNQPPPDLHHFYEYEYRAPVPPRQQQQTQKYKHKAWDKDAAFVQQQLPCQLQVQCVVPHDNQWDQDPVSGIDGDPVRHQRRCSSCVRDPRNRMDTDPFMFIWMWHQAHDDDAWGFTTHTFKGGWGSQLVSLLSNQVVLLRCQLVVNDSDYDGSNVSCVQQDVVLSVCRSCVVRDTDPVMDGDPDDDIDIDGPDPPSVPDPPVPRNHDDNPDDRD

Organism: NCBI:txid1533